Protein AF-R6HBL1-F1 (afdb_monomer_lite)

Structure (mmCIF, N/CA/C/O backbone):
data_AF-R6HBL1-F1
#
_entry.id   AF-R6HBL1-F1
#
loop_
_atom_site.group_PDB
_atom_site.id
_atom_site.type_symbol
_atom_site.label_atom_id
_atom_site.label_alt_id
_atom_site.label_comp_id
_atom_site.label_asym_id
_atom_site.label_entity_id
_atom_site.label_seq_id
_atom_site.pdbx_PDB_ins_code
_atom_site.Cartn_x
_atom_site.Cartn_y
_atom_site.Cartn_z
_atom_site.occupancy
_atom_site.B_iso_or_equiv
_atom_site.auth_seq_id
_atom_site.auth_comp_id
_atom_site.auth_asym_id
_atom_site.auth_atom_id
_atom_site.pdbx_PDB_model_num
ATOM 1 N N . MET A 1 1 ? -15.928 -27.978 49.733 1.00 36.62 1 MET A N 1
ATOM 2 C CA . MET A 1 1 ? -15.515 -28.367 48.366 1.00 36.62 1 MET A CA 1
ATOM 3 C C . MET A 1 1 ? -15.860 -27.227 47.413 1.00 36.62 1 MET A C 1
ATOM 5 O O . MET A 1 1 ? -16.980 -27.169 46.924 1.00 36.62 1 MET A O 1
ATOM 9 N N . SER A 1 2 ? -14.943 -26.275 47.210 1.00 36.81 2 SER A N 1
ATOM 10 C CA . SER A 1 2 ? -15.139 -25.208 46.218 1.00 36.81 2 SER A CA 1
ATOM 11 C C . SER A 1 2 ? -14.969 -25.787 44.822 1.00 36.81 2 SER A C 1
ATOM 13 O O . SER A 1 2 ? -13.867 -26.195 44.457 1.00 36.81 2 SER A O 1
ATOM 15 N N . ARG A 1 3 ? -16.051 -25.815 44.038 1.00 37.91 3 ARG A N 1
ATOM 16 C CA . ARG A 1 3 ? -15.965 -25.977 42.585 1.00 37.91 3 ARG A CA 1
ATOM 17 C C . ARG A 1 3 ? -15.158 -24.792 42.053 1.00 37.91 3 ARG A C 1
ATOM 19 O O . ARG A 1 3 ? -15.654 -23.669 42.054 1.00 37.91 3 ARG A O 1
ATOM 26 N N . LYS A 1 4 ? -13.909 -25.029 41.640 1.00 40.06 4 LYS A N 1
ATOM 27 C CA . LYS A 1 4 ? -13.216 -24.116 40.727 1.00 40.06 4 LYS A CA 1
ATOM 28 C C . LYS A 1 4 ? -14.103 -24.031 39.488 1.00 40.06 4 LYS A C 1
ATOM 30 O O . LYS A 1 4 ? -14.288 -25.029 38.805 1.00 40.06 4 LYS A O 1
ATOM 35 N N . THR A 1 5 ? -14.719 -22.880 39.255 1.00 41.12 5 THR A N 1
ATOM 36 C CA . THR A 1 5 ? -15.377 -22.579 37.986 1.00 41.12 5 THR A CA 1
ATOM 37 C C . THR A 1 5 ? -14.290 -22.565 36.916 1.00 41.12 5 THR A C 1
ATOM 39 O O . THR A 1 5 ? -13.557 -21.581 36.802 1.00 41.12 5 THR A O 1
ATOM 42 N N . GLU A 1 6 ? -14.119 -23.679 36.204 1.00 54.94 6 GLU A N 1
ATOM 43 C CA . GLU A 1 6 ? -13.313 -23.713 34.987 1.00 54.94 6 GLU A CA 1
ATOM 44 C C . GLU A 1 6 ? -13.884 -22.678 34.019 1.00 54.94 6 GLU A C 1
ATOM 46 O O . GLU A 1 6 ? -15.090 -22.602 33.780 1.00 54.94 6 GLU A O 1
ATOM 51 N N . LYS A 1 7 ? -13.012 -21.786 33.554 1.00 66.31 7 LYS A N 1
ATOM 52 C CA . LYS A 1 7 ? -13.371 -20.727 32.617 1.00 66.31 7 LYS A CA 1
ATOM 53 C C . LYS A 1 7 ? -13.732 -21.402 31.291 1.00 66.31 7 LYS A C 1
ATOM 55 O O . LYS A 1 7 ? -12.962 -22.242 30.833 1.00 66.31 7 LYS A O 1
ATOM 60 N N . ALA A 1 8 ? -14.879 -21.051 30.706 1.00 79.69 8 ALA A N 1
ATOM 61 C CA . ALA A 1 8 ? -15.321 -21.634 29.441 1.00 79.69 8 ALA A CA 1
ATOM 62 C C . ALA A 1 8 ? -14.215 -21.512 28.370 1.00 79.69 8 ALA A C 1
ATOM 64 O O . ALA A 1 8 ? -13.564 -20.459 28.303 1.00 79.69 8 ALA A O 1
ATOM 65 N N . PRO A 1 9 ? -13.976 -22.560 27.560 1.00 89.12 9 PRO A N 1
ATOM 66 C CA . PRO A 1 9 ? -12.972 -22.521 26.507 1.00 89.12 9 PRO A CA 1
ATOM 67 C C . PRO A 1 9 ? -13.305 -21.417 25.500 1.00 89.12 9 PRO A C 1
ATOM 69 O O . PRO A 1 9 ? -14.471 -21.193 25.159 1.00 89.12 9 PRO A O 1
ATOM 72 N N . VAL A 1 10 ? -12.264 -20.720 25.042 1.00 93.62 10 VAL A N 1
ATOM 73 C CA . VAL A 1 10 ? -12.376 -19.623 24.077 1.00 93.62 10 VAL A CA 1
ATOM 74 C C . VAL A 1 10 ? -11.738 -20.054 22.766 1.00 93.62 10 VAL A C 1
ATOM 76 O O . VAL A 1 10 ? -10.530 -20.283 22.726 1.00 93.62 10 VAL A O 1
ATOM 79 N N . TYR A 1 11 ? -12.536 -20.136 21.705 1.00 95.44 11 TYR A N 1
ATOM 80 C CA . TYR A 1 11 ? -12.081 -20.470 20.356 1.00 95.44 11 TYR A CA 1
ATOM 81 C C . TYR A 1 11 ? -11.981 -19.214 19.497 1.00 95.44 11 TYR A C 1
ATOM 83 O O . TYR A 1 11 ? -12.895 -18.387 19.481 1.00 95.44 11 TYR A O 1
ATOM 91 N N . VAL A 1 12 ? -10.881 -19.073 18.764 1.00 96.50 12 VAL A N 1
ATOM 92 C CA . VAL A 1 12 ? -10.659 -17.939 17.864 1.00 96.50 12 VAL A CA 1
ATOM 93 C C . VAL A 1 12 ? -10.411 -18.456 16.460 1.00 96.50 12 VAL A C 1
ATOM 95 O O . VAL A 1 12 ? -9.425 -19.142 16.213 1.00 96.50 12 VAL A O 1
ATOM 98 N N . PHE A 1 13 ? -11.299 -18.094 15.545 1.00 96.56 13 PHE A N 1
ATOM 99 C CA . PHE A 1 13 ? -11.191 -18.360 14.120 1.00 96.56 13 PHE A CA 1
ATOM 100 C C . PHE A 1 13 ? -10.658 -17.130 13.399 1.00 96.56 13 PHE A C 1
ATOM 102 O O . PHE A 1 13 ? -10.905 -15.997 13.819 1.00 96.56 13 PHE A O 1
ATOM 109 N N . VAL A 1 14 ? -9.951 -17.342 12.296 1.00 94.06 14 VAL A N 1
ATOM 110 C CA . VAL A 1 14 ? -9.383 -16.257 11.489 1.00 94.06 14 VAL A CA 1
ATOM 111 C C . VAL A 1 14 ? -9.667 -16.486 10.013 1.00 94.06 14 VAL A C 1
ATOM 113 O O . VAL A 1 14 ? -9.675 -17.628 9.548 1.00 94.06 14 VAL A O 1
ATOM 116 N N . ASP A 1 15 ? -9.886 -15.396 9.283 1.00 92.75 15 ASP A N 1
ATOM 117 C CA . ASP A 1 15 ? -9.877 -15.411 7.823 1.00 92.75 15 ASP A CA 1
ATOM 118 C C . ASP A 1 15 ? -8.440 -15.374 7.261 1.00 92.75 15 ASP A C 1
ATOM 120 O O . ASP A 1 15 ? -7.452 -15.175 7.981 1.00 92.75 15 ASP A O 1
ATOM 124 N N . THR A 1 16 ? -8.307 -15.571 5.948 1.00 91.00 16 THR A N 1
ATOM 125 C CA . THR A 1 16 ? -6.999 -15.571 5.275 1.00 91.00 16 THR A CA 1
ATOM 126 C C . THR A 1 16 ? -6.301 -14.218 5.350 1.00 91.00 16 THR A C 1
ATOM 128 O O . THR A 1 16 ? -5.093 -14.158 5.578 1.00 91.00 16 THR A O 1
ATOM 131 N N . ASN A 1 17 ? -7.051 -13.123 5.204 1.00 88.38 17 ASN A N 1
ATOM 132 C CA . ASN A 1 17 ? -6.494 -11.770 5.198 1.00 88.38 17 ASN A CA 1
ATOM 133 C C . ASN A 1 17 ? -5.851 -11.418 6.545 1.00 88.38 17 ASN A C 1
ATOM 135 O O . ASN A 1 17 ? -4.800 -10.774 6.598 1.00 88.38 17 ASN A O 1
ATOM 139 N N . TYR A 1 18 ? -6.467 -11.849 7.643 1.00 90.88 18 TYR A N 1
ATOM 140 C CA . TYR A 1 18 ? -5.928 -11.668 8.978 1.00 90.88 18 TYR A CA 1
ATOM 141 C C . TYR A 1 18 ? -4.731 -12.586 9.233 1.00 90.88 18 TYR A C 1
ATOM 143 O O . TYR A 1 18 ? -3.740 -12.138 9.817 1.00 90.88 18 TYR A O 1
ATOM 151 N N . ALA A 1 19 ? -4.790 -13.839 8.770 1.00 89.00 19 ALA A N 1
ATOM 152 C CA . ALA A 1 19 ? -3.706 -14.806 8.931 1.00 89.00 19 ALA A CA 1
ATOM 153 C C . ALA A 1 19 ? -2.417 -14.402 8.180 1.00 89.00 19 ALA A C 1
ATOM 155 O O . ALA A 1 19 ? -1.317 -14.618 8.699 1.00 89.00 19 ALA A O 1
ATOM 156 N N . ASP A 1 20 ? -2.527 -13.767 7.004 1.00 87.94 20 ASP A N 1
ATOM 157 C CA . ASP A 1 20 ? -1.388 -13.468 6.113 1.00 87.94 20 ASP A CA 1
ATOM 158 C C . ASP A 1 20 ? -0.935 -12.001 6.063 1.00 87.94 20 ASP A C 1
ATOM 160 O O . ASP A 1 20 ? -0.191 -11.598 5.173 1.00 87.94 20 ASP A O 1
ATOM 164 N N . ARG A 1 21 ? -1.350 -11.172 7.025 1.00 74.75 21 ARG A N 1
ATOM 165 C CA . ARG A 1 21 ? -1.215 -9.702 6.967 1.00 74.75 21 ARG A CA 1
ATOM 166 C C . ARG A 1 21 ? 0.169 -9.139 6.575 1.00 74.75 21 ARG A C 1
ATOM 168 O O . ARG A 1 21 ? 0.222 -8.063 5.989 1.00 74.75 21 ARG A O 1
ATOM 175 N N . ASN A 1 22 ? 1.268 -9.823 6.910 1.00 73.50 22 ASN A N 1
ATOM 176 C CA . ASN A 1 22 ? 2.642 -9.370 6.631 1.00 73.50 22 ASN A CA 1
ATOM 177 C C . ASN A 1 22 ? 3.367 -10.188 5.547 1.00 73.50 22 ASN A C 1
ATOM 179 O O . ASN A 1 22 ? 4.579 -10.043 5.427 1.00 73.50 22 ASN A O 1
ATOM 183 N N . ASN A 1 23 ? 2.654 -11.050 4.811 1.00 68.94 23 ASN A N 1
ATOM 184 C CA . ASN A 1 23 ? 3.163 -11.899 3.728 1.00 68.94 23 ASN A CA 1
ATOM 185 C C . ASN A 1 23 ? 4.536 -12.541 4.031 1.00 68.94 23 ASN A C 1
ATOM 187 O O . ASN A 1 23 ? 5.591 -12.046 3.633 1.00 68.94 23 ASN A O 1
ATOM 191 N N . SER A 1 24 ? 4.536 -13.644 4.782 1.00 76.25 24 SER A N 1
ATOM 192 C CA . SER A 1 24 ? 5.772 -14.354 5.144 1.00 76.25 24 SER A CA 1
ATOM 193 C C . SER A 1 24 ? 6.025 -15.521 4.198 1.00 76.25 24 SER A C 1
ATOM 195 O O . SER A 1 24 ? 5.199 -16.421 4.111 1.00 76.25 24 SER A O 1
ATOM 197 N N . PHE A 1 25 ? 7.182 -15.571 3.537 1.00 79.94 25 PHE A N 1
ATOM 198 C CA . PHE A 1 25 ? 7.543 -16.746 2.734 1.00 79.94 25 PHE A CA 1
ATOM 199 C C . PHE A 1 25 ? 8.056 -17.917 3.592 1.00 79.94 25 PHE A C 1
ATOM 201 O O . PHE A 1 25 ? 7.854 -19.078 3.254 1.00 79.94 25 PHE A O 1
ATOM 208 N N . THR A 1 26 ? 8.695 -17.622 4.727 1.00 82.88 26 THR A N 1
ATOM 209 C CA . THR A 1 26 ? 9.354 -18.619 5.590 1.00 82.88 26 THR A CA 1
ATOM 210 C C . THR A 1 26 ? 8.412 -19.322 6.562 1.00 82.88 26 THR A C 1
ATOM 212 O O . THR A 1 26 ? 8.775 -20.349 7.129 1.00 82.88 26 THR A O 1
ATOM 215 N N . HIS A 1 27 ? 7.221 -18.769 6.782 1.00 89.62 27 HIS A N 1
ATOM 216 C CA . HIS A 1 27 ? 6.246 -19.290 7.729 1.00 89.62 27 HIS A CA 1
ATOM 217 C C . HIS A 1 27 ? 4.862 -19.383 7.103 1.00 89.62 27 HIS A C 1
ATOM 219 O O . HIS A 1 27 ? 4.523 -18.616 6.200 1.00 89.62 27 HIS A O 1
ATOM 225 N N . LEU A 1 28 ? 4.037 -20.299 7.621 1.00 90.38 28 LEU A N 1
ATOM 226 C CA . LEU A 1 28 ? 2.667 -20.468 7.144 1.00 90.38 28 LEU A CA 1
ATOM 227 C C . LEU A 1 28 ? 1.855 -19.174 7.319 1.00 90.38 28 LEU A C 1
ATOM 229 O O .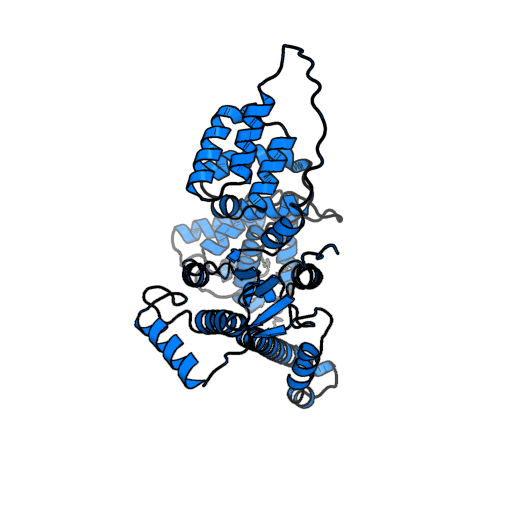 LEU A 1 28 ? 1.240 -18.698 6.368 1.00 90.38 28 LEU A O 1
ATOM 233 N N . PHE A 1 29 ? 1.925 -18.574 8.509 1.00 92.00 29 PHE A N 1
ATOM 234 C CA . PHE A 1 29 ? 1.202 -17.350 8.851 1.00 92.00 29 PHE A CA 1
ATOM 235 C C . PHE A 1 29 ? 2.084 -16.102 8.736 1.00 92.00 29 PHE A C 1
ATOM 237 O O . PHE A 1 29 ? 3.206 -16.079 9.245 1.00 92.00 29 PHE A O 1
ATOM 244 N N . GLY A 1 30 ? 1.548 -15.035 8.140 1.00 88.12 30 GLY A N 1
ATOM 245 C CA . GLY A 1 30 ? 2.179 -13.713 8.101 1.00 88.12 30 GLY A CA 1
ATOM 246 C C . GLY A 1 30 ? 1.974 -12.912 9.394 1.00 88.12 30 GLY A C 1
ATOM 247 O O . GLY A 1 30 ? 2.897 -12.248 9.870 1.00 88.12 30 GLY A O 1
ATOM 248 N N . ASN A 1 31 ? 0.795 -12.998 10.023 1.00 89.88 31 ASN A N 1
ATOM 249 C CA . ASN A 1 31 ? 0.472 -12.244 11.244 1.00 89.88 31 ASN A CA 1
ATOM 250 C C . ASN A 1 31 ? 0.905 -12.959 12.541 1.00 89.88 31 ASN A C 1
ATOM 252 O O . ASN A 1 31 ? 0.132 -13.130 13.483 1.00 89.88 31 ASN A O 1
ATOM 256 N N . ARG A 1 32 ? 2.165 -13.404 12.599 1.00 91.56 32 ARG A N 1
ATOM 257 C CA . ARG A 1 32 ? 2.665 -14.277 13.677 1.00 91.56 32 ARG A CA 1
ATOM 258 C C . ARG A 1 32 ? 2.529 -13.684 15.077 1.00 91.56 32 ARG A C 1
ATOM 260 O O . ARG A 1 32 ? 2.244 -14.424 16.009 1.00 91.56 32 ARG A O 1
ATOM 267 N N . LYS A 1 33 ? 2.747 -12.374 15.235 1.00 89.75 33 LYS A N 1
ATOM 268 C CA . LYS A 1 33 ? 2.736 -11.714 16.550 1.00 89.75 33 LYS A CA 1
ATOM 269 C C . LYS A 1 33 ? 1.364 -11.824 17.219 1.00 89.75 33 LYS A C 1
ATOM 271 O O . LYS A 1 33 ? 1.279 -12.345 18.326 1.00 89.75 33 LYS A O 1
ATOM 276 N N . ASP A 1 34 ? 0.313 -11.390 16.526 1.00 91.25 34 ASP A N 1
ATOM 277 C CA . ASP A 1 34 ? -1.050 -11.426 17.059 1.00 91.25 34 ASP A CA 1
ATOM 278 C C . ASP A 1 34 ? -1.513 -12.872 17.291 1.00 91.25 34 ASP A C 1
ATOM 280 O O . ASP A 1 34 ? -2.075 -13.186 18.338 1.00 91.25 34 ASP A O 1
ATOM 284 N N . LEU A 1 35 ? -1.243 -13.771 16.336 1.00 93.19 35 LEU A N 1
ATOM 285 C CA . LEU A 1 35 ? -1.649 -15.176 16.429 1.00 93.19 35 LEU A CA 1
ATOM 286 C C . LEU A 1 35 ? -0.949 -15.900 17.587 1.00 93.19 35 LEU A C 1
ATOM 288 O O . LEU A 1 35 ? -1.592 -16.653 18.312 1.00 93.19 35 LEU A O 1
ATOM 292 N N . ALA A 1 36 ? 0.340 -15.631 17.813 1.00 93.19 36 ALA A N 1
ATOM 293 C CA . ALA A 1 36 ? 1.078 -16.179 18.948 1.00 93.19 36 ALA A CA 1
ATOM 294 C C . ALA A 1 36 ? 0.581 -15.629 20.294 1.00 93.19 36 ALA A C 1
ATOM 296 O O . ALA A 1 36 ? 0.607 -16.346 21.292 1.00 93.19 36 ALA A O 1
ATOM 297 N N . GLU A 1 37 ? 0.144 -14.368 20.357 1.00 92.00 37 GLU A N 1
ATOM 298 C CA . GLU A 1 37 ? -0.474 -13.803 21.564 1.00 92.00 37 GLU A CA 1
ATOM 299 C C . GLU A 1 37 ? -1.850 -14.424 21.841 1.00 92.00 37 GLU A C 1
ATOM 301 O O . GLU A 1 37 ? -2.133 -14.795 22.980 1.00 92.00 37 GLU A O 1
ATOM 306 N N . LEU A 1 38 ? -2.674 -14.610 20.806 1.00 93.12 38 LEU A N 1
ATOM 307 C CA . LEU A 1 38 ? -3.981 -15.261 20.923 1.00 93.12 38 LEU A CA 1
ATOM 308 C C . LEU A 1 38 ? -3.858 -16.721 21.360 1.00 93.12 38 LEU A C 1
ATOM 310 O O . LEU A 1 38 ? -4.557 -17.140 22.284 1.00 93.12 38 LEU A O 1
ATOM 314 N N . ALA A 1 39 ? -2.943 -17.476 20.755 1.00 93.44 39 ALA A N 1
ATOM 315 C CA . ALA A 1 39 ? -2.747 -18.895 21.042 1.00 93.44 39 ALA A CA 1
ATOM 316 C C . ALA A 1 39 ? -2.280 -19.175 22.487 1.00 93.44 39 ALA A C 1
ATOM 318 O O . ALA A 1 39 ? -2.386 -20.300 22.965 1.00 93.44 39 ALA A O 1
ATOM 319 N N . LYS A 1 40 ? -1.785 -18.162 23.217 1.00 92.12 40 LYS A N 1
ATOM 320 C CA . LYS A 1 40 ? -1.448 -18.283 24.650 1.00 92.12 40 LYS A CA 1
ATOM 321 C C . LYS A 1 40 ? -2.672 -18.286 25.564 1.00 92.12 40 LYS A C 1
ATOM 323 O O . LYS A 1 40 ? -2.588 -18.785 26.682 1.00 92.12 40 LYS A O 1
ATOM 328 N N . LEU A 1 41 ? -3.762 -17.652 25.137 1.00 91.31 41 LEU A N 1
ATOM 329 C CA . LEU A 1 41 ? -4.937 -17.376 25.975 1.00 91.31 41 LEU A CA 1
ATOM 330 C C . LEU A 1 41 ? -6.213 -18.046 25.457 1.00 91.31 41 LEU A C 1
ATOM 332 O O . LEU A 1 41 ? -7.217 -18.083 26.168 1.00 91.31 41 LEU A O 1
ATOM 336 N N . THR A 1 42 ? -6.182 -18.534 24.220 1.00 94.50 42 THR A N 1
ATOM 337 C CA . THR A 1 42 ? -7.325 -19.077 23.483 1.00 94.50 42 THR A CA 1
ATOM 338 C C . THR A 1 42 ? -6.885 -20.269 22.641 1.00 94.50 42 THR A C 1
ATOM 340 O O . THR A 1 42 ? -5.700 -20.415 22.337 1.00 94.50 42 THR A O 1
ATOM 343 N N . THR A 1 43 ? -7.842 -21.087 22.217 1.00 95.62 43 THR A N 1
ATOM 344 C CA . THR A 1 43 ? -7.614 -22.091 21.180 1.00 95.62 43 THR A CA 1
ATOM 345 C C . THR A 1 43 ? -7.760 -21.426 19.817 1.00 95.62 43 THR A C 1
ATOM 347 O O . THR A 1 43 ? -8.868 -21.088 19.392 1.00 95.62 43 THR A O 1
ATOM 350 N N . LEU A 1 44 ? -6.636 -21.222 19.132 1.00 96.19 44 LEU A N 1
ATOM 351 C CA . LEU A 1 44 ? -6.622 -20.732 17.757 1.00 96.19 44 LEU A CA 1
ATOM 352 C C . LEU A 1 44 ? -7.063 -21.859 16.814 1.00 96.19 44 LEU A C 1
ATOM 354 O O . LEU A 1 44 ? -6.470 -22.934 16.820 1.00 96.19 44 LEU A O 1
ATOM 358 N N . VAL A 1 45 ? -8.083 -21.609 15.998 1.00 96.19 45 VAL A N 1
ATOM 359 C CA . VAL A 1 45 ? -8.639 -22.582 15.054 1.00 96.19 45 VAL A CA 1
ATOM 360 C C . VAL A 1 45 ? -8.591 -22.002 13.645 1.00 96.19 45 VAL A C 1
ATOM 362 O O . VAL A 1 45 ? -9.157 -20.945 13.373 1.00 96.19 45 VAL A O 1
ATOM 365 N N . ILE A 1 46 ? -7.926 -22.693 12.725 1.00 96.25 46 ILE A N 1
ATOM 366 C CA . ILE A 1 46 ? -7.761 -22.247 11.341 1.00 96.25 46 ILE A CA 1
ATOM 367 C C . ILE A 1 46 ? -8.644 -23.103 10.429 1.00 96.25 46 ILE A C 1
ATOM 369 O O . ILE A 1 46 ? -8.444 -24.318 10.352 1.00 96.25 46 ILE A O 1
ATOM 373 N N . PRO A 1 47 ? -9.612 -22.515 9.704 1.00 95.69 47 PRO A N 1
ATOM 374 C CA . PRO A 1 47 ? -10.352 -23.241 8.680 1.00 95.69 47 PRO A CA 1
ATOM 375 C C . PRO A 1 47 ? -9.409 -23.820 7.618 1.00 95.69 47 PRO A C 1
ATOM 377 O O . PRO A 1 47 ? -8.525 -23.127 7.116 1.00 95.69 47 PRO A O 1
ATOM 380 N N . LYS A 1 48 ? -9.616 -25.076 7.212 1.00 94.19 48 LYS A N 1
ATOM 381 C CA . LYS A 1 48 ? -8.761 -25.759 6.229 1.00 94.19 48 LYS A CA 1
ATOM 382 C C . LYS A 1 48 ? -8.632 -24.979 4.915 1.00 94.19 48 LYS A C 1
ATOM 384 O O . LYS A 1 48 ? -7.536 -24.896 4.372 1.00 94.19 48 LYS A O 1
ATOM 389 N N . VAL A 1 49 ? -9.724 -24.351 4.468 1.00 93.88 49 VAL A N 1
ATOM 390 C CA . VAL A 1 49 ? -9.758 -23.491 3.272 1.00 93.88 49 VAL A CA 1
ATOM 391 C C . VAL A 1 49 ? -8.807 -22.291 3.374 1.00 93.88 49 VAL A C 1
ATOM 393 O O . VAL A 1 49 ? -8.210 -21.908 2.374 1.00 93.88 49 VAL A O 1
ATOM 396 N N . VAL A 1 50 ? -8.605 -21.743 4.578 1.00 95.06 50 VAL A N 1
ATOM 397 C CA . VAL A 1 50 ? -7.635 -20.665 4.821 1.00 95.06 50 VAL A CA 1
ATOM 398 C C . VAL A 1 50 ? -6.216 -21.200 4.647 1.00 95.06 50 VAL A C 1
ATOM 400 O O . VAL A 1 50 ? -5.419 -20.586 3.949 1.00 95.06 50 VAL A O 1
ATOM 403 N N . ILE A 1 51 ? -5.906 -22.378 5.202 1.00 94.62 51 ILE A N 1
ATOM 404 C CA . ILE A 1 51 ? -4.592 -23.022 5.021 1.00 94.62 51 ILE A CA 1
ATOM 405 C C . ILE A 1 51 ? -4.319 -23.286 3.535 1.00 94.62 51 ILE A C 1
ATOM 407 O O . ILE A 1 51 ? -3.232 -22.977 3.054 1.00 94.62 51 ILE A O 1
ATOM 411 N N . ASP A 1 52 ? -5.296 -23.829 2.808 1.00 93.50 52 ASP A N 1
ATOM 412 C CA . ASP A 1 52 ? -5.159 -24.108 1.373 1.00 93.50 52 ASP A CA 1
ATOM 413 C C . ASP A 1 52 ? -4.893 -22.839 0.560 1.00 93.50 52 ASP A C 1
ATOM 415 O O . ASP A 1 52 ? -4.022 -22.833 -0.312 1.00 93.50 52 ASP A O 1
ATOM 419 N N . GLU A 1 53 ? -5.581 -21.743 0.879 1.00 92.94 53 GLU A N 1
ATOM 420 C CA . GLU A 1 53 ? -5.349 -20.459 0.221 1.00 92.94 53 GLU A CA 1
ATOM 421 C C . GLU A 1 53 ? -3.951 -19.897 0.523 1.00 92.94 53 GLU A C 1
ATOM 423 O O . GLU A 1 53 ? -3.256 -19.474 -0.402 1.00 92.94 53 GLU A O 1
ATOM 428 N N . LEU A 1 54 ? -3.495 -19.956 1.782 1.00 93.25 54 LEU A N 1
ATOM 429 C CA . LEU A 1 54 ? -2.145 -19.522 2.167 1.00 93.25 54 LEU A CA 1
ATOM 430 C C . LEU A 1 54 ? -1.057 -20.313 1.430 1.00 93.25 54 LEU A C 1
ATOM 432 O O . LEU A 1 54 ? -0.081 -19.733 0.951 1.00 93.25 54 LEU A O 1
ATOM 436 N N . ILE A 1 55 ? -1.218 -21.634 1.327 1.00 94.06 55 ILE A N 1
ATOM 437 C CA . ILE A 1 55 ? -0.284 -22.501 0.602 1.00 94.06 55 ILE A CA 1
ATOM 438 C C . ILE A 1 55 ? -0.275 -22.149 -0.890 1.00 94.06 55 ILE A C 1
ATOM 440 O O . ILE A 1 55 ? 0.803 -21.968 -1.452 1.00 94.06 55 ILE A O 1
ATOM 444 N N . ASN A 1 56 ? -1.443 -21.949 -1.508 1.00 92.69 56 ASN A N 1
ATOM 445 C CA . ASN A 1 56 ? -1.551 -21.547 -2.913 1.00 92.69 56 ASN A CA 1
ATOM 446 C C . ASN A 1 56 ? -0.918 -20.166 -3.186 1.00 92.69 56 ASN A C 1
ATOM 448 O O . ASN A 1 56 ? -0.255 -19.973 -4.205 1.00 92.69 56 ASN A O 1
ATOM 452 N N . HIS A 1 57 ? -1.070 -19.194 -2.278 1.00 90.75 57 HIS A N 1
ATOM 453 C CA . HIS A 1 57 ? -0.397 -17.891 -2.392 1.00 90.75 57 HIS A CA 1
ATOM 454 C C . HIS A 1 57 ? 1.130 -18.026 -2.367 1.00 90.75 57 HIS A C 1
ATOM 456 O O . HIS A 1 57 ? 1.829 -17.408 -3.178 1.00 90.75 57 HIS A O 1
ATOM 462 N N . LYS A 1 58 ? 1.657 -18.864 -1.469 1.00 91.44 58 LYS A N 1
ATOM 463 C CA . LYS A 1 58 ? 3.101 -19.112 -1.360 1.00 91.44 58 LYS A CA 1
ATOM 464 C C . LYS A 1 58 ? 3.635 -19.893 -2.551 1.00 91.44 58 LYS A C 1
ATOM 466 O O . LYS A 1 58 ? 4.709 -19.559 -3.037 1.00 91.44 58 LYS A O 1
ATOM 471 N N . GLU A 1 59 ? 2.875 -20.853 -3.069 1.00 93.25 59 GLU A N 1
ATOM 472 C CA . GLU A 1 59 ? 3.233 -21.584 -4.283 1.00 93.25 59 GLU A CA 1
ATOM 473 C C . GLU A 1 59 ? 3.341 -20.638 -5.483 1.00 93.25 59 GLU A C 1
ATOM 475 O O . GLU A 1 59 ? 4.362 -20.620 -6.166 1.00 93.25 59 GLU A O 1
ATOM 480 N N . LYS A 1 60 ? 2.346 -19.767 -5.694 1.00 91.12 60 LYS A N 1
ATOM 481 C CA . LYS A 1 60 ? 2.397 -18.747 -6.756 1.00 91.12 60 LYS A CA 1
ATOM 482 C C . LYS A 1 60 ? 3.599 -17.814 -6.606 1.00 91.12 60 LYS A C 1
ATOM 484 O O . LYS A 1 60 ? 4.281 -17.528 -7.589 1.00 91.12 60 LYS A O 1
ATOM 489 N N . THR A 1 61 ? 3.879 -17.374 -5.380 1.00 90.12 61 THR A N 1
ATOM 490 C CA . THR A 1 61 ? 5.045 -16.526 -5.081 1.00 90.12 61 THR A CA 1
ATOM 491 C C . THR A 1 61 ? 6.351 -17.259 -5.389 1.00 90.12 61 THR A C 1
ATOM 493 O O . THR A 1 61 ? 7.222 -16.706 -6.056 1.00 90.12 61 THR A O 1
ATOM 496 N N . TYR A 1 62 ? 6.462 -18.526 -4.982 1.00 90.81 62 TYR A N 1
ATOM 497 C CA . TYR A 1 62 ? 7.616 -19.375 -5.265 1.00 90.81 62 TYR A CA 1
ATOM 498 C C . TYR A 1 62 ? 7.854 -19.530 -6.768 1.00 90.81 62 TYR A C 1
ATOM 500 O O . TYR A 1 62 ? 8.969 -19.310 -7.233 1.00 90.81 62 TYR A O 1
ATOM 508 N N . GLN A 1 63 ? 6.811 -19.841 -7.543 1.00 90.69 63 GLN A N 1
ATOM 509 C CA . GLN A 1 63 ? 6.930 -19.988 -8.997 1.00 90.69 63 GLN A CA 1
ATOM 510 C C . GLN A 1 63 ? 7.321 -18.672 -9.684 1.00 90.69 63 GLN A C 1
ATOM 512 O O . GLN A 1 63 ? 8.129 -18.675 -10.618 1.00 90.69 63 GLN A O 1
ATOM 517 N N . SER A 1 64 ? 6.799 -17.539 -9.203 1.00 89.00 64 SER A N 1
ATOM 518 C CA . SER A 1 64 ? 7.166 -16.208 -9.700 1.00 89.00 64 SER A CA 1
ATOM 519 C C . SER A 1 64 ? 8.641 -15.887 -9.435 1.00 89.00 64 SER A C 1
ATOM 521 O O . SER A 1 64 ? 9.365 -15.508 -10.357 1.00 89.00 64 SER A O 1
ATOM 523 N N . GLU A 1 65 ? 9.116 -16.084 -8.202 1.00 89.19 65 GLU A N 1
ATOM 524 C CA . GLU A 1 65 ? 10.516 -15.832 -7.832 1.00 89.19 65 GLU A CA 1
ATOM 525 C C . GLU A 1 65 ? 11.478 -16.797 -8.532 1.00 89.19 65 GLU A C 1
ATOM 527 O O . GLU A 1 65 ? 12.512 -16.373 -9.045 1.00 89.19 65 GLU A O 1
ATOM 532 N N . LYS A 1 66 ? 11.107 -18.075 -8.657 1.00 89.62 66 LYS A N 1
ATOM 533 C CA . LYS A 1 66 ? 11.856 -19.071 -9.433 1.00 89.62 66 LYS A CA 1
ATOM 534 C C . LYS A 1 66 ? 12.007 -18.647 -10.895 1.00 89.62 66 LYS A C 1
ATOM 536 O O . LYS A 1 66 ? 13.114 -18.651 -11.429 1.00 89.62 66 LYS A O 1
ATOM 541 N N . SER A 1 67 ? 10.918 -18.204 -11.522 1.00 88.44 67 SER A N 1
ATOM 542 C CA . SER A 1 67 ? 10.939 -17.706 -12.904 1.00 88.44 67 SER A CA 1
ATOM 543 C C . SER A 1 67 ? 11.803 -16.450 -13.052 1.00 88.44 67 SER A C 1
ATOM 545 O O . SER A 1 67 ? 12.536 -16.306 -14.030 1.00 88.44 67 SER A O 1
ATOM 547 N N . ARG A 1 68 ? 11.739 -15.534 -12.079 1.00 89.25 68 ARG A N 1
ATOM 548 C CA . ARG A 1 68 ? 12.550 -14.310 -12.050 1.00 89.25 68 ARG A CA 1
ATOM 549 C C . ARG A 1 68 ? 14.036 -14.610 -11.859 1.00 89.25 68 ARG A C 1
ATOM 551 O O . ARG A 1 68 ? 14.864 -13.949 -12.478 1.00 89.25 68 ARG A O 1
ATOM 558 N N . PHE A 1 69 ? 14.363 -15.597 -11.030 1.00 88.44 69 PHE A N 1
ATOM 559 C CA . PHE A 1 69 ? 15.733 -16.038 -10.796 1.00 88.44 69 PHE A CA 1
ATOM 560 C C . PHE A 1 69 ? 16.360 -16.620 -12.066 1.00 88.44 69 PHE A C 1
ATOM 562 O O . PHE A 1 69 ? 17.458 -16.211 -12.423 1.00 88.44 69 PHE A O 1
ATOM 569 N N . ILE A 1 70 ? 15.637 -17.476 -12.799 1.00 86.69 70 ILE A N 1
ATOM 570 C CA . ILE A 1 70 ? 16.111 -18.054 -14.071 1.00 86.69 70 ILE A CA 1
ATOM 571 C C . ILE A 1 70 ? 16.325 -16.971 -15.141 1.00 86.69 70 ILE A C 1
ATOM 573 O O . ILE A 1 70 ? 17.303 -17.011 -15.880 1.00 86.69 70 ILE A O 1
ATOM 577 N N . LYS A 1 71 ? 15.430 -15.977 -15.217 1.00 87.44 71 LYS A N 1
ATOM 578 C CA . LYS A 1 71 ? 15.533 -14.857 -16.174 1.00 87.44 71 LYS A CA 1
ATOM 579 C C . LYS A 1 71 ? 16.602 -13.823 -15.809 1.00 87.44 71 LYS A C 1
ATOM 581 O O . LYS A 1 71 ? 16.817 -12.883 -16.570 1.00 87.44 71 LYS A O 1
ATOM 586 N N . ASN A 1 72 ? 17.223 -13.933 -14.637 1.00 88.06 72 ASN A N 1
ATOM 587 C CA . ASN A 1 72 ? 18.199 -12.958 -14.178 1.00 88.06 72 ASN A CA 1
ATOM 588 C C . ASN A 1 72 ? 19.476 -13.038 -15.043 1.00 88.06 72 ASN A C 1
ATOM 590 O O . ASN A 1 72 ? 20.024 -14.131 -15.175 1.00 88.06 72 ASN A O 1
ATOM 594 N N . PRO A 1 73 ? 20.008 -11.918 -15.571 1.00 85.88 73 PRO A N 1
ATOM 595 C CA . PRO A 1 73 ? 21.249 -11.916 -16.355 1.00 85.88 73 PRO A CA 1
ATOM 596 C C . PRO A 1 73 ? 22.451 -12.527 -15.626 1.00 85.88 73 PRO A C 1
ATOM 598 O O . PRO A 1 73 ? 23.349 -13.073 -16.255 1.00 85.88 73 PRO A O 1
ATOM 601 N N . PHE A 1 74 ? 22.467 -12.477 -14.291 1.00 85.69 74 PHE A N 1
ATOM 602 C CA . PHE A 1 74 ? 23.525 -13.092 -13.494 1.00 85.69 74 PHE A CA 1
ATOM 603 C C . PHE A 1 74 ? 23.421 -14.619 -13.422 1.00 85.69 74 PHE A C 1
ATOM 605 O O . PHE A 1 74 ? 24.412 -15.264 -13.091 1.00 85.69 74 PHE A O 1
ATOM 612 N N . PHE A 1 75 ? 22.265 -15.213 -13.738 1.00 84.25 75 PHE A N 1
ATOM 613 C CA . PHE A 1 75 ? 22.019 -16.648 -13.587 1.00 84.25 75 PHE A CA 1
ATOM 614 C C . PHE A 1 75 ? 23.003 -17.502 -14.397 1.00 84.25 75 PHE A C 1
ATOM 616 O O . PHE A 1 75 ? 23.556 -18.469 -13.871 1.00 84.25 75 PHE A O 1
ATOM 623 N N . SER A 1 76 ? 23.324 -17.084 -15.627 1.00 81.44 76 SER A N 1
ATOM 624 C CA . SER A 1 76 ? 24.304 -17.755 -16.496 1.00 81.44 76 SER A CA 1
ATOM 625 C C . SER A 1 76 ? 25.720 -17.812 -15.913 1.00 81.44 76 SER A C 1
ATOM 627 O O . SER A 1 76 ? 26.535 -18.607 -16.373 1.00 81.44 76 SER A O 1
ATOM 629 N N . HIS A 1 77 ? 26.023 -17.004 -14.895 1.00 84.88 77 HIS A N 1
ATOM 630 C CA . HIS A 1 77 ? 27.333 -16.950 -14.245 1.00 84.88 77 HIS A CA 1
ATOM 631 C C . HIS A 1 77 ? 27.419 -17.789 -12.960 1.00 84.88 77 HIS A C 1
ATOM 633 O O . HIS A 1 77 ? 28.506 -17.938 -12.407 1.00 84.88 77 HIS A O 1
ATOM 639 N N . ILE A 1 78 ? 26.302 -18.351 -12.481 1.00 80.56 78 ILE A N 1
ATOM 640 C CA . ILE A 1 78 ? 26.228 -19.084 -11.201 1.00 80.56 78 ILE A CA 1
ATOM 641 C C . ILE A 1 78 ? 26.667 -20.555 -11.363 1.00 80.56 78 ILE A C 1
ATOM 643 O O . ILE A 1 78 ? 26.865 -21.259 -10.377 1.00 80.56 78 ILE A O 1
ATOM 647 N N . GLY A 1 79 ? 26.877 -21.027 -12.599 1.00 77.25 79 GLY A N 1
ATOM 648 C CA . GLY A 1 79 ? 27.360 -22.388 -12.874 1.00 77.25 79 GLY A CA 1
ATOM 649 C C . GLY A 1 79 ? 26.345 -23.492 -12.551 1.00 77.25 79 GLY A C 1
ATOM 650 O O . GLY A 1 79 ? 26.720 -24.658 -12.477 1.00 77.25 79 GLY A O 1
ATOM 651 N N . VAL A 1 80 ? 25.072 -23.132 -12.359 1.00 80.56 80 VAL A N 1
ATOM 652 C CA . VAL A 1 80 ? 23.950 -24.052 -12.125 1.00 80.56 80 VAL A CA 1
ATOM 653 C C . VAL A 1 80 ? 23.101 -24.114 -13.390 1.00 80.56 80 VAL A C 1
ATOM 655 O O . VAL A 1 80 ? 22.847 -23.081 -14.013 1.00 80.56 80 VAL A O 1
ATOM 658 N N . SER A 1 81 ? 22.662 -25.309 -13.791 1.00 79.62 81 SER A N 1
ATOM 659 C CA . SER A 1 81 ? 21.822 -25.443 -14.982 1.00 79.62 81 SER A CA 1
ATOM 660 C C . SER A 1 81 ? 20.394 -24.949 -14.707 1.00 79.62 81 SER A C 1
ATOM 662 O O . SER A 1 81 ? 19.848 -25.139 -13.618 1.00 79.62 81 SER A O 1
ATOM 664 N N . GLY A 1 82 ? 19.758 -24.329 -15.707 1.00 75.19 82 GLY A N 1
ATOM 665 C CA . GLY A 1 82 ? 18.348 -23.924 -15.613 1.00 75.19 82 GLY A CA 1
ATOM 666 C C . GLY A 1 82 ? 17.423 -25.103 -15.298 1.00 75.19 82 GLY A C 1
ATOM 667 O O . GLY A 1 82 ? 16.507 -24.971 -14.490 1.00 75.19 82 GLY A O 1
ATOM 668 N N . THR A 1 83 ? 17.738 -26.280 -15.842 1.00 79.19 83 THR A N 1
ATOM 669 C CA . THR A 1 83 ? 17.003 -27.531 -15.620 1.00 79.19 83 THR A CA 1
ATOM 670 C C . THR A 1 83 ? 17.035 -28.001 -14.165 1.00 79.19 83 THR A C 1
ATOM 672 O O . THR A 1 83 ? 16.024 -28.493 -13.667 1.00 79.19 83 THR A O 1
ATOM 675 N N . ASP A 1 84 ? 18.148 -27.802 -13.448 1.00 81.94 84 ASP A N 1
ATOM 676 C CA . ASP A 1 84 ? 18.249 -28.183 -12.031 1.00 81.94 84 ASP A CA 1
ATOM 677 C C . ASP A 1 84 ? 17.345 -27.310 -11.154 1.00 81.94 84 ASP A C 1
ATOM 679 O O . ASP A 1 84 ? 16.679 -27.803 -10.244 1.00 81.94 84 ASP A O 1
ATOM 683 N N . ILE A 1 85 ? 17.273 -26.009 -11.454 1.00 81.56 85 ILE A N 1
ATOM 684 C CA . ILE A 1 85 ? 16.375 -25.083 -10.754 1.00 81.56 85 ILE A CA 1
ATOM 685 C C . ILE A 1 85 ? 14.918 -25.381 -11.107 1.00 81.56 85 ILE A C 1
ATOM 687 O O . ILE A 1 85 ? 14.060 -25.376 -10.225 1.00 81.56 85 ILE A O 1
ATOM 691 N N . GLU A 1 86 ? 14.619 -25.681 -12.372 1.00 81.19 86 GLU A N 1
ATOM 692 C CA . GLU A 1 86 ? 13.282 -26.081 -12.821 1.00 81.19 86 GLU A CA 1
ATOM 693 C C . GLU A 1 86 ? 12.774 -27.352 -12.133 1.00 81.19 86 GLU A C 1
ATOM 695 O O . GLU A 1 86 ? 11.580 -27.433 -11.832 1.00 81.19 86 GLU A O 1
ATOM 700 N N . ALA A 1 87 ? 13.661 -28.279 -11.772 1.00 83.00 87 ALA A N 1
ATOM 701 C CA . ALA A 1 87 ? 13.311 -29.472 -11.006 1.00 83.00 87 ALA A CA 1
ATOM 702 C C . ALA A 1 87 ? 12.981 -29.193 -9.525 1.00 83.00 87 ALA A C 1
ATOM 704 O O . ALA A 1 87 ? 12.346 -30.026 -8.874 1.00 83.00 87 ALA A O 1
ATOM 705 N N . LEU A 1 88 ? 13.361 -28.030 -8.972 1.00 85.56 88 LEU A N 1
ATOM 706 C CA . LEU A 1 88 ? 13.021 -27.674 -7.591 1.00 85.56 88 LEU A CA 1
ATOM 707 C C . LEU A 1 88 ? 11.505 -27.471 -7.453 1.00 85.56 88 LEU A C 1
ATOM 709 O O . LEU A 1 88 ? 10.923 -26.543 -8.023 1.00 85.56 88 LEU A O 1
ATOM 713 N N . GLY A 1 89 ? 10.861 -28.367 -6.708 1.00 86.25 89 GLY A N 1
ATOM 714 C CA . GLY A 1 89 ? 9.426 -28.344 -6.445 1.00 86.25 89 GLY A CA 1
ATOM 715 C C . GLY A 1 89 ? 9.063 -27.606 -5.157 1.00 86.25 89 GLY A C 1
ATOM 716 O O . GLY A 1 89 ? 9.865 -27.484 -4.232 1.00 86.25 89 GLY A O 1
ATOM 717 N N . PHE A 1 90 ? 7.808 -27.163 -5.070 1.00 92.00 90 PHE A N 1
ATOM 718 C CA . PHE A 1 90 ? 7.279 -26.488 -3.882 1.00 92.00 90 PHE A CA 1
ATOM 719 C C . PHE A 1 90 ? 6.924 -27.455 -2.732 1.00 92.00 90 PHE A C 1
ATOM 721 O O . PHE A 1 90 ? 6.794 -27.029 -1.587 1.00 92.00 90 PHE A O 1
ATOM 728 N N . GLU A 1 91 ? 6.811 -28.762 -2.998 1.00 92.12 91 GLU A N 1
ATOM 729 C CA . GLU A 1 91 ? 6.326 -29.745 -2.015 1.00 92.12 91 GLU A CA 1
ATOM 730 C C . GLU A 1 91 ? 7.175 -29.815 -0.736 1.00 92.12 91 GLU A C 1
ATOM 732 O O . GLU A 1 91 ? 6.622 -29.825 0.361 1.00 92.12 91 GLU A O 1
ATOM 737 N N . ALA A 1 92 ? 8.508 -29.761 -0.836 1.00 88.44 92 ALA A N 1
ATOM 738 C CA . ALA A 1 92 ? 9.371 -29.764 0.350 1.00 88.44 92 ALA A CA 1
ATOM 739 C C . ALA A 1 92 ? 9.148 -28.521 1.238 1.00 88.44 92 ALA A C 1
ATOM 741 O O . ALA A 1 92 ? 9.116 -28.621 2.466 1.00 88.44 92 ALA A O 1
ATOM 742 N N . ILE A 1 93 ? 8.940 -27.355 0.616 1.00 90.25 93 ILE A N 1
ATOM 743 C CA . ILE A 1 93 ? 8.656 -26.094 1.315 1.00 90.25 93 ILE A CA 1
ATOM 744 C C . ILE A 1 93 ? 7.280 -26.175 1.978 1.00 90.25 93 ILE A C 1
ATOM 746 O O . ILE A 1 93 ? 7.136 -25.858 3.156 1.00 90.25 93 ILE A O 1
ATOM 750 N N . LYS A 1 94 ? 6.269 -26.651 1.251 1.00 93.12 94 LYS A N 1
ATOM 751 C CA . LYS A 1 94 ? 4.915 -26.872 1.769 1.00 93.12 94 LYS A CA 1
ATOM 752 C C . LYS A 1 94 ? 4.911 -27.798 2.983 1.00 93.12 94 LYS A C 1
ATOM 754 O O . LYS A 1 94 ? 4.289 -27.463 3.989 1.00 93.12 94 LYS A O 1
ATOM 759 N N . GLU A 1 95 ? 5.631 -28.918 2.937 1.00 91.94 95 GLU A N 1
ATOM 760 C CA . GLU A 1 95 ? 5.771 -29.803 4.096 1.00 91.94 95 GLU A CA 1
ATOM 761 C C . GLU A 1 95 ? 6.411 -29.099 5.294 1.00 91.94 95 GLU A C 1
ATOM 763 O O . GLU A 1 95 ? 5.940 -29.260 6.419 1.00 91.94 95 GLU A O 1
ATOM 768 N N . GLN A 1 96 ? 7.463 -28.309 5.069 1.00 91.38 96 GLN A N 1
ATOM 769 C CA . GLN A 1 96 ? 8.119 -27.546 6.129 1.00 91.38 96 GLN A CA 1
ATOM 770 C C . GLN A 1 96 ? 7.169 -26.516 6.756 1.00 91.38 96 GLN A C 1
ATOM 772 O O . GLN A 1 96 ? 7.108 -26.406 7.979 1.00 91.38 96 GLN A O 1
ATOM 777 N N . LEU A 1 97 ? 6.400 -25.799 5.933 1.00 91.88 97 LEU A N 1
ATOM 778 C CA . LEU A 1 97 ? 5.426 -24.805 6.387 1.00 91.88 97 LEU A CA 1
ATOM 779 C C . LEU A 1 97 ? 4.304 -25.438 7.219 1.00 91.88 97 LEU A C 1
ATOM 781 O O . LEU A 1 97 ? 3.887 -24.854 8.215 1.00 91.88 97 LEU A O 1
ATOM 785 N N . LEU A 1 98 ? 3.825 -26.624 6.832 1.00 90.75 98 LEU A N 1
ATOM 786 C CA . LEU A 1 98 ? 2.769 -27.342 7.555 1.00 90.75 98 LEU A CA 1
ATOM 787 C C . LEU A 1 98 ? 3.278 -28.021 8.837 1.00 90.75 98 LEU A C 1
ATOM 789 O O . LEU A 1 98 ? 2.508 -28.183 9.781 1.00 90.75 98 LEU A O 1
ATOM 793 N N . LYS A 1 99 ? 4.561 -28.406 8.888 1.00 89.62 99 LYS A N 1
ATOM 794 C CA . LYS A 1 99 ? 5.215 -28.972 10.083 1.00 89.62 99 LYS A CA 1
ATOM 795 C C . LYS A 1 99 ? 5.673 -27.902 11.085 1.00 89.62 99 LYS A C 1
ATOM 797 O O . LYS A 1 99 ? 6.066 -28.262 12.192 1.00 89.62 99 LYS A O 1
ATOM 802 N N . ASP A 1 100 ? 5.640 -26.614 10.731 1.00 87.88 100 ASP A N 1
ATOM 803 C CA . ASP A 1 100 ? 5.980 -25.518 11.645 1.00 87.88 100 ASP A CA 1
ATOM 804 C C . ASP A 1 100 ? 4.969 -25.449 12.808 1.00 87.88 100 ASP A C 1
ATOM 806 O O . ASP A 1 100 ? 3.823 -25.035 12.639 1.00 87.88 100 ASP A O 1
ATOM 810 N N . GLN A 1 101 ? 5.415 -25.835 14.008 1.00 83.75 101 GLN A N 1
ATOM 811 C CA . GLN A 1 101 ? 4.623 -25.815 15.247 1.00 83.75 101 GLN A CA 1
ATOM 812 C C . GLN A 1 101 ? 4.902 -24.591 16.134 1.00 83.75 101 GLN A C 1
ATOM 814 O O . GLN A 1 101 ? 4.566 -24.576 17.316 1.00 83.75 101 GLN A O 1
ATOM 819 N N . SER A 1 102 ? 5.534 -23.546 15.598 1.00 89.19 102 SER A N 1
ATOM 820 C CA . SER A 1 102 ? 5.891 -22.352 16.380 1.00 89.19 102 SER A CA 1
ATOM 821 C C . SER A 1 102 ? 4.695 -21.549 16.909 1.00 89.19 102 SER A C 1
ATOM 823 O O . SER A 1 102 ? 4.861 -20.748 17.829 1.00 89.19 102 SER A O 1
ATOM 825 N N . ILE A 1 103 ? 3.501 -21.750 16.348 1.00 93.06 103 ILE A N 1
ATOM 826 C CA . ILE A 1 103 ? 2.230 -21.234 16.866 1.00 93.06 103 ILE A CA 1
ATOM 827 C C . ILE A 1 103 ? 1.275 -22.429 16.937 1.00 93.06 103 ILE A C 1
ATOM 829 O O . ILE A 1 103 ? 1.018 -23.024 15.892 1.00 93.06 103 ILE A O 1
ATOM 833 N N . PRO A 1 104 ? 0.756 -22.808 18.119 1.00 93.38 104 PRO A N 1
ATOM 834 C CA . PRO A 1 104 ? -0.197 -23.903 18.213 1.00 93.38 104 PRO A CA 1
ATOM 835 C C . PRO A 1 104 ? -1.557 -23.470 17.653 1.00 93.38 104 PRO A C 1
ATOM 837 O O . PRO A 1 104 ? -2.066 -22.400 17.991 1.00 93.38 104 PRO A O 1
ATOM 840 N N . TYR A 1 105 ? -2.138 -24.307 16.796 1.00 94.88 105 TYR A N 1
ATOM 841 C CA . TYR A 1 105 ? -3.477 -24.123 16.246 1.00 94.88 105 TYR A CA 1
ATOM 842 C C . TYR A 1 105 ? -4.148 -25.472 15.977 1.00 94.88 105 TYR A C 1
ATOM 844 O O . TYR A 1 105 ? -3.480 -26.478 15.742 1.00 94.88 105 TYR A O 1
ATOM 852 N N . GLU A 1 106 ? -5.476 -25.471 15.978 1.00 95.06 106 GLU A N 1
ATOM 853 C CA . GLU A 1 106 ? -6.304 -26.580 15.506 1.00 95.06 106 GLU A CA 1
ATOM 854 C C . GLU A 1 106 ? -6.822 -26.287 14.094 1.00 95.06 106 GLU A C 1
ATOM 856 O O . GLU A 1 106 ? -6.919 -25.130 13.680 1.00 95.06 106 GLU A O 1
ATOM 861 N N . VAL A 1 107 ? -7.162 -27.330 13.335 1.00 94.56 107 VAL A N 1
ATOM 862 C CA . VAL A 1 107 ? -7.697 -27.180 11.976 1.00 94.56 107 VAL A CA 1
ATOM 863 C C . VAL A 1 107 ? -9.190 -27.481 11.978 1.00 94.56 107 VAL A C 1
ATOM 865 O O . VAL A 1 107 ? -9.607 -28.583 12.329 1.00 94.56 107 VAL A O 1
ATOM 868 N N . ALA A 1 108 ? -9.999 -26.513 11.547 1.00 93.81 108 ALA A N 1
ATOM 869 C CA . ALA A 1 108 ? -11.420 -26.732 11.305 1.00 93.81 108 ALA A CA 1
ATOM 870 C C . ALA A 1 108 ? -11.631 -27.235 9.876 1.00 93.81 108 ALA A C 1
ATOM 872 O O . ALA A 1 108 ? -11.271 -26.570 8.901 1.00 93.81 108 ALA A O 1
ATOM 873 N N . HIS A 1 109 ? -12.231 -28.411 9.752 1.00 91.56 109 HIS A N 1
ATOM 874 C CA . HIS A 1 109 ? -12.579 -29.014 8.473 1.00 91.56 109 HIS A CA 1
ATOM 875 C C . HIS A 1 109 ? -14.072 -28.847 8.202 1.00 91.56 109 HIS A C 1
ATOM 877 O O . HIS A 1 109 ? -14.869 -28.806 9.138 1.00 91.56 109 HIS A O 1
ATOM 883 N N . LEU A 1 110 ? -14.450 -28.820 6.921 1.00 87.69 110 LEU A N 1
ATOM 884 C CA . LEU A 1 110 ? -15.838 -29.058 6.542 1.00 87.69 110 LEU A CA 1
ATOM 885 C C . LEU A 1 110 ? -16.172 -30.515 6.896 1.00 87.69 110 LEU A C 1
ATOM 887 O O . LEU A 1 110 ? -15.686 -31.441 6.244 1.00 87.69 110 LEU A O 1
ATOM 891 N N . GLY A 1 111 ? -16.915 -30.699 7.983 1.00 69.81 111 GLY A N 1
ATOM 892 C CA . GLY A 1 111 ? -17.484 -31.965 8.432 1.00 69.81 111 GLY A CA 1
ATOM 893 C C . GLY A 1 111 ? -18.793 -32.312 7.711 1.00 69.81 111 GLY A C 1
ATOM 894 O O . GLY A 1 111 ? -19.360 -31.500 6.978 1.00 69.81 111 GLY A O 1
ATOM 895 N N . GLY A 1 112 ? -19.284 -33.535 7.930 1.00 66.62 112 GLY A N 1
ATOM 896 C CA . GLY A 1 112 ? -20.430 -34.098 7.202 1.00 66.62 112 GLY A CA 1
ATOM 897 C C . GLY A 1 112 ? -20.053 -34.652 5.823 1.00 66.62 112 GLY A C 1
ATOM 898 O O . GLY A 1 112 ? -18.873 -34.730 5.465 1.00 66.62 112 GLY A O 1
ATOM 899 N N . SER A 1 113 ? -21.048 -35.070 5.036 1.00 75.38 113 SER A N 1
ATOM 900 C CA . SER A 1 113 ? -20.802 -35.398 3.630 1.00 75.38 113 SER A CA 1
ATOM 901 C C . SER A 1 113 ? -20.399 -34.115 2.884 1.00 75.38 113 SER A C 1
ATOM 903 O O . SER A 1 113 ? -20.997 -33.055 3.072 1.00 75.38 113 SER A O 1
ATOM 905 N N . LYS A 1 114 ? -19.374 -34.177 2.017 1.00 78.38 114 LYS A N 1
ATOM 906 C CA . LYS A 1 114 ? -18.982 -33.028 1.165 1.00 78.38 114 LYS A CA 1
ATOM 907 C C . LYS A 1 114 ? -20.170 -32.480 0.367 1.00 78.38 114 LYS A C 1
ATOM 909 O O . LYS A 1 114 ? -20.218 -31.294 0.061 1.00 78.38 114 LYS A O 1
ATOM 914 N N . GLU A 1 115 ? -21.109 -33.363 0.058 1.00 85.19 115 GLU A N 1
ATOM 915 C CA . GLU A 1 115 ? -22.362 -33.072 -0.616 1.00 85.19 115 GLU A CA 1
ATOM 916 C C . GLU A 1 115 ? -23.270 -32.146 0.206 1.00 85.19 115 GLU A C 1
ATOM 918 O O . GLU A 1 115 ? -23.738 -31.147 -0.326 1.00 85.19 115 GLU A O 1
ATOM 923 N N . GLU A 1 116 ? -23.456 -32.383 1.508 1.00 86.56 116 GLU A N 1
ATOM 924 C CA . GLU A 1 116 ? -24.241 -31.490 2.377 1.00 86.56 116 GLU A CA 1
ATOM 925 C C . GLU A 1 116 ? -23.643 -30.084 2.467 1.00 86.56 116 GLU A C 1
ATOM 927 O O . GLU A 1 116 ? -24.361 -29.090 2.327 1.00 86.56 116 GLU A O 1
ATOM 932 N N . ALA A 1 117 ? -22.326 -29.992 2.672 1.00 87.69 117 ALA A N 1
ATOM 933 C CA . ALA A 1 117 ? -21.637 -28.706 2.725 1.00 87.69 117 ALA A CA 1
ATOM 934 C C . ALA A 1 117 ? -21.770 -27.959 1.389 1.00 87.69 117 ALA A C 1
ATOM 936 O O . ALA A 1 117 ? -22.114 -26.776 1.373 1.00 87.69 117 ALA A O 1
ATOM 937 N N . PHE A 1 118 ? -21.570 -28.659 0.268 1.00 89.94 118 PHE A N 1
ATOM 938 C CA . PHE A 1 118 ? -21.736 -28.089 -1.065 1.00 89.94 118 PHE A CA 1
ATOM 939 C C . PHE A 1 118 ? -23.172 -27.623 -1.316 1.00 89.94 118 PHE A C 1
ATOM 941 O O . PHE A 1 118 ? -23.369 -26.489 -1.742 1.00 89.94 118 PHE A O 1
ATOM 948 N N . ASN A 1 119 ? -24.174 -28.442 -0.991 1.00 90.44 119 ASN A N 1
ATOM 949 C CA . ASN A 1 119 ? -25.586 -28.100 -1.159 1.00 90.44 119 ASN A CA 1
ATOM 950 C C . ASN A 1 119 ? -25.966 -26.858 -0.344 1.00 90.44 119 ASN A C 1
ATOM 952 O O . ASN A 1 119 ? -26.687 -25.988 -0.837 1.00 90.44 119 ASN A O 1
ATOM 956 N N . LYS A 1 120 ? -25.434 -26.727 0.878 1.00 91.50 120 LYS A N 1
ATOM 957 C CA . LYS A 1 120 ? -25.642 -25.533 1.702 1.00 91.50 120 LYS A CA 1
ATOM 958 C C . LYS A 1 120 ? -24.985 -24.299 1.079 1.00 91.50 120 LYS A C 1
ATOM 960 O O . LYS A 1 120 ? -25.654 -23.279 0.942 1.00 91.50 120 LYS A O 1
ATOM 965 N N . ILE A 1 121 ? -23.727 -24.390 0.640 1.00 92.75 121 ILE A N 1
ATOM 966 C CA . ILE A 1 121 ? -23.030 -23.276 -0.033 1.00 92.75 121 ILE A CA 1
ATOM 967 C C . ILE A 1 121 ? -23.757 -22.874 -1.322 1.00 92.75 121 ILE A C 1
ATOM 969 O O . ILE A 1 121 ? -23.981 -21.689 -1.553 1.00 92.75 121 ILE A O 1
ATOM 973 N N . TYR A 1 122 ? -24.172 -23.848 -2.131 1.00 91.06 122 TYR A N 1
ATOM 974 C CA . TYR A 1 122 ? -24.928 -23.628 -3.360 1.00 91.06 122 TYR A CA 1
ATOM 975 C C . TYR A 1 122 ? -26.243 -22.887 -3.086 1.00 91.06 122 TYR A C 1
ATOM 977 O O . TYR A 1 122 ? -26.550 -21.896 -3.747 1.00 91.06 122 TYR A O 1
ATOM 985 N N . SER A 1 123 ? -26.988 -23.307 -2.058 1.00 92.00 123 SER A N 1
ATOM 986 C CA . SER A 1 123 ? -28.218 -22.627 -1.644 1.00 92.00 123 SER A CA 1
ATOM 987 C C . SER A 1 123 ? -27.964 -21.181 -1.207 1.00 92.00 123 SER A C 1
ATOM 989 O O . SER A 1 123 ? -28.745 -20.298 -1.564 1.00 92.00 123 SER A O 1
ATOM 991 N N . LEU A 1 124 ? -26.887 -20.925 -0.452 1.00 93.19 124 LEU A N 1
ATOM 992 C CA . LEU A 1 124 ? -26.498 -19.570 -0.043 1.00 93.19 124 LEU A CA 1
ATOM 993 C C . LEU A 1 124 ? -26.149 -18.697 -1.258 1.00 93.19 124 LEU A C 1
ATOM 995 O O . LEU A 1 124 ? -26.574 -17.544 -1.312 1.00 93.19 124 LEU A O 1
ATOM 999 N N . ALA A 1 125 ? -25.447 -19.260 -2.246 1.00 92.75 125 ALA A N 1
ATOM 1000 C CA . ALA A 1 125 ? -25.043 -18.565 -3.466 1.00 92.75 125 ALA A CA 1
ATOM 1001 C C . ALA A 1 125 ? -26.248 -18.127 -4.311 1.00 92.75 125 ALA A C 1
ATOM 1003 O O . ALA A 1 125 ? -26.380 -16.948 -4.637 1.00 92.75 125 ALA A O 1
ATOM 1004 N N . ILE A 1 126 ? -27.161 -19.058 -4.619 1.00 90.56 126 ILE A N 1
ATOM 1005 C CA . ILE A 1 126 ? -28.341 -18.795 -5.463 1.00 90.56 126 ILE A CA 1
ATOM 1006 C C . ILE A 1 126 ? -29.287 -17.784 -4.812 1.00 90.56 126 ILE A C 1
ATOM 1008 O O . ILE A 1 126 ? -29.865 -16.942 -5.495 1.00 90.56 126 ILE A O 1
ATOM 1012 N N . GLN A 1 127 ? -29.438 -17.850 -3.489 1.00 90.12 127 GLN A N 1
ATOM 1013 C CA . GLN A 1 127 ? -30.274 -16.913 -2.735 1.00 90.12 127 GLN A CA 1
ATOM 1014 C C . GLN A 1 127 ? -29.536 -15.619 -2.381 1.00 90.12 127 GLN A C 1
ATOM 1016 O O . GLN A 1 127 ? -30.139 -14.702 -1.825 1.00 90.12 127 GLN A O 1
ATOM 1021 N N . ASN A 1 128 ? -28.241 -15.542 -2.702 1.00 91.06 128 ASN A N 1
ATOM 1022 C CA . ASN A 1 128 ? -27.398 -14.378 -2.489 1.00 91.06 128 ASN A CA 1
ATOM 1023 C C . ASN A 1 128 ? -27.363 -13.922 -1.010 1.00 91.06 128 ASN A C 1
ATOM 1025 O O . ASN A 1 128 ? -27.273 -12.739 -0.660 1.00 91.06 128 ASN A O 1
ATOM 1029 N N . ILE A 1 129 ? -27.456 -14.921 -0.130 1.00 91.62 129 ILE A N 1
ATOM 1030 C CA . ILE A 1 129 ? -27.432 -14.793 1.326 1.00 91.62 129 ILE A CA 1
ATOM 1031 C C . ILE A 1 129 ? -25.970 -14.654 1.760 1.00 91.62 129 ILE A C 1
ATOM 1033 O O . ILE A 1 129 ? -25.087 -15.241 1.126 1.00 91.62 129 ILE A O 1
ATOM 1037 N N . PRO A 1 130 ? -25.678 -13.898 2.837 1.00 91.81 130 PRO A N 1
ATOM 1038 C CA . PRO A 1 130 ? -24.368 -13.939 3.469 1.00 91.81 130 PRO A CA 1
ATOM 1039 C C . PRO A 1 130 ? -23.821 -15.376 3.581 1.00 91.81 130 PRO A C 1
ATOM 1041 O O . PRO A 1 130 ? -24.594 -16.300 3.830 1.00 91.81 130 PRO A O 1
ATOM 1044 N N . PRO A 1 131 ? -22.517 -15.599 3.384 1.00 92.88 131 PRO A N 1
ATOM 1045 C CA . PRO A 1 131 ? -21.474 -14.602 3.156 1.00 92.88 131 PRO A CA 1
ATOM 1046 C C . PRO A 1 131 ? -21.263 -14.228 1.673 1.00 92.88 131 PRO A C 1
ATOM 1048 O O . PRO A 1 131 ? -20.248 -13.627 1.347 1.00 92.88 131 PRO A O 1
ATOM 1051 N N . PHE A 1 132 ? -22.200 -14.540 0.767 1.00 92.88 132 PHE A N 1
ATOM 1052 C CA . PHE A 1 132 ? -22.099 -14.117 -0.636 1.00 92.88 132 PHE A CA 1
ATOM 1053 C C . PHE A 1 132 ? -22.404 -12.633 -0.821 1.00 92.88 132 PHE A C 1
ATOM 1055 O O . PHE A 1 132 ? -23.335 -12.114 -0.209 1.00 92.88 132 PHE A O 1
ATOM 1062 N N . ASP A 1 133 ? -21.665 -11.950 -1.688 1.00 87.62 133 ASP A N 1
ATOM 1063 C CA . ASP A 1 133 ? -21.856 -10.537 -2.022 1.00 87.62 133 ASP A CA 1
ATOM 1064 C C . ASP A 1 133 ? -23.144 -10.294 -2.809 1.00 87.62 133 ASP A C 1
ATOM 1066 O O . ASP A 1 133 ? -23.505 -11.068 -3.699 1.00 87.62 133 ASP A O 1
ATOM 1070 N N . LYS A 1 134 ? -23.809 -9.163 -2.543 1.00 86.44 134 LYS A N 1
ATOM 1071 C CA . LYS A 1 134 ? -25.091 -8.849 -3.181 1.00 86.44 134 LYS A CA 1
ATOM 1072 C C . LYS A 1 134 ? -24.980 -8.759 -4.710 1.00 86.44 134 LYS A C 1
ATOM 1074 O O . LYS A 1 134 ? -24.171 -7.994 -5.222 1.00 86.44 134 LYS A O 1
ATOM 1079 N N . GLY A 1 135 ? -25.820 -9.496 -5.433 1.00 83.00 135 GLY A N 1
ATOM 1080 C CA . GLY A 1 135 ? -25.869 -9.531 -6.896 1.00 83.00 135 GLY A CA 1
ATOM 1081 C C . GLY A 1 135 ? -24.691 -10.241 -7.570 1.00 83.00 135 GLY A C 1
ATOM 1082 O O . GLY A 1 135 ? -24.514 -10.077 -8.774 1.00 83.00 135 GLY A O 1
ATOM 1083 N N . THR A 1 136 ? -23.876 -11.000 -6.827 1.00 86.06 136 THR A N 1
ATOM 1084 C CA . THR A 1 136 ? -22.708 -11.710 -7.372 1.00 86.06 136 THR A CA 1
ATOM 1085 C C . THR A 1 136 ? -22.583 -13.130 -6.811 1.00 86.06 136 THR A C 1
ATOM 1087 O O . THR A 1 136 ? -23.218 -13.481 -5.820 1.00 86.06 136 THR A O 1
ATOM 1090 N N . ASP A 1 137 ? -21.727 -13.939 -7.429 1.00 82.50 137 ASP A N 1
ATOM 1091 C CA . ASP A 1 137 ? -21.306 -15.267 -6.967 1.00 82.50 137 ASP A CA 1
ATOM 1092 C C . ASP A 1 137 ? -20.036 -15.228 -6.089 1.00 82.50 137 ASP A C 1
ATOM 1094 O O . ASP A 1 137 ? -19.490 -16.270 -5.711 1.00 82.50 137 ASP A O 1
ATOM 1098 N N . LYS A 1 138 ? -19.564 -14.029 -5.723 1.00 88.56 138 LYS A N 1
ATOM 1099 C CA . LYS A 1 138 ? -18.424 -13.852 -4.818 1.00 88.56 138 LYS A CA 1
ATOM 1100 C C . LYS A 1 138 ? -18.828 -14.194 -3.389 1.00 88.56 138 LYS A C 1
ATOM 1102 O O . LYS A 1 138 ? -19.917 -13.839 -2.954 1.00 88.56 138 LYS A O 1
ATOM 1107 N N . GLY A 1 139 ? -17.935 -14.864 -2.663 1.00 90.25 139 GLY A N 1
ATOM 1108 C CA . GLY A 1 139 ? -18.153 -15.292 -1.274 1.00 90.25 139 GLY A CA 1
ATOM 1109 C C . GLY A 1 139 ? -18.131 -16.807 -1.061 1.00 90.25 139 GLY A C 1
ATOM 1110 O O . GLY A 1 139 ? -18.323 -17.274 0.057 1.00 90.25 139 GLY A O 1
ATOM 1111 N N . PHE A 1 140 ? -17.844 -17.604 -2.101 1.00 91.69 140 PHE A N 1
ATOM 1112 C CA . PHE A 1 140 ? -17.710 -19.063 -1.971 1.00 91.69 140 PHE A CA 1
ATOM 1113 C C . PHE A 1 140 ? -16.703 -19.467 -0.884 1.00 91.69 140 PHE A C 1
ATOM 1115 O O . PHE A 1 140 ? -16.974 -20.338 -0.058 1.00 91.69 140 PHE A O 1
ATOM 1122 N N . LYS A 1 141 ? -15.540 -18.807 -0.853 1.00 91.94 141 LYS A N 1
ATOM 1123 C CA . LYS A 1 141 ? -14.521 -19.045 0.172 1.00 91.94 141 LYS A CA 1
ATOM 1124 C C . LYS A 1 141 ? -15.042 -18.703 1.566 1.00 91.94 141 LYS A C 1
ATOM 1126 O O . LYS A 1 141 ? -14.858 -19.483 2.498 1.00 91.94 141 LYS A O 1
ATOM 1131 N N . ASP A 1 142 ? -15.695 -17.558 1.698 1.00 94.00 142 ASP A N 1
ATOM 1132 C CA . ASP A 1 142 ? -16.231 -17.083 2.968 1.00 94.00 142 ASP A CA 1
ATOM 1133 C C . ASP A 1 142 ? -17.342 -18.015 3.467 1.00 94.00 142 ASP A C 1
ATOM 1135 O O . ASP A 1 142 ? -17.441 -18.274 4.664 1.00 94.00 142 ASP A O 1
ATOM 1139 N N . ALA A 1 143 ? -18.098 -18.638 2.555 1.00 93.69 143 ALA A N 1
ATOM 1140 C CA . ALA A 1 143 ? -19.073 -19.680 2.873 1.00 93.69 143 ALA A CA 1
ATOM 1141 C C . ALA A 1 143 ? -18.398 -20.955 3.394 1.00 93.69 143 ALA A C 1
ATOM 1143 O O . ALA A 1 143 ? -18.840 -21.515 4.397 1.00 93.69 143 ALA A O 1
ATOM 1144 N N . CYS A 1 144 ? -17.285 -21.379 2.786 1.00 93.81 144 CYS A N 1
ATOM 1145 C CA . CYS A 1 144 ? -16.471 -22.473 3.322 1.00 93.81 144 CYS A CA 1
ATOM 1146 C C . CYS A 1 144 ? -15.944 -22.154 4.731 1.00 93.81 144 CYS A C 1
ATOM 1148 O O . CYS A 1 144 ? -15.985 -23.016 5.606 1.00 93.81 144 CYS A O 1
ATOM 1150 N N . ILE A 1 145 ? -15.476 -20.923 4.976 1.00 94.75 145 ILE A N 1
ATOM 1151 C CA . ILE A 1 145 ? -15.043 -20.481 6.311 1.00 94.75 145 ILE A CA 1
ATOM 1152 C C . ILE A 1 145 ? -16.216 -20.556 7.290 1.00 94.75 145 ILE A C 1
ATOM 1154 O O . ILE A 1 145 ? -16.087 -21.178 8.343 1.00 94.75 145 ILE A O 1
ATOM 1158 N N . ALA A 1 146 ? -17.363 -19.981 6.928 1.00 94.06 146 ALA A N 1
ATOM 1159 C CA . ALA A 1 146 ? -18.546 -19.939 7.774 1.00 94.06 146 ALA A CA 1
ATOM 1160 C C . ALA A 1 146 ? -19.003 -21.340 8.208 1.00 94.06 146 ALA A C 1
ATOM 1162 O O . ALA A 1 146 ? -19.208 -21.590 9.397 1.00 94.06 146 ALA A O 1
ATOM 1163 N N . LEU A 1 147 ? -19.087 -22.277 7.259 1.00 92.88 147 LEU A N 1
ATOM 1164 C CA . LEU A 1 147 ? -19.475 -23.656 7.548 1.00 92.88 147 LEU A CA 1
ATOM 1165 C C . LEU A 1 147 ? -18.434 -24.406 8.382 1.00 92.88 147 LEU A C 1
ATOM 1167 O O . LEU A 1 147 ? -18.825 -25.134 9.293 1.00 92.88 147 LEU A O 1
ATOM 1171 N N . CYS A 1 148 ? -17.134 -24.198 8.139 1.00 93.19 148 CYS A N 1
ATOM 1172 C CA . CYS A 1 148 ? -16.082 -24.752 8.998 1.00 93.19 148 CYS A CA 1
ATOM 1173 C C . CYS A 1 148 ? -16.273 -24.315 10.455 1.00 93.19 148 CYS A C 1
ATOM 1175 O O . CYS A 1 148 ? -16.170 -25.144 11.356 1.00 93.19 148 CYS A O 1
ATOM 1177 N N . VAL A 1 149 ? -16.568 -23.032 10.694 1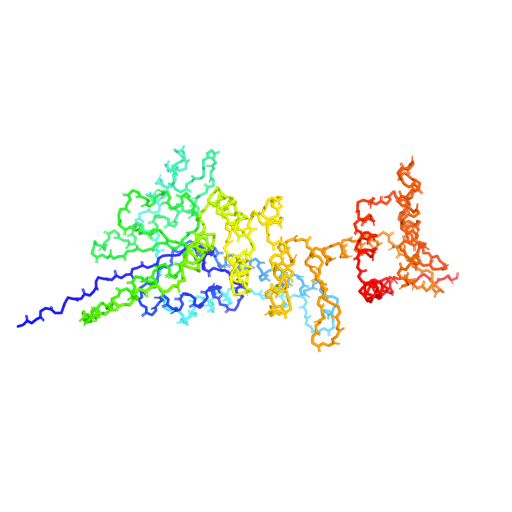.00 93.25 149 VAL A N 1
ATOM 1178 C CA . VAL A 1 149 ? -16.808 -22.508 12.048 1.00 93.25 149 VAL A CA 1
ATOM 1179 C C . VAL A 1 149 ? -18.049 -23.148 12.671 1.00 93.25 149 VAL A C 1
ATOM 1181 O O . VAL A 1 149 ? -17.973 -23.664 13.785 1.00 93.25 149 VAL A O 1
ATOM 1184 N N . GLU A 1 150 ? -19.183 -23.158 11.967 1.00 91.31 150 GLU A N 1
ATOM 1185 C CA . GLU A 1 150 ? -20.431 -23.734 12.487 1.00 91.31 150 GLU A CA 1
ATOM 1186 C C . GLU A 1 150 ? -20.283 -25.208 12.862 1.00 91.31 150 GLU A C 1
ATOM 1188 O O . GLU A 1 150 ? -20.677 -25.613 13.956 1.00 91.31 150 GLU A O 1
ATOM 1193 N N . GLN A 1 151 ? -19.706 -26.003 11.962 1.00 90.94 151 GLN A N 1
ATOM 1194 C CA . GLN A 1 151 ? -19.557 -27.443 12.147 1.00 90.94 151 GLN A CA 1
ATOM 1195 C C . GLN A 1 151 ? -18.545 -27.764 13.243 1.00 90.94 151 GLN A C 1
ATOM 1197 O O . GLN A 1 151 ? -18.800 -28.640 14.065 1.00 90.94 151 GLN A O 1
ATOM 1202 N N . TYR A 1 152 ? -17.440 -27.018 13.312 1.00 91.94 152 TYR A N 1
ATOM 1203 C CA . TYR A 1 152 ? -16.455 -27.178 14.379 1.00 91.94 152 TYR A CA 1
ATOM 1204 C C . TYR A 1 152 ? -17.036 -26.872 15.764 1.00 91.94 152 TYR A C 1
ATOM 1206 O O . TYR A 1 152 ? -16.621 -27.461 16.763 1.00 91.94 152 TYR A O 1
ATOM 1214 N N . LEU A 1 153 ? -17.975 -25.926 15.838 1.00 91.69 153 LEU A N 1
ATOM 1215 C CA . LEU A 1 153 ? -18.634 -25.541 17.080 1.00 91.69 153 LEU A CA 1
ATOM 1216 C C . LEU A 1 153 ? -19.873 -26.391 17.389 1.00 91.69 153 LEU A C 1
ATOM 1218 O O . LEU A 1 153 ? -20.408 -26.270 18.490 1.00 91.69 153 LEU A O 1
ATOM 1222 N N . ALA A 1 154 ? -20.378 -27.209 16.462 1.00 89.12 154 ALA A N 1
ATOM 1223 C CA . ALA A 1 154 ? -21.655 -27.915 16.610 1.00 89.12 154 ALA A CA 1
ATOM 1224 C C . ALA A 1 154 ? -21.702 -28.821 17.856 1.00 89.12 154 ALA A C 1
ATOM 1226 O O . ALA A 1 154 ? -22.720 -28.863 18.545 1.00 89.12 154 ALA A O 1
ATOM 1227 N N . ASP A 1 155 ? -20.583 -29.460 18.192 1.00 84.62 155 ASP A N 1
ATOM 1228 C CA . ASP A 1 155 ? -20.390 -30.339 19.352 1.00 84.62 155 ASP A CA 1
ATOM 1229 C C . ASP A 1 155 ? -19.885 -29.604 20.614 1.00 84.62 155 ASP A C 1
ATOM 1231 O O . ASP A 1 155 ? -19.659 -30.227 21.651 1.00 84.62 155 ASP A O 1
ATOM 1235 N N . LYS A 1 156 ? -19.730 -28.273 20.552 1.00 87.94 156 LYS A N 1
ATOM 1236 C CA . LYS A 1 156 ? -19.215 -27.414 21.635 1.00 87.94 156 LYS A CA 1
ATOM 1237 C C . LYS A 1 156 ? -20.273 -26.374 22.031 1.00 87.94 156 LYS A C 1
ATOM 1239 O O . LYS A 1 156 ? -20.289 -25.266 21.487 1.00 87.94 156 LYS A O 1
ATOM 1244 N N . PRO A 1 157 ? -21.227 -26.723 22.915 1.00 77.25 157 PRO A N 1
ATOM 1245 C CA . PRO A 1 157 ? -22.297 -25.809 23.319 1.00 77.25 157 PRO A CA 1
ATOM 1246 C C . PRO A 1 157 ? -21.827 -24.744 24.324 1.00 77.25 157 PRO A C 1
ATOM 1248 O O . PRO A 1 157 ? -22.242 -23.593 24.211 1.00 77.25 157 PRO A O 1
ATOM 1251 N N . ASP A 1 158 ? -20.918 -25.097 25.239 1.00 85.19 158 ASP A N 1
ATOM 1252 C CA . ASP A 1 158 ? -20.461 -24.237 26.341 1.00 85.19 158 ASP A CA 1
ATOM 1253 C C . ASP A 1 158 ? -19.089 -23.605 26.054 1.00 85.19 158 ASP A C 1
ATOM 1255 O O . ASP A 1 158 ? -18.113 -23.819 26.774 1.00 85.19 158 ASP A O 1
ATOM 1259 N N . CYS A 1 159 ? -18.992 -22.829 24.973 1.00 88.44 159 CYS A N 1
ATOM 1260 C CA . CYS A 1 159 ? -17.764 -22.120 24.615 1.00 88.44 159 CYS A CA 1
ATOM 1261 C C . CYS A 1 159 ? -18.016 -20.669 24.203 1.00 88.44 159 CYS A C 1
ATOM 1263 O O . CYS A 1 159 ? -19.047 -20.344 23.610 1.00 88.44 159 CYS A O 1
ATOM 1265 N N . GLU A 1 160 ? -17.031 -19.805 24.440 1.00 91.06 160 GLU A N 1
ATOM 1266 C CA . GLU A 1 160 ? -16.977 -18.516 23.754 1.00 91.06 160 GLU A CA 1
ATOM 1267 C C . GLU A 1 160 ? -16.259 -18.702 22.418 1.00 91.06 160 GLU A C 1
ATOM 1269 O O . GLU A 1 160 ? -15.206 -19.335 22.355 1.00 91.06 160 GLU A O 1
ATOM 1274 N N . SER A 1 161 ? -16.812 -18.148 21.340 1.00 94.12 161 SER A N 1
ATOM 1275 C CA . SER A 1 161 ? -16.150 -18.188 20.039 1.00 94.12 161 SER A CA 1
ATOM 1276 C C . SER A 1 161 ? -16.084 -16.812 19.395 1.00 94.12 161 SER A C 1
ATOM 1278 O O . SER A 1 161 ? -17.031 -16.021 19.470 1.00 94.12 161 SER A O 1
ATOM 1280 N N . PHE A 1 162 ? -14.947 -16.536 18.767 1.00 94.81 162 PHE A N 1
ATOM 1281 C CA . PHE A 1 162 ? -14.676 -15.305 18.045 1.00 94.81 162 PHE A CA 1
ATOM 1282 C C . PHE A 1 162 ? -14.240 -15.623 16.621 1.00 94.81 162 PHE A C 1
ATOM 1284 O O . PHE A 1 162 ? -13.464 -16.551 16.413 1.00 94.81 162 PHE A O 1
ATOM 1291 N N . LEU A 1 163 ? -14.688 -14.830 15.655 1.00 95.38 163 LEU A N 1
ATOM 1292 C CA . LEU A 1 163 ? -14.168 -14.844 14.291 1.00 95.38 163 LEU A CA 1
ATOM 1293 C C . LEU A 1 163 ? -13.514 -13.494 14.012 1.00 95.38 163 LEU A C 1
ATOM 1295 O O . LEU A 1 163 ? -14.167 -12.458 14.132 1.00 95.38 163 LEU A O 1
ATOM 1299 N N . ILE A 1 164 ? -12.234 -13.507 13.646 1.00 94.25 164 ILE A N 1
ATOM 1300 C CA . ILE A 1 164 ? -11.516 -12.308 13.229 1.00 94.25 164 ILE A CA 1
ATOM 1301 C C . ILE A 1 164 ? -11.659 -12.154 11.720 1.00 94.25 164 ILE A C 1
ATOM 1303 O O . ILE A 1 164 ? -11.057 -12.910 10.957 1.00 94.25 164 ILE A O 1
ATOM 1307 N N . THR A 1 165 ? -12.450 -11.171 11.301 1.00 91.56 165 THR A N 1
ATOM 1308 C CA . THR A 1 165 ? -12.600 -10.803 9.894 1.00 91.56 165 THR A CA 1
ATOM 1309 C C . THR A 1 165 ? -12.991 -9.335 9.754 1.00 91.56 165 THR A C 1
ATOM 1311 O O . THR A 1 165 ? -13.573 -8.732 10.655 1.00 91.56 165 THR A O 1
ATOM 1314 N N . LYS A 1 166 ? -12.647 -8.746 8.608 1.00 86.38 166 LYS A N 1
ATOM 1315 C CA . LYS A 1 166 ? -13.142 -7.426 8.183 1.00 86.38 166 LYS A CA 1
ATOM 1316 C C . LYS A 1 166 ? -14.226 -7.530 7.113 1.00 86.38 166 LYS A C 1
ATOM 1318 O O . LYS A 1 166 ? -14.712 -6.501 6.649 1.00 86.38 166 LYS A O 1
ATOM 1323 N N . ASP A 1 167 ? -14.561 -8.747 6.701 1.00 89.19 167 ASP A N 1
ATOM 1324 C CA . ASP A 1 167 ? -15.560 -8.988 5.679 1.00 89.19 167 ASP A CA 1
ATOM 1325 C C . ASP A 1 167 ? -16.958 -8.707 6.244 1.00 89.19 167 ASP A C 1
ATOM 1327 O O . ASP A 1 167 ? -17.390 -9.299 7.241 1.00 89.19 167 ASP A O 1
ATOM 1331 N N . SER A 1 168 ? -17.658 -7.751 5.632 1.00 89.38 168 SER A N 1
ATOM 1332 C CA . SER A 1 168 ? -18.974 -7.315 6.094 1.00 89.38 168 SER A CA 1
ATOM 1333 C C . SER A 1 168 ? -20.044 -8.381 5.872 1.00 89.38 168 SER A C 1
ATOM 1335 O O . SER A 1 168 ? -20.952 -8.493 6.696 1.00 89.38 168 SER A O 1
ATOM 1337 N N . ARG A 1 169 ? -19.927 -9.205 4.824 1.00 91.06 169 ARG A N 1
ATOM 1338 C CA . ARG A 1 169 ? -20.878 -10.280 4.521 1.00 91.06 169 ARG A CA 1
ATOM 1339 C C . ARG A 1 169 ? -20.668 -11.464 5.444 1.00 91.06 169 ARG A C 1
ATOM 1341 O O . ARG A 1 169 ? -21.636 -11.988 5.985 1.00 91.06 169 ARG A O 1
ATOM 1348 N N . LEU A 1 170 ? -19.427 -11.841 5.722 1.00 90.56 170 LEU A N 1
ATOM 1349 C CA . LEU A 1 170 ? -19.133 -12.859 6.726 1.00 90.56 170 LEU A CA 1
ATOM 1350 C C . LEU A 1 170 ? -19.558 -12.396 8.129 1.00 90.56 170 LEU A C 1
ATOM 1352 O O . LEU A 1 170 ? -20.111 -13.178 8.901 1.00 90.56 170 LEU A O 1
ATOM 1356 N N . SER A 1 171 ? -19.402 -11.104 8.434 1.00 91.38 171 SER A N 1
ATOM 1357 C CA . SER A 1 171 ? -19.931 -10.504 9.668 1.00 91.38 171 SER A CA 1
ATOM 1358 C C . SER A 1 171 ? -21.461 -10.582 9.748 1.00 91.38 171 SER A C 1
ATOM 1360 O O . SER A 1 171 ? -22.022 -10.948 10.786 1.00 91.38 171 SER A O 1
ATOM 1362 N N . GLU A 1 172 ? -22.151 -10.275 8.647 1.00 91.44 172 GLU A N 1
ATOM 1363 C CA . GLU A 1 172 ? -23.610 -10.363 8.531 1.00 91.44 172 GLU A CA 1
ATOM 1364 C C . GLU A 1 172 ? -24.104 -11.803 8.725 1.00 91.44 172 GLU A C 1
ATOM 1366 O O . GLU A 1 172 ? -25.093 -12.011 9.424 1.00 91.44 172 GLU A O 1
ATOM 1371 N N . TYR A 1 173 ? -23.377 -12.799 8.202 1.00 92.44 173 TYR A N 1
ATOM 1372 C CA . TYR A 1 173 ? -23.709 -14.219 8.367 1.00 92.44 173 TYR A CA 1
ATOM 1373 C C . TYR A 1 173 ? -23.785 -14.645 9.838 1.00 92.44 173 TYR A C 1
ATOM 1375 O O . TYR A 1 173 ? -24.728 -15.322 10.244 1.00 92.44 173 TYR A O 1
ATOM 1383 N N . PHE A 1 174 ? -22.818 -14.225 10.657 1.00 91.50 174 PHE A N 1
ATOM 1384 C CA . PHE A 1 174 ? -22.763 -14.610 12.071 1.00 91.50 174 PHE A CA 1
ATOM 1385 C C . PHE A 1 174 ? -23.600 -13.720 12.993 1.00 91.50 174 PHE A C 1
ATOM 1387 O O . PHE A 1 174 ? -23.861 -14.117 14.128 1.00 91.50 174 PHE A O 1
ATOM 1394 N N . SER A 1 175 ? -24.075 -12.565 12.519 1.00 85.69 175 SER A N 1
ATOM 1395 C CA . SER A 1 175 ? -24.851 -11.604 13.318 1.00 85.69 175 SER A CA 1
ATOM 1396 C C . SER A 1 175 ? -26.106 -12.195 13.996 1.00 85.69 175 SER A C 1
ATOM 1398 O O . SER A 1 175 ? -26.353 -11.864 15.159 1.00 85.69 175 SER A O 1
ATOM 1400 N N . PRO A 1 176 ? -26.893 -13.086 13.353 1.00 78.75 176 PRO A N 1
ATOM 1401 C CA . PRO A 1 176 ? -28.033 -13.743 13.998 1.00 78.75 176 PRO A CA 1
ATOM 1402 C C . PRO A 1 176 ? -27.615 -14.767 15.063 1.00 78.75 176 PRO A C 1
ATOM 1404 O O . PRO A 1 176 ? -28.340 -15.000 16.034 1.00 78.75 176 PRO A O 1
ATOM 1407 N N . SER A 1 177 ? -26.447 -15.395 14.894 1.00 68.25 177 SER A N 1
ATOM 1408 C CA . SER A 1 177 ? -25.954 -16.432 15.793 1.00 68.25 177 SER A CA 1
ATOM 1409 C C . SER A 1 177 ? -25.233 -15.787 16.982 1.00 68.25 177 SER A C 1
ATOM 1411 O O . SER A 1 177 ? -24.113 -15.299 16.881 1.00 68.25 177 SER A O 1
ATOM 1413 N N . LYS A 1 178 ? -25.832 -15.817 18.179 1.00 64.19 178 LYS A N 1
ATOM 1414 C CA . LYS A 1 178 ? -25.147 -15.336 19.401 1.00 64.19 178 LYS A CA 1
ATOM 1415 C C . LYS A 1 178 ? -23.918 -16.180 19.788 1.00 64.19 178 LYS A C 1
ATOM 1417 O O . LYS A 1 178 ? -23.250 -15.857 20.768 1.00 64.19 178 LYS A O 1
ATOM 1422 N N . LYS A 1 179 ? -23.647 -17.266 19.055 1.00 82.12 179 LYS A N 1
ATOM 1423 C CA . LYS A 1 179 ? -22.604 -18.249 19.355 1.00 82.12 179 LYS A CA 1
ATOM 1424 C C . LYS A 1 179 ? -21.205 -17.754 18.986 1.00 82.12 179 LYS A C 1
ATOM 1426 O O . LYS A 1 179 ? -20.273 -17.998 19.751 1.00 82.12 179 LYS A O 1
ATOM 1431 N N . THR A 1 180 ? -21.063 -17.032 17.872 1.00 89.88 180 THR A N 1
ATOM 1432 C CA . THR A 1 180 ? -19.770 -16.529 17.385 1.00 89.88 180 THR A CA 1
ATOM 1433 C C . THR A 1 180 ? -19.781 -15.016 17.270 1.00 89.88 180 THR A C 1
ATOM 1435 O O . THR A 1 180 ? -20.574 -14.436 16.536 1.00 89.88 180 THR A O 1
ATOM 1438 N N . LYS A 1 181 ? -18.881 -14.363 18.009 1.00 92.19 181 LYS A N 1
ATOM 1439 C CA . LYS A 1 181 ? -18.706 -12.909 17.973 1.00 92.19 181 LYS A CA 1
ATOM 1440 C C . LYS A 1 181 ? -17.703 -12.541 16.891 1.00 92.19 181 LYS A C 1
ATOM 1442 O O . LYS A 1 181 ? -16.550 -12.961 16.945 1.00 92.19 181 LYS A O 1
ATOM 1447 N N . VAL A 1 182 ? -18.122 -11.719 15.941 1.00 92.19 182 VAL A N 1
ATOM 1448 C CA . VAL A 1 182 ? -17.220 -11.223 14.900 1.00 92.19 182 VAL A CA 1
ATOM 1449 C C . VAL A 1 182 ? -16.485 -9.982 15.397 1.00 92.19 182 VAL A C 1
ATOM 1451 O O . VAL A 1 182 ? -17.090 -9.087 15.988 1.00 92.19 182 VAL A O 1
ATOM 1454 N N . VAL A 1 183 ? -15.170 -9.955 15.204 1.00 92.12 183 VAL A N 1
ATOM 1455 C CA . VAL A 1 183 ? -14.278 -8.861 15.603 1.00 92.12 183 VAL A CA 1
ATOM 1456 C C . VAL A 1 183 ? -13.287 -8.558 14.482 1.00 92.12 183 VAL A C 1
ATOM 1458 O O . VAL A 1 183 ? -12.985 -9.413 13.658 1.00 92.12 183 VAL A O 1
ATOM 1461 N N . ASP A 1 184 ? -12.729 -7.353 14.470 1.00 86.81 184 ASP A N 1
ATOM 1462 C CA . ASP A 1 184 ? -11.810 -6.905 13.415 1.00 86.81 184 ASP A CA 1
ATOM 1463 C C . ASP A 1 184 ? -10.319 -7.139 13.735 1.00 86.81 184 ASP A C 1
ATOM 1465 O O . ASP A 1 184 ? -9.449 -6.925 12.883 1.00 86.81 184 ASP A O 1
ATOM 1469 N N . SER A 1 185 ? -10.002 -7.521 14.979 1.00 88.06 185 SER A N 1
ATOM 1470 C CA . SER A 1 185 ? -8.630 -7.589 15.483 1.00 88.06 185 SER A CA 1
ATOM 1471 C C . SER A 1 185 ? -8.482 -8.426 16.760 1.00 88.06 185 SER A C 1
ATOM 1473 O O . SER A 1 185 ? -9.383 -8.483 17.601 1.00 88.06 185 SER A O 1
ATOM 1475 N N . ALA A 1 186 ? -7.285 -8.990 16.975 1.00 87.19 186 ALA A N 1
ATOM 1476 C CA . ALA A 1 186 ? -6.922 -9.666 18.226 1.00 87.19 186 ALA A CA 1
ATOM 1477 C C . ALA A 1 186 ? -7.090 -8.772 19.463 1.00 87.19 186 ALA A C 1
ATOM 1479 O O . ALA A 1 186 ? -7.473 -9.256 20.526 1.00 87.19 186 ALA A O 1
ATOM 1480 N N . LYS A 1 187 ? -6.844 -7.457 19.343 1.00 87.50 187 LYS A N 1
ATOM 1481 C CA . LYS A 1 187 ? -6.939 -6.509 20.467 1.00 87.50 187 LYS A CA 1
ATOM 1482 C C . LYS A 1 187 ? -8.325 -6.507 21.109 1.00 87.50 187 LYS A C 1
ATOM 1484 O O . LYS A 1 187 ? -8.416 -6.427 22.333 1.00 87.50 187 LYS A O 1
ATOM 1489 N N . ALA A 1 188 ? -9.385 -6.623 20.307 1.00 86.00 188 ALA A N 1
ATOM 1490 C CA . ALA A 1 188 ? -10.755 -6.685 20.810 1.00 86.00 188 ALA A CA 1
ATOM 1491 C C . ALA A 1 188 ? -10.972 -7.913 21.708 1.00 86.00 188 ALA A C 1
ATOM 1493 O O . ALA A 1 188 ? -11.594 -7.803 22.764 1.00 86.00 188 ALA A O 1
ATOM 1494 N N . ILE A 1 189 ? -10.392 -9.054 21.327 1.00 88.50 189 ILE A N 1
ATOM 1495 C CA . ILE A 1 189 ? -10.441 -10.303 22.094 1.00 88.50 189 ILE A CA 1
ATOM 1496 C C . ILE A 1 189 ? -9.589 -10.166 23.355 1.00 88.50 189 ILE A C 1
ATOM 1498 O O . ILE A 1 189 ? -10.092 -10.362 24.457 1.00 88.50 189 ILE A O 1
ATOM 1502 N N . LEU A 1 190 ? -8.331 -9.742 23.231 1.00 86.56 190 LEU A N 1
ATOM 1503 C CA . LEU A 1 190 ? -7.403 -9.595 24.359 1.00 86.56 190 LEU A CA 1
ATOM 1504 C C . LEU A 1 190 ? -7.924 -8.618 25.432 1.00 86.56 190 LEU A C 1
ATOM 1506 O O . LEU A 1 190 ? -7.766 -8.859 26.628 1.00 86.56 190 LEU A O 1
ATOM 1510 N N . ALA A 1 191 ? -8.631 -7.556 25.035 1.00 83.50 191 ALA A N 1
ATOM 1511 C CA . ALA A 1 191 ? -9.265 -6.624 25.968 1.00 83.50 191 ALA A CA 1
ATOM 1512 C C . ALA A 1 191 ? -10.342 -7.282 26.855 1.00 83.50 191 ALA A C 1
ATOM 1514 O O . ALA A 1 191 ? -10.570 -6.822 27.976 1.00 83.50 191 ALA A O 1
ATOM 1515 N N . THR A 1 192 ? -10.987 -8.364 26.399 1.00 83.25 192 THR A N 1
ATOM 1516 C CA . THR A 1 192 ? -11.945 -9.123 27.226 1.00 83.25 192 THR A CA 1
ATOM 1517 C C . THR A 1 192 ? -11.258 -9.882 28.361 1.00 83.25 192 THR A C 1
ATOM 1519 O O . THR A 1 192 ? -11.847 -10.049 29.430 1.00 83.25 192 THR A O 1
ATOM 1522 N N . PHE A 1 193 ? -9.990 -10.263 28.180 1.00 79.81 193 PHE A N 1
ATOM 1523 C CA . PHE A 1 193 ? -9.182 -10.906 29.216 1.00 79.81 193 PHE A CA 1
ATOM 1524 C C . PHE A 1 193 ? -8.621 -9.895 30.223 1.00 79.81 193 PHE A C 1
ATOM 1526 O O . PHE A 1 193 ? -8.557 -10.208 31.408 1.00 79.81 193 PHE A O 1
ATOM 1533 N N . ASN A 1 194 ? -8.310 -8.672 29.778 1.00 67.81 194 ASN A N 1
ATOM 1534 C CA . ASN A 1 194 ? -7.768 -7.604 30.631 1.00 67.81 194 ASN A CA 1
ATOM 1535 C C . ASN A 1 194 ? -8.826 -6.881 31.485 1.00 67.81 194 ASN A C 1
ATOM 1537 O O . ASN A 1 194 ? -8.478 -6.146 32.403 1.00 67.81 194 ASN A O 1
ATOM 1541 N N . LYS A 1 195 ? -10.124 -7.068 31.213 1.00 57.09 195 LYS A N 1
ATOM 1542 C CA . LYS A 1 195 ? -11.226 -6.398 31.932 1.00 57.09 195 LYS A CA 1
ATOM 1543 C C . LYS A 1 195 ? -11.594 -7.012 33.294 1.00 57.09 195 LYS A C 1
ATOM 1545 O O . LYS A 1 195 ? -12.645 -6.674 33.837 1.00 57.09 195 LYS A O 1
ATOM 1550 N N . LYS A 1 196 ? -10.772 -7.892 33.873 1.00 43.88 196 LYS A N 1
ATOM 1551 C CA . LYS A 1 196 ? -11.030 -8.476 35.201 1.00 43.88 196 LYS A CA 1
ATOM 1552 C C . LYS A 1 196 ? -9.996 -8.034 36.234 1.00 43.88 196 LYS A C 1
ATOM 1554 O O . LYS A 1 196 ? -9.007 -8.722 36.416 1.00 43.88 196 LYS A O 1
ATOM 1559 N N . GLU A 1 197 ? -10.302 -6.917 36.895 1.00 31.16 197 GLU A N 1
ATOM 1560 C CA . GLU A 1 197 ? -10.185 -6.675 38.347 1.00 31.16 197 GLU A CA 1
ATOM 1561 C C . GLU A 1 197 ? -10.683 -5.245 38.652 1.00 31.16 197 GLU A C 1
ATOM 1563 O O . GLU A 1 197 ? -10.008 -4.276 38.310 1.00 31.16 197 GLU A O 1
ATOM 1568 N N . PRO A 1 198 ? -11.873 -5.050 39.252 1.00 35.34 198 PRO A N 1
ATOM 1569 C CA . PRO A 1 198 ? -12.175 -3.824 39.966 1.00 35.34 198 PRO A CA 1
ATOM 1570 C C . PRO A 1 198 ? -11.735 -4.014 41.420 1.00 35.34 198 PRO A C 1
ATOM 1572 O O . PRO A 1 198 ? -12.468 -4.583 42.229 1.00 35.34 198 PRO A O 1
ATOM 1575 N N . GLU A 1 199 ? -10.532 -3.549 41.755 1.00 33.28 199 GLU A N 1
ATOM 1576 C CA . GLU A 1 199 ? -10.173 -3.334 43.153 1.00 33.28 199 GLU A CA 1
ATOM 1577 C C . GLU A 1 199 ? -11.000 -2.167 43.706 1.00 33.28 199 GLU A C 1
ATOM 1579 O O . GLU A 1 199 ? -10.864 -1.003 43.335 1.00 33.28 199 GLU A O 1
ATOM 1584 N N . THR A 1 200 ? -11.904 -2.521 44.610 1.00 31.59 200 THR A N 1
ATOM 1585 C CA . THR A 1 200 ? -12.523 -1.645 45.602 1.00 31.59 200 THR A CA 1
ATOM 1586 C C . THR A 1 200 ? -11.478 -0.899 46.431 1.00 31.59 200 THR A C 1
ATOM 1588 O O . THR A 1 200 ? -10.640 -1.557 47.047 1.00 31.59 200 THR A O 1
ATOM 1591 N N . ARG A 1 201 ? -11.615 0.434 46.523 1.00 33.19 201 ARG A N 1
ATOM 1592 C CA . ARG A 1 201 ? -11.304 1.361 47.647 1.00 33.19 201 ARG A CA 1
ATOM 1593 C C . ARG A 1 201 ? -11.060 2.755 47.051 1.00 33.19 201 ARG A C 1
ATOM 1595 O O . ARG A 1 201 ? -10.427 2.867 46.015 1.00 33.19 201 ARG A O 1
ATOM 1602 N N . SER A 1 202 ? -11.473 3.872 47.619 1.00 30.80 202 SER A N 1
ATOM 1603 C CA . SER A 1 202 ? -12.291 4.198 48.782 1.00 30.80 202 SER A CA 1
ATOM 1604 C C . SER A 1 202 ? -12.589 5.690 48.654 1.00 30.80 202 SER A C 1
ATOM 1606 O O . SER A 1 202 ? -11.710 6.455 48.250 1.00 30.80 202 SER A O 1
ATOM 1608 N N . ASP A 1 203 ? -13.803 6.089 49.014 1.00 35.62 203 ASP A N 1
ATOM 1609 C CA . ASP A 1 203 ? -14.182 7.480 49.224 1.00 35.62 203 ASP A CA 1
ATOM 1610 C C . ASP A 1 203 ? -13.209 8.190 50.171 1.00 35.62 203 ASP A C 1
ATOM 1612 O O . ASP A 1 203 ? -13.046 7.787 51.320 1.00 35.62 203 ASP A O 1
ATOM 1616 N N . THR A 1 204 ? -12.658 9.311 49.716 1.00 30.50 204 THR A N 1
ATOM 1617 C CA . THR A 1 204 ? -12.457 10.491 50.562 1.00 30.50 204 THR A CA 1
ATOM 1618 C C . THR A 1 204 ? -12.641 11.715 49.686 1.00 30.50 204 THR A C 1
ATOM 1620 O O . THR A 1 204 ? -11.803 12.025 48.838 1.00 30.50 204 THR A O 1
ATOM 1623 N N . GLY A 1 205 ? -13.767 12.395 49.880 1.00 33.16 205 GLY A N 1
ATOM 1624 C CA . GLY A 1 205 ? -13.970 13.728 49.352 1.00 33.16 205 GLY A CA 1
ATOM 1625 C C . GLY A 1 205 ? -13.101 14.740 50.089 1.00 33.16 205 GLY A C 1
ATOM 1626 O O . GLY A 1 205 ? -13.014 14.705 51.313 1.00 33.16 205 GLY A O 1
ATOM 1627 N N . THR A 1 206 ? -12.560 15.696 49.338 1.00 29.12 206 THR A N 1
ATOM 1628 C CA . THR A 1 206 ? -12.346 17.050 49.847 1.00 29.12 206 THR A CA 1
ATOM 1629 C C . THR A 1 206 ? -12.588 18.036 48.713 1.00 29.12 206 THR A C 1
ATOM 1631 O O . THR A 1 206 ? -11.864 18.065 47.720 1.00 29.12 206 THR A O 1
ATOM 1634 N N . ASN A 1 207 ? -13.627 18.852 48.881 1.00 33.69 207 ASN A N 1
ATOM 1635 C CA . ASN A 1 207 ? -13.877 20.056 48.100 1.00 33.69 207 ASN A CA 1
ATOM 1636 C C . ASN A 1 207 ? -12.646 20.972 48.096 1.00 33.69 207 ASN A C 1
ATOM 1638 O O . ASN A 1 207 ? -12.180 21.377 49.162 1.00 33.69 207 ASN A O 1
ATOM 1642 N N . ARG A 1 208 ? -12.221 21.406 46.905 1.00 31.69 208 ARG A N 1
ATOM 1643 C CA . ARG A 1 208 ? -11.723 22.769 46.678 1.00 31.69 208 ARG A CA 1
ATOM 1644 C C . ARG A 1 208 ? -12.263 23.288 45.349 1.00 31.69 208 ARG A C 1
ATOM 1646 O O . ARG A 1 208 ? -11.992 22.737 44.288 1.00 31.69 208 ARG A O 1
ATOM 1653 N N . GLU A 1 209 ? -13.067 24.336 45.456 1.00 33.72 209 GLU A N 1
ATOM 1654 C CA . GLU A 1 209 ? -13.553 25.158 44.356 1.00 33.72 209 GLU A CA 1
ATOM 1655 C C . GLU A 1 209 ? -12.416 25.891 43.624 1.00 33.72 209 GLU A C 1
ATOM 1657 O O . GLU A 1 209 ? -11.491 26.375 44.273 1.00 33.72 209 GLU A O 1
ATOM 1662 N N . LYS A 1 210 ? -12.639 26.083 42.307 1.00 36.47 210 LYS A N 1
ATOM 1663 C CA . LYS A 1 210 ? -12.136 27.155 41.409 1.00 36.47 210 LYS A CA 1
ATOM 1664 C C . LYS A 1 210 ? -10.614 27.128 41.158 1.00 36.47 210 LYS A C 1
ATOM 1666 O O . LYS A 1 210 ? -9.832 27.302 42.074 1.00 36.47 210 LYS A O 1
ATOM 1671 N N . THR A 1 211 ? -10.083 26.925 39.951 1.00 33.72 211 THR A N 1
ATOM 1672 C CA . THR A 1 211 ? -10.445 27.396 38.599 1.00 33.72 211 THR A CA 1
ATOM 1673 C C . THR A 1 211 ? -9.637 26.593 37.554 1.00 33.72 211 THR A C 1
ATOM 1675 O O . THR A 1 211 ? -8.447 26.397 37.766 1.00 33.72 211 THR A O 1
ATOM 1678 N N . ALA A 1 212 ? -10.268 26.172 36.440 1.00 35.56 212 ALA A N 1
ATOM 1679 C CA . ALA A 1 212 ? -9.707 25.894 35.089 1.00 35.56 212 ALA A CA 1
ATOM 1680 C C . ALA A 1 212 ? -10.460 24.737 34.385 1.00 35.56 212 ALA A C 1
ATOM 1682 O O . ALA A 1 212 ? -9.987 23.608 34.305 1.00 35.56 212 ALA A O 1
ATOM 1683 N N . ILE A 1 213 ? -11.654 25.026 33.854 1.00 44.09 213 ILE A N 1
ATOM 1684 C CA . ILE A 1 213 ? -12.484 24.093 33.065 1.00 44.09 213 ILE A CA 1
ATOM 1685 C C . ILE A 1 213 ? -12.242 24.118 31.516 1.00 44.09 213 ILE A C 1
ATOM 1687 O O . ILE A 1 213 ? -12.905 23.346 30.829 1.00 44.09 213 ILE A O 1
ATOM 1691 N N . PRO A 1 214 ? -11.297 24.859 30.878 1.00 50.66 214 PRO A N 1
ATOM 1692 C CA . PRO A 1 214 ? -11.165 24.779 29.408 1.00 50.66 214 PRO A CA 1
ATOM 1693 C C . PRO A 1 214 ? -10.638 23.429 28.876 1.00 50.66 214 PRO A C 1
ATOM 1695 O O . PRO A 1 214 ? -11.097 22.941 27.843 1.00 50.66 214 PRO A O 1
ATOM 1698 N N . ASP A 1 215 ? -9.691 22.801 29.582 1.00 55.84 215 ASP A N 1
ATOM 1699 C CA . ASP A 1 215 ? -8.910 21.673 29.044 1.00 55.84 215 ASP A CA 1
ATOM 1700 C C . ASP A 1 215 ? -9.697 20.353 28.958 1.00 55.84 215 ASP A C 1
ATOM 1702 O O . ASP A 1 215 ? -9.473 19.540 28.058 1.00 55.84 215 ASP A O 1
ATOM 1706 N N . CYS A 1 216 ? -10.657 20.135 29.864 1.00 63.84 216 CYS A N 1
ATOM 1707 C CA . CYS A 1 216 ? -11.472 18.916 29.895 1.00 63.84 216 CYS A CA 1
ATOM 1708 C C . CYS A 1 216 ? -12.405 18.825 28.674 1.00 63.84 216 CYS A C 1
ATOM 1710 O O . CYS A 1 216 ? -12.482 17.783 28.015 1.00 63.84 216 CYS A O 1
ATOM 1712 N N . ALA A 1 217 ? -13.058 19.938 28.322 1.00 77.38 217 ALA A N 1
ATOM 1713 C CA . ALA A 1 217 ? -14.013 19.985 27.221 1.00 77.38 217 ALA A CA 1
ATOM 1714 C C . ALA A 1 217 ? -13.324 19.788 25.860 1.00 77.38 217 ALA A C 1
ATOM 1716 O O . ALA A 1 217 ? -13.760 18.951 25.067 1.00 77.38 217 ALA A O 1
ATOM 1717 N N . ILE A 1 218 ? -12.203 20.475 25.610 1.00 85.00 218 ILE A N 1
ATOM 1718 C CA . ILE A 1 218 ? -11.439 20.323 24.360 1.00 85.00 218 ILE A CA 1
ATOM 1719 C C . ILE A 1 218 ? -10.857 18.908 24.257 1.00 85.00 218 ILE A C 1
ATOM 1721 O O . ILE A 1 218 ? -10.967 18.272 23.210 1.00 85.00 218 ILE A O 1
ATOM 1725 N N . SER A 1 219 ? -10.317 18.363 25.354 1.00 85.44 219 SER A N 1
ATOM 1726 C CA . SER A 1 219 ? -9.804 16.986 25.392 1.00 85.44 219 SER A CA 1
ATOM 1727 C C . SER A 1 219 ? -10.878 15.954 25.022 1.00 85.44 219 SER A C 1
ATOM 1729 O O . SER A 1 219 ? -10.602 15.017 24.270 1.00 85.44 219 SER A O 1
ATOM 1731 N N . SER A 1 220 ? -12.122 16.148 25.476 1.00 85.88 220 SER A N 1
ATOM 1732 C CA . SER A 1 220 ? -13.243 15.272 25.110 1.00 85.88 220 SER A CA 1
ATOM 1733 C C . SER A 1 220 ? -13.570 15.321 23.610 1.00 85.88 220 SER A C 1
ATOM 1735 O O . SER A 1 220 ? -13.729 14.267 22.992 1.00 85.88 220 SER A O 1
ATOM 1737 N N . LYS A 1 221 ? -13.557 16.514 22.993 1.00 90.38 221 LYS A N 1
ATOM 1738 C CA . LYS A 1 221 ? -13.751 16.689 21.543 1.00 90.38 221 LYS A CA 1
ATOM 1739 C C . LYS A 1 221 ? -12.621 16.043 20.735 1.00 90.38 221 LYS A C 1
ATOM 1741 O O . LYS A 1 221 ? -12.882 15.346 19.759 1.00 90.38 221 LYS A O 1
ATOM 1746 N N . VAL A 1 222 ? -11.371 16.195 21.182 1.00 91.19 222 VAL A N 1
ATOM 1747 C CA . VAL A 1 222 ? -10.210 15.535 20.560 1.00 91.19 222 VAL A CA 1
ATOM 1748 C C . VAL A 1 222 ? -10.351 14.016 20.635 1.00 91.19 222 VAL A C 1
ATOM 1750 O O . VAL A 1 222 ? -10.152 13.332 19.638 1.00 91.19 222 VAL A O 1
ATOM 1753 N N . ASN A 1 223 ? -10.745 13.473 21.791 1.00 90.31 223 ASN A N 1
ATOM 1754 C CA . ASN A 1 223 ? -10.970 12.035 21.938 1.00 90.31 223 ASN A CA 1
ATOM 1755 C C . ASN A 1 223 ? -12.077 11.524 21.014 1.00 90.31 223 ASN A C 1
ATOM 1757 O O . ASN A 1 223 ? -11.939 10.423 20.485 1.00 90.31 223 ASN A O 1
ATOM 1761 N N . ARG A 1 224 ? -13.142 12.305 20.807 1.00 90.75 224 ARG A N 1
ATOM 1762 C CA . ARG A 1 224 ? -14.211 11.963 19.865 1.00 90.75 224 ARG A CA 1
ATOM 1763 C C . ARG A 1 224 ? -13.679 11.862 18.436 1.00 90.75 224 ARG A C 1
ATOM 1765 O O . ARG A 1 224 ? -13.894 10.834 17.812 1.00 90.75 224 ARG A O 1
ATOM 1772 N N . LEU A 1 225 ? -12.903 12.846 17.968 1.00 91.94 225 LEU A N 1
ATOM 1773 C CA . LEU A 1 225 ? -12.256 12.773 16.651 1.00 91.94 225 LEU A CA 1
ATOM 1774 C C . LEU A 1 225 ? -11.350 11.539 16.539 1.00 91.94 225 LEU A C 1
ATOM 1776 O O . LEU A 1 225 ? -11.514 10.736 15.628 1.00 91.94 225 LEU A O 1
ATOM 1780 N N . CYS A 1 226 ? -10.430 11.346 17.490 1.00 90.75 226 CYS A N 1
ATOM 1781 C CA . CYS A 1 226 ? -9.467 10.240 17.459 1.00 90.75 226 CYS A CA 1
ATOM 1782 C C . CYS A 1 226 ? -10.132 8.853 17.406 1.00 90.75 226 CYS A C 1
ATOM 1784 O O . CYS A 1 226 ? -9.570 7.926 16.827 1.00 90.75 226 CYS A O 1
ATOM 1786 N N . ASN A 1 227 ? -11.313 8.709 18.014 1.00 88.50 227 ASN A N 1
ATOM 1787 C CA . ASN A 1 227 ? -12.061 7.453 18.086 1.00 88.50 227 ASN A CA 1
ATOM 1788 C C . ASN A 1 227 ? -13.270 7.412 17.140 1.00 88.50 227 ASN A C 1
ATOM 1790 O O . ASN A 1 227 ? -14.129 6.546 17.315 1.00 88.50 227 ASN A O 1
ATOM 1794 N N . SER A 1 228 ? -13.337 8.331 16.172 1.00 86.31 228 SER A N 1
ATOM 1795 C CA . SER A 1 228 ? -14.416 8.388 15.191 1.00 86.31 228 SER A CA 1
ATOM 1796 C C . SER A 1 228 ? -14.560 7.056 14.451 1.00 86.31 228 SER A C 1
ATOM 1798 O O . SER A 1 228 ? -13.556 6.428 14.089 1.00 86.31 228 SER A O 1
ATOM 1800 N N . ARG A 1 229 ? -15.810 6.618 14.258 1.00 84.00 229 ARG A N 1
ATOM 1801 C CA . ARG A 1 229 ? -16.164 5.309 13.680 1.00 84.00 229 ARG A CA 1
ATOM 1802 C C . ARG A 1 229 ? -16.818 5.404 12.307 1.00 84.00 229 ARG A C 1
ATOM 1804 O O . ARG A 1 229 ? -17.037 4.369 11.683 1.00 84.00 229 ARG A O 1
ATOM 1811 N N . SER A 1 230 ? -17.117 6.612 11.842 1.00 82.44 230 SER A N 1
ATOM 1812 C CA . SER A 1 230 ? -17.667 6.862 10.512 1.00 82.44 230 SER A CA 1
ATOM 1813 C C . SER A 1 230 ? -17.107 8.152 9.912 1.00 82.44 230 SER A C 1
ATOM 1815 O O . SER A 1 230 ? -16.578 9.018 10.616 1.00 82.44 230 SER A O 1
ATOM 1817 N N . PHE A 1 231 ? -17.243 8.311 8.597 1.00 81.75 231 PHE A N 1
ATOM 1818 C CA . PHE A 1 231 ? -16.886 9.560 7.921 1.00 81.75 231 PHE A CA 1
ATOM 1819 C C . PHE A 1 231 ? -17.722 10.733 8.435 1.00 81.75 231 PHE A C 1
ATOM 1821 O O . PHE A 1 231 ? -17.170 11.766 8.798 1.00 81.75 231 PHE A O 1
ATOM 1828 N N . GLU A 1 232 ? -19.036 10.544 8.581 1.00 81.31 232 GLU A N 1
ATOM 1829 C CA . GLU A 1 232 ? -19.940 11.568 9.116 1.00 81.31 232 GLU A CA 1
ATOM 1830 C C . GLU A 1 232 ? -19.532 12.021 10.527 1.00 81.31 232 GLU A C 1
ATOM 1832 O O . GLU A 1 232 ? -19.454 13.220 10.799 1.00 81.31 232 GLU A O 1
ATOM 1837 N N . GLU A 1 233 ? -19.195 11.078 11.415 1.00 87.31 233 GLU A N 1
ATOM 1838 C CA . GLU A 1 233 ? -18.713 11.404 12.760 1.00 87.31 233 GLU A CA 1
ATOM 1839 C C . GLU A 1 233 ? -17.385 12.174 12.713 1.00 87.31 233 GLU A C 1
ATOM 1841 O O . GLU A 1 233 ? -17.191 13.108 13.494 1.00 87.31 233 GLU A O 1
ATOM 1846 N N . THR A 1 234 ? -16.506 11.839 11.765 1.00 88.69 234 THR A N 1
ATOM 1847 C CA . THR A 1 234 ? -15.220 12.522 11.559 1.00 88.69 234 THR A CA 1
ATOM 1848 C C . THR A 1 234 ? -15.429 13.980 11.155 1.00 88.69 234 THR A C 1
ATOM 1850 O O . THR A 1 234 ? -14.876 14.869 11.806 1.00 88.69 234 THR A O 1
ATOM 1853 N N . HIS A 1 235 ? -16.269 14.246 10.150 1.00 87.06 235 HIS A N 1
ATOM 1854 C CA . HIS A 1 235 ? -16.568 15.612 9.703 1.00 87.06 235 HIS A CA 1
ATOM 1855 C C . HIS A 1 235 ? -17.243 16.445 10.800 1.00 87.06 235 HIS A C 1
ATOM 1857 O O . HIS A 1 235 ? -16.886 17.607 11.007 1.00 87.06 235 HIS A O 1
ATOM 1863 N N . LEU A 1 236 ? -18.184 15.862 11.553 1.00 88.06 236 LEU A N 1
ATOM 1864 C CA . LEU A 1 236 ? -18.819 16.545 12.686 1.00 88.06 236 LEU A CA 1
ATOM 1865 C C . LEU A 1 236 ? -17.807 16.871 13.790 1.00 88.06 236 LEU A C 1
ATOM 1867 O O . LEU A 1 236 ? -17.778 17.994 14.287 1.00 88.06 236 LEU A O 1
ATOM 1871 N N . ALA A 1 237 ? -16.943 15.919 14.150 1.00 90.50 237 ALA A N 1
ATOM 1872 C CA . ALA A 1 237 ? -15.930 16.130 15.178 1.00 90.50 237 ALA A CA 1
ATOM 1873 C C . ALA A 1 237 ? -14.895 17.189 14.766 1.00 90.50 237 ALA A C 1
ATOM 1875 O O . ALA A 1 237 ? -14.462 17.975 15.610 1.00 90.50 237 ALA A O 1
ATOM 1876 N N . ILE A 1 238 ? -14.518 17.241 13.485 1.00 91.69 238 ILE A N 1
ATOM 1877 C CA . ILE A 1 238 ? -13.632 18.280 12.944 1.00 91.69 238 ILE A CA 1
ATOM 1878 C C . ILE A 1 238 ? -14.309 19.644 12.979 1.00 91.69 238 ILE A C 1
ATOM 1880 O O . ILE A 1 238 ? -13.692 20.595 13.451 1.00 91.69 238 ILE A O 1
ATOM 1884 N N . ARG A 1 239 ? -15.580 19.746 12.575 1.00 89.38 239 ARG A N 1
ATOM 1885 C CA . ARG A 1 239 ? -16.352 20.995 12.663 1.00 89.38 239 ARG A CA 1
ATOM 1886 C C . ARG A 1 239 ? -16.405 21.522 14.099 1.00 89.38 239 ARG A C 1
ATOM 1888 O O . ARG A 1 239 ? -16.042 22.670 14.342 1.00 89.38 239 ARG A O 1
ATOM 1895 N N . ASP A 1 240 ? -16.736 20.652 15.054 1.00 88.19 240 ASP A N 1
ATOM 1896 C CA . ASP A 1 240 ? -16.794 20.982 16.484 1.00 88.19 240 ASP A CA 1
ATOM 1897 C C . ASP A 1 240 ? -15.427 21.415 17.054 1.00 88.19 240 ASP A C 1
ATOM 1899 O O . ASP A 1 240 ? -15.364 22.157 18.044 1.00 88.19 240 ASP A O 1
ATOM 1903 N N . LEU A 1 241 ? -14.327 20.901 16.490 1.00 90.19 241 LEU A N 1
ATOM 1904 C CA . LEU A 1 241 ? -12.954 21.224 16.886 1.00 90.19 241 LEU A CA 1
ATOM 1905 C C . LEU A 1 241 ? -12.412 22.475 16.191 1.00 90.19 241 LEU A C 1
ATOM 1907 O O . LEU A 1 241 ? -11.618 23.192 16.800 1.00 90.19 241 LEU A O 1
ATOM 1911 N N . ALA A 1 242 ? -12.834 22.755 14.958 1.00 87.19 242 ALA A N 1
ATOM 1912 C CA . ALA A 1 242 ? -12.422 23.929 14.196 1.00 87.19 242 ALA A CA 1
ATOM 1913 C C . ALA A 1 242 ? -12.807 25.225 14.929 1.00 87.19 242 ALA A C 1
ATOM 1915 O O . ALA A 1 242 ? -11.984 26.138 15.037 1.00 87.19 242 ALA A O 1
ATOM 1916 N N . GLU A 1 243 ? -13.990 25.246 15.553 1.00 83.88 243 GLU A N 1
ATOM 1917 C CA . GLU A 1 243 ? -14.478 26.344 16.405 1.00 83.88 243 GLU A CA 1
ATOM 1918 C C . GLU A 1 243 ? -13.598 26.609 17.639 1.00 83.88 243 GLU A C 1
ATOM 1920 O O . GLU A 1 243 ? -13.601 27.705 18.192 1.00 83.88 243 GLU A O 1
ATOM 1925 N N . CYS A 1 244 ? -12.836 25.610 18.092 1.00 83.06 244 CYS A N 1
ATOM 1926 C CA . CYS A 1 244 ? -11.968 25.690 19.272 1.00 83.06 244 CYS A CA 1
ATOM 1927 C C . CYS A 1 244 ? -10.476 25.535 18.916 1.00 83.06 244 CYS A C 1
ATOM 1929 O O . CYS A 1 244 ? -9.654 25.259 19.795 1.00 83.06 244 CYS A O 1
ATOM 1931 N N . SER A 1 245 ? -10.112 25.698 17.639 1.00 74.88 245 SER A N 1
ATOM 1932 C CA . SER A 1 245 ? -8.771 25.416 17.101 1.00 74.88 245 SER A CA 1
ATOM 1933 C C . SER A 1 245 ? -7.644 26.207 17.780 1.00 74.88 245 SER A C 1
ATOM 1935 O O . SER A 1 245 ? -6.541 25.684 17.963 1.00 74.88 245 SER A O 1
ATOM 1937 N N . SER A 1 246 ? -7.925 27.428 18.243 1.00 75.56 246 SER A N 1
ATOM 1938 C CA . SER A 1 246 ? -6.984 28.274 18.992 1.00 75.56 246 SER A CA 1
ATOM 1939 C C . SER A 1 246 ? -6.574 27.685 20.350 1.00 75.56 246 SER A C 1
ATOM 1941 O O . SER A 1 246 ? -5.466 27.946 20.821 1.00 75.56 246 SER A O 1
ATOM 1943 N N . GLY A 1 247 ? -7.419 26.843 20.956 1.00 77.69 247 GLY A N 1
ATOM 1944 C CA . GLY A 1 247 ? -7.176 26.190 22.247 1.00 77.69 247 GLY A CA 1
ATOM 1945 C C . GLY A 1 247 ? -6.397 24.871 22.168 1.00 77.69 247 GLY A C 1
ATOM 1946 O O . GLY A 1 247 ? -6.102 24.273 23.201 1.00 77.69 247 GLY A O 1
ATOM 1947 N N . LEU A 1 248 ? -6.046 24.386 20.970 1.00 86.00 248 LEU A N 1
ATOM 1948 C CA . LEU A 1 248 ? -5.368 23.097 20.811 1.00 86.00 248 LEU A CA 1
ATOM 1949 C C . LEU A 1 248 ? -3.884 23.184 21.198 1.00 86.00 248 LEU A C 1
ATOM 1951 O O . LEU A 1 248 ? -3.050 23.765 20.490 1.00 86.00 248 LEU A O 1
ATOM 1955 N N . SER A 1 249 ? -3.529 22.544 22.315 1.00 89.31 249 SER A N 1
ATOM 1956 C CA . SER A 1 249 ? -2.133 22.383 22.741 1.00 89.31 249 SER A CA 1
ATOM 1957 C C . SER A 1 249 ? -1.318 21.552 21.736 1.00 89.31 249 SER A C 1
ATOM 1959 O O . SER A 1 249 ? -1.864 20.755 20.971 1.00 89.31 249 SER A O 1
ATOM 1961 N N . GLN A 1 250 ? 0.016 21.672 21.759 1.00 90.06 250 GLN A N 1
ATOM 1962 C CA . GLN A 1 250 ? 0.887 20.832 20.917 1.00 90.06 250 GLN A CA 1
ATOM 1963 C C . GLN A 1 250 ? 0.691 19.330 21.186 1.00 90.06 250 GLN A C 1
ATOM 1965 O O . GLN A 1 250 ? 0.733 18.524 20.259 1.00 90.06 250 GLN A O 1
ATOM 1970 N N . LYS A 1 251 ? 0.415 18.945 22.441 1.00 90.00 251 LYS A N 1
ATOM 1971 C CA . LYS A 1 251 ? 0.137 17.550 22.816 1.00 90.00 251 LYS A CA 1
ATOM 1972 C C . LYS A 1 251 ? -1.150 17.035 22.162 1.00 90.00 251 LYS A C 1
ATOM 1974 O O . LYS A 1 251 ? -1.172 15.909 21.672 1.00 90.00 251 LYS A O 1
ATOM 1979 N N . MET A 1 252 ? -2.200 17.859 22.127 1.00 91.44 252 MET A N 1
ATOM 1980 C CA . MET A 1 252 ? -3.461 17.531 21.452 1.00 91.44 252 MET A CA 1
ATOM 1981 C C . MET A 1 252 ? -3.282 17.464 19.934 1.00 91.44 252 MET A C 1
ATOM 1983 O O . MET A 1 252 ? -3.709 16.490 19.325 1.00 91.44 252 MET A O 1
ATOM 1987 N N . ALA A 1 253 ? -2.582 18.433 19.339 1.00 93.31 253 ALA A N 1
ATOM 1988 C CA . ALA A 1 253 ? -2.277 18.428 17.911 1.00 93.31 253 ALA A CA 1
ATOM 1989 C C . ALA A 1 253 ? -1.501 17.163 17.506 1.00 93.31 253 ALA A C 1
ATOM 1991 O O . ALA A 1 253 ? -1.910 16.461 16.588 1.00 93.31 253 ALA A O 1
ATOM 1992 N N . LYS A 1 254 ? -0.453 16.790 18.254 1.00 94.12 254 LYS A N 1
ATOM 1993 C CA . LYS A 1 254 ? 0.305 15.553 18.001 1.00 94.12 254 LYS A CA 1
ATOM 1994 C C . LYS A 1 254 ? -0.579 14.308 18.092 1.00 94.12 254 LYS A C 1
ATOM 1996 O O . LYS A 1 254 ? -0.462 13.418 17.256 1.00 94.12 254 LYS A O 1
ATOM 2001 N N . LYS A 1 255 ? -1.493 14.258 19.066 1.00 94.31 255 LYS A N 1
ATOM 2002 C CA . LYS A 1 255 ? -2.466 13.166 19.192 1.00 94.31 255 LYS A CA 1
ATOM 2003 C C . LYS A 1 255 ? -3.398 13.082 17.978 1.00 94.31 255 LYS A C 1
ATOM 2005 O O . LYS A 1 255 ? -3.637 11.978 17.492 1.00 94.31 255 LYS A O 1
ATOM 2010 N N . ILE A 1 256 ? -3.886 14.219 17.479 1.00 94.94 256 ILE A N 1
ATOM 2011 C CA . ILE A 1 256 ? -4.713 14.285 16.265 1.00 94.94 256 ILE A CA 1
ATOM 2012 C C . ILE A 1 256 ? -3.920 13.781 15.055 1.00 94.94 256 ILE A C 1
ATOM 2014 O O . ILE A 1 256 ? -4.426 12.928 14.335 1.00 94.94 256 ILE A O 1
ATOM 2018 N N . ILE A 1 257 ? -2.670 14.220 14.867 1.00 96.19 257 ILE A N 1
ATOM 2019 C CA . ILE A 1 257 ? -1.823 13.768 13.748 1.00 96.19 257 ILE A CA 1
ATOM 2020 C C . ILE A 1 257 ? -1.603 12.254 13.780 1.00 96.19 257 ILE A C 1
ATOM 2022 O O . ILE A 1 257 ? -1.833 11.586 12.777 1.00 96.19 257 ILE A O 1
ATOM 2026 N N . ILE A 1 258 ? -1.236 11.696 14.938 1.00 94.25 258 ILE A N 1
ATOM 2027 C CA . ILE A 1 258 ? -1.071 10.242 15.091 1.00 94.25 258 ILE A CA 1
ATOM 2028 C C . ILE A 1 258 ? -2.391 9.523 14.787 1.00 94.25 258 ILE A C 1
ATOM 2030 O O . ILE A 1 258 ? -2.409 8.552 14.041 1.00 94.25 258 ILE A O 1
ATOM 2034 N N . SER A 1 259 ? -3.515 10.042 15.287 1.00 93.50 259 SER A N 1
ATOM 2035 C CA . SER A 1 259 ? -4.830 9.438 15.036 1.00 93.50 259 SER A CA 1
ATOM 2036 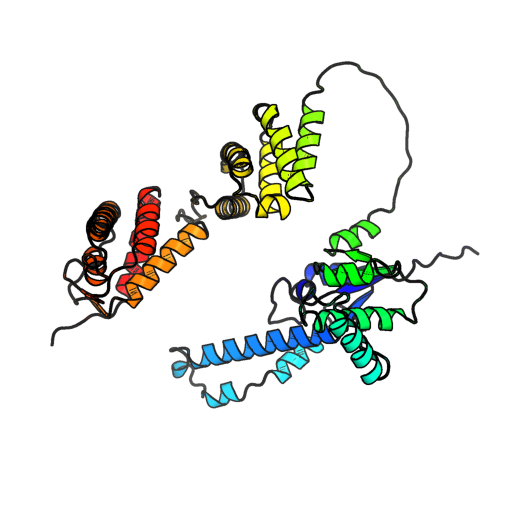C C . SER A 1 259 ? -5.253 9.539 13.571 1.00 93.50 259 SER A C 1
ATOM 2038 O O . SER A 1 259 ? -5.911 8.637 13.079 1.00 93.50 259 SER A O 1
ATOM 2040 N N . THR A 1 260 ? -4.853 10.593 12.859 1.00 93.81 260 THR A N 1
ATOM 2041 C CA . THR A 1 260 ? -5.108 10.752 11.416 1.00 93.81 260 THR A CA 1
ATOM 2042 C C . THR A 1 260 ? -4.422 9.640 10.619 1.00 93.81 260 THR A C 1
ATOM 2044 O O . THR A 1 260 ? -4.966 9.168 9.627 1.00 93.81 260 THR A O 1
ATOM 2047 N N . ILE A 1 261 ? -3.253 9.184 11.081 1.00 92.94 261 ILE A N 1
ATOM 2048 C CA . ILE A 1 261 ? -2.513 8.067 10.483 1.00 92.94 261 ILE A CA 1
ATOM 2049 C C . ILE A 1 261 ? -3.092 6.711 10.917 1.00 92.94 261 ILE A C 1
ATOM 2051 O O . ILE A 1 261 ? -3.238 5.812 10.094 1.00 92.94 261 ILE A O 1
ATOM 2055 N N . GLU A 1 262 ? -3.384 6.534 12.208 1.00 92.00 262 GLU A N 1
ATOM 2056 C CA . GLU A 1 262 ? -3.742 5.230 12.790 1.00 92.00 262 GLU A CA 1
ATOM 2057 C C . GLU A 1 262 ? -5.230 4.869 12.657 1.00 92.00 262 GLU A C 1
ATOM 2059 O O . GLU A 1 262 ? -5.577 3.685 12.639 1.00 92.00 262 GLU A O 1
ATOM 2064 N N . ASN A 1 263 ? -6.120 5.863 12.584 1.00 90.69 263 ASN A N 1
ATOM 2065 C CA . ASN A 1 263 ? -7.555 5.654 12.426 1.00 90.69 263 ASN A CA 1
ATOM 2066 C C . ASN A 1 263 ? -7.917 5.654 10.935 1.00 90.69 263 ASN A C 1
ATOM 2068 O O . ASN A 1 263 ? -7.897 6.696 10.282 1.00 90.69 263 ASN A O 1
ATOM 2072 N N . ASN A 1 264 ? -8.314 4.487 10.419 1.00 85.69 264 ASN A N 1
ATOM 2073 C CA . ASN A 1 264 ? -8.694 4.311 9.014 1.00 85.69 264 ASN A CA 1
ATOM 2074 C C . ASN A 1 264 ? -9.803 5.268 8.559 1.00 85.69 264 ASN A C 1
ATOM 2076 O O . ASN A 1 264 ? -9.773 5.694 7.412 1.00 85.69 264 ASN A O 1
ATOM 2080 N N . GLN A 1 265 ? -10.757 5.617 9.432 1.00 85.81 265 GLN A N 1
ATOM 2081 C CA . GLN A 1 265 ? -11.831 6.545 9.072 1.00 85.81 265 GLN A CA 1
ATOM 2082 C C . GLN A 1 265 ? -11.240 7.909 8.734 1.00 85.81 265 GLN A C 1
ATOM 2084 O O . GLN A 1 265 ? -11.448 8.394 7.632 1.00 85.81 265 GLN A O 1
ATOM 2089 N N . ILE A 1 266 ? -10.427 8.472 9.634 1.00 90.19 266 ILE A N 1
ATOM 2090 C CA . ILE A 1 266 ? -9.782 9.774 9.424 1.00 90.19 266 ILE A CA 1
ATOM 2091 C C . ILE A 1 266 ? -8.803 9.701 8.248 1.00 90.19 266 ILE A C 1
ATOM 2093 O O . ILE A 1 266 ? -8.768 10.607 7.424 1.00 90.19 266 ILE A O 1
ATOM 2097 N N . SER A 1 267 ? -8.036 8.613 8.142 1.00 91.50 267 SER A N 1
ATOM 2098 C CA . SER A 1 267 ? -7.061 8.412 7.070 1.00 91.50 267 SER A CA 1
ATOM 2099 C C . SER A 1 267 ? -7.712 8.418 5.684 1.00 91.50 267 SER A C 1
ATOM 2101 O O . SER A 1 267 ? -7.224 9.086 4.774 1.00 91.50 267 SER A O 1
ATOM 2103 N N . TRP A 1 268 ? -8.839 7.725 5.512 1.00 88.44 268 TRP A N 1
ATOM 2104 C CA . TRP A 1 268 ? -9.516 7.634 4.217 1.00 88.44 268 TRP A CA 1
ATOM 2105 C C . TRP A 1 268 ? -10.068 8.968 3.722 1.00 88.44 268 TRP A C 1
ATOM 2107 O O . TRP A 1 268 ? -10.016 9.217 2.520 1.00 88.44 268 TRP A O 1
ATOM 2117 N N . VAL A 1 269 ? -10.518 9.833 4.631 1.00 90.69 269 VAL A N 1
ATOM 2118 C CA . VAL A 1 269 ? -11.031 11.171 4.298 1.00 90.69 269 VAL A CA 1
ATOM 2119 C C . VAL A 1 269 ? -10.013 12.288 4.561 1.00 90.69 269 VAL A C 1
ATOM 2121 O O . VAL A 1 269 ? -10.333 13.465 4.469 1.00 90.69 269 VAL A O 1
ATOM 2124 N N . ALA A 1 270 ? -8.744 11.967 4.835 1.00 90.75 270 ALA A N 1
ATOM 2125 C CA . ALA A 1 270 ? -7.719 12.965 5.176 1.00 90.75 270 ALA A CA 1
ATOM 2126 C C . ALA A 1 270 ? -7.450 14.003 4.067 1.00 90.75 270 ALA A C 1
ATOM 2128 O O . ALA A 1 270 ? -6.866 15.053 4.335 1.00 90.75 270 ALA A O 1
ATOM 2129 N N . ASN A 1 271 ? -7.835 13.695 2.825 1.00 90.88 271 ASN A N 1
ATOM 2130 C CA . ASN A 1 271 ? -7.717 14.596 1.679 1.00 90.88 271 ASN A CA 1
ATOM 2131 C C . ASN A 1 271 ? -9.023 15.325 1.334 1.00 90.88 271 ASN A 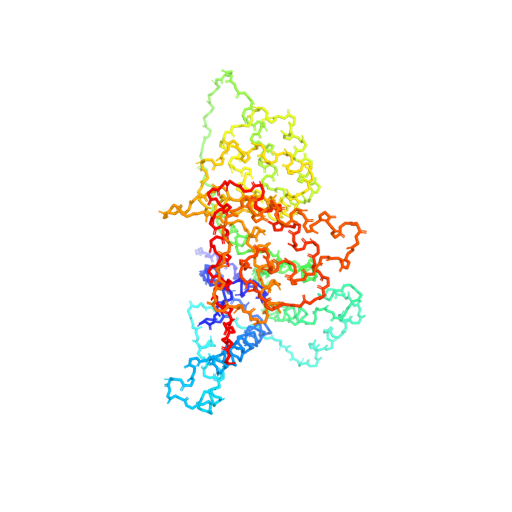C 1
ATOM 2133 O O . ASN A 1 271 ? -9.010 16.124 0.398 1.00 90.88 271 ASN A O 1
ATOM 2137 N N . ASP A 1 272 ? -10.112 15.088 2.067 1.00 91.94 272 ASP A N 1
ATOM 2138 C CA . ASP A 1 272 ? -11.314 15.911 1.956 1.00 91.94 272 ASP A CA 1
ATOM 2139 C C . ASP A 1 272 ? -10.972 17.336 2.392 1.00 91.94 272 ASP A C 1
ATOM 2141 O O . ASP A 1 272 ? -10.193 17.540 3.326 1.00 91.94 272 ASP A O 1
ATOM 2145 N N . GLN A 1 273 ? -11.511 18.328 1.682 1.00 90.19 273 GLN A N 1
ATOM 2146 C CA . GLN A 1 273 ? -11.057 19.716 1.787 1.00 90.19 273 GLN A CA 1
ATOM 2147 C C . GLN A 1 273 ? -11.115 20.247 3.228 1.00 90.19 273 GLN A C 1
ATOM 2149 O O . GLN A 1 273 ? -10.128 20.776 3.729 1.00 90.19 273 GLN A O 1
ATOM 2154 N N . ASP A 1 274 ? -12.235 20.046 3.922 1.00 88.75 274 ASP A N 1
ATOM 2155 C CA . ASP A 1 274 ? -12.440 20.505 5.299 1.00 88.75 274 ASP A CA 1
ATOM 2156 C C . ASP A 1 274 ? -11.505 19.811 6.300 1.00 88.75 274 ASP A C 1
ATOM 2158 O O . ASP A 1 274 ? -10.987 20.438 7.229 1.00 88.75 274 ASP A O 1
ATOM 2162 N N . ILE A 1 275 ? -11.246 18.521 6.090 1.00 91.81 275 ILE A N 1
ATOM 2163 C CA . ILE A 1 275 ? -10.337 17.737 6.925 1.00 91.81 275 ILE A CA 1
ATOM 2164 C C . ILE A 1 275 ? -8.899 18.175 6.693 1.00 91.81 275 ILE A C 1
ATOM 2166 O O . ILE A 1 275 ? -8.169 18.431 7.653 1.00 91.81 275 ILE A O 1
ATOM 2170 N N . LYS A 1 276 ? -8.490 18.309 5.433 1.00 93.00 276 LYS A N 1
ATOM 2171 C CA . LYS A 1 276 ? -7.144 18.742 5.064 1.00 93.00 276 LYS A CA 1
ATOM 2172 C C . LYS A 1 276 ? -6.857 20.148 5.587 1.00 93.00 276 LYS A C 1
ATOM 2174 O O . LYS A 1 276 ? -5.803 20.357 6.191 1.00 93.00 276 LYS A O 1
ATOM 2179 N N . ASP A 1 277 ? -7.811 21.068 5.447 1.00 92.12 277 ASP A N 1
ATOM 2180 C CA . ASP A 1 277 ? -7.711 22.445 5.945 1.00 92.12 277 ASP A CA 1
ATOM 2181 C C . ASP A 1 277 ? -7.596 22.508 7.471 1.00 92.12 277 ASP A C 1
ATOM 2183 O O . ASP A 1 277 ? -6.898 23.368 8.011 1.00 92.12 277 ASP A O 1
ATOM 2187 N N . PHE A 1 278 ? -8.218 21.567 8.186 1.00 94.19 278 PHE A N 1
ATOM 2188 C CA . PHE A 1 278 ? -8.085 21.456 9.636 1.00 94.19 278 PHE A CA 1
ATOM 2189 C C . PHE A 1 278 ? -6.763 20.800 10.072 1.00 94.19 278 PHE A C 1
ATOM 2191 O O . PHE A 1 278 ? -6.106 21.263 11.010 1.00 94.19 278 PHE A O 1
ATOM 2198 N N . ILE A 1 279 ? -6.352 19.715 9.411 1.00 94.31 279 ILE A N 1
ATOM 2199 C CA . ILE A 1 279 ? -5.184 18.914 9.800 1.00 94.31 279 ILE A CA 1
ATOM 2200 C C . ILE A 1 279 ? -3.869 19.611 9.439 1.00 94.31 279 ILE A C 1
ATOM 2202 O O . ILE A 1 279 ? -2.918 19.557 10.225 1.00 94.31 279 ILE A O 1
ATOM 2206 N N . LEU A 1 280 ? -3.787 20.279 8.285 1.00 93.69 280 LEU A N 1
ATOM 2207 C CA . LEU A 1 280 ? -2.532 20.840 7.783 1.00 93.69 280 LEU A CA 1
ATOM 2208 C C . LEU A 1 280 ? -1.920 21.894 8.734 1.00 93.69 280 LEU A C 1
ATOM 2210 O O . LEU A 1 280 ? -0.734 21.767 9.055 1.00 93.69 280 LEU A O 1
ATOM 2214 N N . PRO A 1 281 ? -2.670 22.872 9.285 1.00 93.56 281 PRO A N 1
ATOM 2215 C CA . PRO A 1 281 ? -2.132 23.808 10.277 1.00 93.56 281 PRO A CA 1
ATOM 2216 C C . PRO A 1 281 ? -1.654 23.118 11.563 1.00 93.56 281 PRO A C 1
ATOM 2218 O O . PRO A 1 281 ? -0.628 23.497 12.136 1.00 93.56 281 PRO A O 1
ATOM 2221 N N . LEU A 1 282 ? -2.364 22.075 12.013 1.00 93.94 282 LEU A N 1
ATOM 2222 C CA . LEU A 1 282 ? -1.968 21.293 13.187 1.00 93.94 282 LEU A CA 1
ATOM 2223 C C . LEU A 1 282 ? -0.674 20.525 12.936 1.00 93.94 282 LEU A C 1
ATOM 2225 O O . LEU A 1 282 ? 0.197 20.507 13.807 1.00 93.94 282 LEU A O 1
ATOM 2229 N N . PHE A 1 283 ? -0.531 19.941 11.745 1.00 95.06 283 PHE A N 1
ATOM 2230 C CA . PHE A 1 283 ? 0.690 19.276 11.315 1.00 95.06 283 PHE A CA 1
ATOM 2231 C C . PHE A 1 283 ? 1.869 20.249 11.357 1.00 95.06 283 PHE A C 1
ATOM 2233 O O . PHE A 1 283 ? 2.835 19.972 12.066 1.00 95.06 283 PHE A O 1
ATOM 2240 N N . ARG A 1 284 ? 1.756 21.430 10.731 1.00 93.12 284 ARG A N 1
ATOM 2241 C CA . ARG A 1 284 ? 2.816 22.460 10.745 1.00 93.12 284 ARG A CA 1
ATOM 2242 C C . ARG A 1 284 ? 3.228 22.877 12.159 1.00 93.12 284 ARG A C 1
ATOM 2244 O O . ARG A 1 284 ? 4.408 23.090 12.420 1.00 93.12 284 ARG A O 1
ATOM 2251 N N . LYS A 1 285 ? 2.287 22.920 13.108 1.00 92.12 285 LYS A N 1
ATOM 2252 C CA . LYS A 1 285 ? 2.567 23.254 14.516 1.00 92.12 285 LYS A CA 1
ATOM 2253 C C . LYS A 1 285 ? 3.441 22.217 15.230 1.00 92.12 285 LYS A C 1
ATOM 2255 O O . LYS A 1 285 ? 4.180 22.580 16.146 1.00 92.12 285 LYS A O 1
ATOM 2260 N N . VAL A 1 286 ? 3.339 20.938 14.863 1.00 94.12 286 VAL A N 1
ATOM 2261 C CA . VAL A 1 286 ? 4.038 19.833 15.549 1.00 94.12 286 VAL A CA 1
ATOM 2262 C C . VAL A 1 286 ? 5.099 19.154 14.696 1.00 94.12 286 VAL A C 1
ATOM 2264 O O . VAL A 1 286 ? 5.807 18.291 15.215 1.00 94.12 286 VAL A O 1
ATOM 2267 N N . GLU A 1 287 ? 5.254 19.548 13.431 1.00 93.75 287 GLU A N 1
ATOM 2268 C CA . GLU A 1 287 ? 6.059 18.840 12.435 1.00 93.75 287 GLU A CA 1
ATOM 2269 C C . GLU A 1 287 ? 7.498 18.597 12.899 1.00 93.75 287 GLU A C 1
ATOM 2271 O O . GLU A 1 287 ? 8.019 17.514 12.673 1.00 93.75 287 GLU A O 1
ATOM 2276 N N . LYS A 1 288 ? 8.118 19.531 13.635 1.00 92.25 288 LYS A N 1
ATOM 2277 C CA . LYS A 1 288 ? 9.492 19.402 14.165 1.00 92.25 288 LYS A CA 1
ATOM 2278 C C . LYS A 1 288 ? 9.627 18.397 15.318 1.00 92.25 288 LYS A C 1
ATOM 2280 O O . LYS A 1 288 ? 10.725 17.955 15.625 1.00 92.25 288 LYS A O 1
ATOM 2285 N N . THR A 1 289 ? 8.517 18.036 15.961 1.00 92.69 289 THR A N 1
ATOM 2286 C CA . THR A 1 289 ? 8.465 17.149 17.142 1.00 92.69 289 THR A CA 1
ATOM 2287 C C . THR A 1 289 ? 8.067 15.706 16.808 1.00 92.69 289 THR A C 1
ATOM 2289 O O . THR A 1 289 ? 7.986 14.852 17.701 1.00 92.69 289 THR A O 1
ATOM 2292 N N . LEU A 1 290 ? 7.745 15.440 15.540 1.00 93.38 290 LEU A N 1
ATOM 2293 C CA . LEU A 1 290 ? 7.430 14.105 15.039 1.00 93.38 290 LEU A CA 1
ATOM 2294 C C . LEU A 1 290 ? 8.723 13.333 14.764 1.00 93.38 290 LEU A C 1
ATOM 2296 O O . LEU A 1 290 ? 9.725 13.912 14.341 1.00 93.38 290 LEU A O 1
ATOM 2300 N N . ASP A 1 291 ? 8.711 12.023 14.971 1.00 92.00 291 ASP A N 1
ATOM 2301 C CA . ASP A 1 291 ? 9.766 11.153 14.454 1.00 92.00 291 ASP A CA 1
ATOM 2302 C C . ASP A 1 291 ? 9.661 11.032 12.918 1.00 92.00 291 ASP A C 1
ATOM 2304 O O . ASP A 1 291 ? 8.655 11.408 12.311 1.00 92.00 291 ASP A O 1
ATOM 2308 N N . ASN A 1 292 ? 10.722 10.536 12.276 1.00 89.38 292 ASN A N 1
ATOM 2309 C CA . ASN A 1 292 ? 10.792 10.458 10.812 1.00 89.38 292 ASN A CA 1
ATOM 2310 C C . ASN A 1 292 ? 9.727 9.536 10.207 1.00 89.38 292 ASN A C 1
ATOM 2312 O O . ASN A 1 292 ? 9.267 9.803 9.097 1.00 89.38 292 ASN A O 1
ATOM 2316 N N . GLN A 1 293 ? 9.327 8.476 10.914 1.00 90.94 293 GLN A N 1
ATOM 2317 C CA . GLN A 1 293 ? 8.318 7.545 10.421 1.00 90.94 293 GLN A CA 1
ATOM 2318 C C . GLN A 1 293 ? 6.942 8.214 10.420 1.00 90.94 293 GLN A C 1
ATOM 2320 O O . GLN A 1 293 ? 6.302 8.265 9.372 1.00 90.94 293 GLN A O 1
ATOM 2325 N N . THR A 1 294 ? 6.534 8.803 11.547 1.00 93.19 294 THR A N 1
ATOM 2326 C CA . THR A 1 294 ? 5.257 9.522 11.663 1.00 93.19 294 THR A CA 1
ATOM 2327 C C . THR A 1 294 ? 5.185 10.687 10.677 1.00 93.19 294 THR A C 1
ATOM 2329 O O . THR A 1 294 ? 4.165 10.870 10.016 1.00 93.19 294 THR A O 1
ATOM 2332 N N . TYR A 1 295 ? 6.273 11.455 10.532 1.00 94.81 295 TYR A N 1
ATOM 2333 C CA . TYR A 1 295 ? 6.340 12.539 9.550 1.00 94.81 295 TYR A CA 1
ATOM 2334 C C . TYR A 1 295 ? 6.140 12.013 8.123 1.00 94.81 295 TYR A C 1
ATOM 2336 O O . TYR A 1 295 ? 5.302 12.535 7.397 1.00 94.81 295 TYR A O 1
ATOM 2344 N N . SER A 1 296 ? 6.855 10.951 7.737 1.00 92.38 296 SER A N 1
ATOM 2345 C CA . SER A 1 296 ? 6.742 10.372 6.390 1.00 92.38 296 SER A CA 1
ATOM 2346 C C . SER A 1 296 ? 5.326 9.852 6.109 1.00 92.38 296 SER A C 1
ATOM 2348 O O . SER A 1 296 ? 4.778 10.076 5.036 1.00 92.38 296 SER A O 1
ATOM 2350 N N . GLN A 1 297 ? 4.692 9.213 7.095 1.00 93.75 297 GLN A N 1
ATOM 2351 C CA . GLN A 1 297 ? 3.331 8.695 6.953 1.00 93.75 297 GLN A CA 1
ATOM 2352 C C . GLN A 1 297 ? 2.289 9.803 6.771 1.00 93.75 297 GLN A C 1
ATOM 2354 O O . GLN A 1 297 ? 1.393 9.651 5.944 1.00 93.75 297 GLN A O 1
ATOM 2359 N N . ILE A 1 298 ? 2.387 10.908 7.521 1.00 94.94 298 ILE A N 1
ATOM 2360 C CA . ILE A 1 298 ? 1.414 12.000 7.393 1.00 94.94 298 ILE A CA 1
ATOM 2361 C C . ILE A 1 298 ? 1.615 12.795 6.098 1.00 94.94 298 ILE A C 1
ATOM 2363 O O . ILE A 1 298 ? 0.622 13.174 5.485 1.00 94.94 298 ILE A O 1
ATOM 2367 N N . VAL A 1 299 ? 2.856 13.010 5.634 1.00 94.38 299 VAL A N 1
ATOM 2368 C CA . VAL A 1 299 ? 3.074 13.696 4.345 1.00 94.38 299 VAL A CA 1
ATOM 2369 C C . VAL A 1 299 ? 2.584 12.857 3.164 1.00 94.38 299 VAL A C 1
ATOM 2371 O O . VAL A 1 299 ? 1.931 13.397 2.273 1.00 94.38 299 VAL A O 1
ATOM 2374 N N . ASP A 1 300 ? 2.791 11.534 3.209 1.00 93.31 300 ASP A N 1
ATOM 2375 C CA . ASP A 1 300 ? 2.218 10.596 2.237 1.00 93.31 300 ASP A CA 1
ATOM 2376 C C . ASP A 1 300 ? 0.689 10.660 2.239 1.00 93.31 300 ASP A C 1
ATOM 2378 O O . ASP A 1 300 ? 0.055 10.707 1.184 1.00 93.31 300 ASP A O 1
ATOM 2382 N N . LEU A 1 301 ? 0.093 10.665 3.434 1.00 93.12 301 LEU A N 1
ATOM 2383 C CA . LEU A 1 301 ? -1.352 10.670 3.602 1.00 93.12 301 LEU A CA 1
ATOM 2384 C C . LEU A 1 301 ? -1.986 11.959 3.074 1.00 93.12 301 LEU A C 1
ATOM 2386 O O . LEU A 1 301 ? -2.987 11.901 2.365 1.00 93.12 301 LEU A O 1
ATOM 2390 N N . LEU A 1 302 ? -1.394 13.109 3.394 1.00 91.88 302 LEU A N 1
ATOM 2391 C CA . LEU A 1 302 ? -1.885 14.427 2.985 1.00 91.88 302 LEU A CA 1
ATOM 2392 C C . LEU A 1 302 ? -1.494 14.804 1.552 1.00 91.88 302 LEU A C 1
ATOM 2394 O O . LEU A 1 302 ? -1.872 15.889 1.098 1.00 91.88 302 LEU A O 1
ATOM 2398 N N . ARG A 1 303 ? -0.752 13.936 0.847 1.00 89.94 303 ARG A N 1
ATOM 2399 C CA . ARG A 1 303 ? -0.268 14.178 -0.521 1.00 89.94 303 ARG A CA 1
ATOM 2400 C C . ARG A 1 303 ? 0.513 15.490 -0.614 1.00 89.94 303 ARG A C 1
ATOM 2402 O O . ARG A 1 303 ? 0.191 16.368 -1.412 1.00 89.94 303 ARG A O 1
ATOM 2409 N N . ILE A 1 304 ? 1.479 15.653 0.288 1.00 90.00 304 ILE A N 1
ATOM 2410 C CA . ILE A 1 304 ? 2.376 16.813 0.337 1.00 90.00 304 ILE A CA 1
ATOM 2411 C C . ILE A 1 304 ? 3.839 16.369 0.253 1.00 90.00 304 ILE A C 1
ATOM 2413 O O . ILE A 1 304 ? 4.169 15.195 0.450 1.00 90.00 304 ILE A O 1
ATOM 2417 N N . SER A 1 305 ? 4.717 17.323 -0.041 1.00 89.69 305 SER A N 1
ATOM 2418 C CA . SER A 1 305 ? 6.154 17.093 -0.150 1.00 89.69 305 SER A CA 1
ATOM 2419 C C . SER A 1 305 ? 6.802 16.719 1.179 1.00 89.69 305 SER A C 1
ATOM 2421 O O . SER A 1 305 ? 6.425 17.208 2.251 1.00 89.69 305 SER A O 1
ATOM 2423 N N . ASN A 1 306 ? 7.787 15.820 1.105 1.00 92.12 306 ASN A N 1
ATOM 2424 C CA . ASN A 1 306 ? 8.608 15.463 2.254 1.00 92.12 306 ASN A CA 1
ATOM 2425 C C . ASN A 1 306 ? 9.828 16.389 2.334 1.00 92.12 306 ASN A C 1
ATOM 2427 O O . ASN A 1 306 ? 10.741 16.290 1.519 1.00 92.12 306 ASN A O 1
ATOM 2431 N N . GLU A 1 307 ? 9.852 17.266 3.336 1.00 89.62 307 GLU A N 1
ATOM 2432 C CA . GLU A 1 307 ? 10.918 18.264 3.512 1.00 89.62 307 GLU A CA 1
ATOM 2433 C C . GLU A 1 307 ? 12.057 17.789 4.428 1.00 89.62 307 GLU A C 1
ATOM 2435 O O . GLU A 1 307 ? 12.963 18.554 4.766 1.00 89.62 307 GLU A O 1
ATOM 2440 N N . ARG A 1 308 ? 12.012 16.539 4.907 1.00 90.19 308 ARG A N 1
ATOM 2441 C CA . ARG A 1 308 ? 13.036 16.022 5.816 1.00 90.19 308 ARG A CA 1
ATOM 2442 C C . ARG A 1 308 ? 14.235 15.460 5.073 1.00 90.19 308 ARG A C 1
ATOM 2444 O O . ARG A 1 308 ? 14.152 14.985 3.943 1.00 90.19 308 ARG A O 1
ATOM 2451 N N . LYS A 1 309 ? 15.358 15.467 5.788 1.00 89.44 309 LYS A N 1
ATOM 2452 C CA . LYS A 1 309 ? 16.573 14.754 5.413 1.00 89.44 309 LYS A CA 1
ATOM 2453 C C . LYS A 1 309 ? 16.715 13.485 6.244 1.00 89.44 309 LYS A C 1
ATOM 2455 O O . LYS A 1 309 ? 16.297 13.434 7.404 1.00 89.44 309 LYS A O 1
ATOM 2460 N N . ASP A 1 310 ? 17.300 12.457 5.647 1.00 84.44 310 ASP A N 1
ATOM 2461 C CA . ASP A 1 310 ? 17.661 11.241 6.359 1.00 84.44 310 ASP A CA 1
ATOM 2462 C C . ASP A 1 310 ? 18.881 11.462 7.276 1.00 84.44 310 ASP A C 1
ATOM 2464 O O . ASP A 1 310 ? 19.458 12.548 7.368 1.00 84.44 310 ASP A O 1
ATOM 2468 N N . LYS A 1 311 ? 19.299 10.402 7.973 1.00 83.62 311 LYS A N 1
ATOM 2469 C CA . LYS A 1 311 ? 20.451 10.438 8.890 1.00 83.62 311 LYS A CA 1
ATOM 2470 C C . LYS A 1 311 ? 21.798 10.733 8.208 1.00 83.62 311 LYS A C 1
ATOM 2472 O O . LYS A 1 311 ? 22.772 10.985 8.908 1.00 83.62 311 LYS A O 1
ATOM 2477 N N . TYR A 1 312 ? 21.862 10.673 6.880 1.00 83.19 312 TYR A N 1
ATOM 2478 C CA . TYR A 1 312 ? 23.039 10.978 6.069 1.00 83.19 312 TYR A CA 1
ATOM 2479 C C . TYR A 1 312 ? 22.936 12.352 5.391 1.00 83.19 312 TYR A C 1
ATOM 2481 O O . TYR A 1 312 ? 23.788 12.686 4.572 1.00 83.19 312 TYR A O 1
ATOM 2489 N N . GLY A 1 313 ? 21.906 13.143 5.711 1.00 83.81 313 GLY A N 1
ATOM 2490 C CA . GLY A 1 313 ? 21.676 14.453 5.107 1.00 83.81 313 GLY A CA 1
ATOM 2491 C C . GLY A 1 313 ? 21.063 14.399 3.706 1.00 83.81 313 GLY A C 1
ATOM 2492 O O . GLY A 1 313 ? 21.036 15.428 3.037 1.00 83.81 313 GLY A O 1
ATOM 2493 N N . ARG A 1 314 ? 20.567 13.238 3.257 1.00 85.44 314 ARG A N 1
ATOM 2494 C CA . ARG A 1 314 ? 19.943 13.083 1.935 1.00 85.44 314 ARG A CA 1
ATOM 2495 C C . ARG A 1 314 ? 18.476 13.470 1.979 1.00 85.44 314 ARG A C 1
ATOM 2497 O O . ARG A 1 314 ? 17.796 13.180 2.964 1.00 85.44 314 ARG A O 1
ATOM 2504 N N . CYS A 1 315 ? 17.990 14.081 0.907 1.00 90.19 315 CYS A N 1
ATOM 2505 C CA . CYS A 1 315 ? 16.586 14.438 0.753 1.00 90.19 315 CYS A CA 1
ATOM 2506 C C . CYS A 1 315 ? 15.690 13.193 0.843 1.00 90.19 315 CYS A C 1
ATOM 2508 O O . CYS A 1 315 ? 16.002 12.138 0.289 1.00 90.19 315 CYS A O 1
ATOM 2510 N N . GLN A 1 316 ? 14.580 13.303 1.573 1.00 90.56 316 GLN A N 1
ATOM 2511 C CA . GLN A 1 316 ? 13.553 12.269 1.606 1.00 90.56 316 GLN A CA 1
ATOM 2512 C C . GLN A 1 316 ? 12.435 12.585 0.611 1.00 90.56 316 GLN A C 1
ATOM 2514 O O . GLN A 1 316 ? 12.169 13.738 0.277 1.00 90.56 316 GLN A O 1
ATOM 2519 N N . TYR A 1 317 ? 11.756 11.531 0.169 1.00 91.25 317 TYR A N 1
ATOM 2520 C CA . TYR A 1 317 ? 10.672 11.596 -0.803 1.00 91.25 317 TYR A CA 1
ATOM 2521 C C . TYR A 1 317 ? 9.390 11.066 -0.175 1.00 91.25 317 TYR A C 1
ATOM 2523 O O . TYR A 1 317 ? 9.417 10.038 0.510 1.00 91.25 317 TYR A O 1
ATOM 2531 N N . SER A 1 318 ? 8.272 11.746 -0.414 1.00 93.38 318 SER A N 1
ATOM 2532 C CA . SER A 1 318 ? 6.957 11.142 -0.223 1.00 93.38 318 SER A CA 1
ATOM 2533 C C . SER A 1 318 ? 6.711 10.092 -1.311 1.00 93.38 318 SER A C 1
ATOM 2535 O O . SER A 1 318 ? 7.362 10.072 -2.363 1.00 93.38 318 SER A O 1
ATOM 2537 N N . LYS A 1 319 ? 5.750 9.198 -1.083 1.00 91.38 319 LYS A N 1
ATOM 2538 C CA . LYS A 1 319 ? 5.331 8.195 -2.073 1.00 91.38 319 LYS A CA 1
ATOM 2539 C C . LYS A 1 319 ? 4.866 8.828 -3.376 1.00 91.38 319 LYS A C 1
ATOM 2541 O O . LYS A 1 319 ? 5.110 8.261 -4.435 1.00 91.38 319 LYS A O 1
ATOM 2546 N N . GLN A 1 320 ? 4.208 9.984 -3.304 1.00 92.62 320 GLN A N 1
ATOM 2547 C CA . GLN A 1 320 ? 3.743 10.696 -4.489 1.00 92.62 320 GLN A CA 1
ATOM 2548 C C . GLN A 1 320 ? 4.916 11.261 -5.290 1.00 92.62 320 GLN A C 1
ATOM 2550 O O . GLN A 1 320 ? 4.973 11.049 -6.495 1.00 92.62 320 GLN A O 1
ATOM 2555 N N . GLU A 1 321 ? 5.868 11.918 -4.626 1.00 94.69 321 GLU A N 1
ATOM 2556 C CA . GLU A 1 321 ? 7.068 12.454 -5.283 1.00 94.69 321 GLU A CA 1
ATOM 2557 C C . GLU A 1 321 ? 7.859 11.334 -5.964 1.00 94.69 321 GLU A C 1
ATOM 2559 O O . GLU A 1 321 ? 8.248 11.457 -7.124 1.00 94.69 321 GLU A O 1
ATOM 2564 N N . ARG A 1 322 ? 8.014 10.201 -5.268 1.00 94.50 322 ARG A N 1
ATOM 2565 C CA . ARG A 1 322 ? 8.665 9.011 -5.813 1.00 94.50 322 ARG A CA 1
ATOM 2566 C C . ARG A 1 322 ? 7.935 8.465 -7.038 1.00 94.50 322 ARG A C 1
ATOM 2568 O O . ARG A 1 322 ? 8.579 8.189 -8.041 1.00 94.50 322 ARG A O 1
ATOM 2575 N N . ALA A 1 323 ? 6.609 8.348 -6.975 1.00 94.38 323 ALA A N 1
ATOM 2576 C CA . ALA A 1 323 ? 5.807 7.853 -8.088 1.00 94.38 323 ALA A CA 1
ATOM 2577 C C . ALA A 1 323 ? 5.862 8.786 -9.310 1.00 94.38 323 ALA A C 1
ATOM 2579 O O . ALA A 1 323 ? 5.937 8.301 -10.436 1.00 94.38 323 ALA A O 1
ATOM 2580 N N . ILE A 1 324 ? 5.853 10.110 -9.103 1.00 96.44 324 ILE A N 1
ATOM 2581 C CA . ILE A 1 324 ? 6.013 11.099 -10.180 1.00 96.44 324 ILE A CA 1
ATOM 2582 C C . ILE A 1 324 ? 7.390 10.944 -10.833 1.00 96.44 324 ILE A C 1
ATOM 2584 O O . ILE A 1 324 ? 7.470 10.811 -12.055 1.00 96.44 324 ILE A O 1
ATOM 2588 N N . TYR A 1 325 ? 8.454 10.902 -10.025 1.00 96.69 325 TYR A N 1
ATOM 2589 C CA . TYR A 1 325 ? 9.825 10.708 -10.500 1.00 96.69 325 TYR A CA 1
ATOM 2590 C C . TYR A 1 325 ? 9.990 9.398 -11.283 1.00 96.69 325 TYR A C 1
ATOM 2592 O O . TYR A 1 325 ? 10.512 9.411 -12.398 1.00 96.69 325 TYR A O 1
ATOM 2600 N N . GLU A 1 326 ? 9.536 8.272 -10.724 1.00 96.69 326 GLU A N 1
ATOM 2601 C CA . GLU A 1 326 ? 9.650 6.949 -11.348 1.00 96.69 326 GLU A CA 1
ATOM 2602 C C . GLU A 1 326 ? 8.881 6.913 -12.670 1.00 96.69 326 GLU A C 1
ATOM 2604 O O . GLU A 1 326 ? 9.458 6.572 -13.699 1.00 96.69 326 GLU A O 1
ATOM 2609 N N . ARG A 1 327 ? 7.626 7.381 -12.680 1.00 97.50 327 ARG A N 1
ATOM 2610 C CA . ARG A 1 327 ? 6.795 7.411 -13.889 1.00 97.50 327 ARG A CA 1
ATOM 2611 C C . ARG A 1 327 ? 7.392 8.285 -14.992 1.00 97.50 327 ARG A C 1
ATOM 2613 O O . ARG A 1 327 ? 7.346 7.887 -16.151 1.00 97.50 327 ARG A O 1
ATOM 2620 N N . PHE A 1 328 ? 7.932 9.457 -14.654 1.00 98.12 328 PHE A N 1
ATOM 2621 C CA . PHE A 1 328 ? 8.608 10.314 -15.632 1.00 98.12 328 PHE A CA 1
ATOM 2622 C C . PHE A 1 328 ? 9.865 9.644 -16.182 1.00 98.12 328 PHE A C 1
ATOM 2624 O O . PHE A 1 328 ? 10.039 9.553 -17.395 1.00 98.12 328 PHE A O 1
ATOM 2631 N N . THR A 1 329 ? 10.716 9.140 -15.288 1.00 96.56 329 THR A N 1
ATOM 2632 C CA . THR A 1 329 ? 12.004 8.562 -15.673 1.00 96.56 329 THR A CA 1
ATOM 2633 C C . THR A 1 329 ? 11.825 7.316 -16.531 1.00 96.56 329 THR A C 1
ATOM 2635 O O . THR A 1 329 ? 12.491 7.174 -17.551 1.00 96.56 329 THR A O 1
ATOM 2638 N N . ASP A 1 330 ? 10.914 6.426 -16.143 1.00 95.44 330 ASP A N 1
ATOM 2639 C CA . ASP A 1 330 ? 10.646 5.189 -16.873 1.00 95.44 330 ASP A CA 1
ATOM 2640 C C . ASP A 1 330 ? 10.046 5.485 -18.249 1.00 95.44 330 ASP A C 1
ATOM 2642 O O . ASP A 1 330 ? 10.453 4.872 -19.234 1.00 95.44 330 ASP A O 1
ATOM 2646 N N . ALA A 1 331 ? 9.133 6.460 -18.337 1.00 96.31 331 ALA A N 1
ATOM 2647 C CA . ALA A 1 331 ? 8.567 6.878 -19.612 1.00 96.31 331 ALA A CA 1
ATOM 2648 C C . ALA A 1 331 ? 9.646 7.461 -20.536 1.00 96.31 331 ALA A C 1
ATOM 2650 O O . ALA A 1 331 ? 9.754 7.027 -21.681 1.00 96.31 331 ALA A O 1
ATOM 2651 N N . LEU A 1 332 ? 10.493 8.365 -20.030 1.00 96.06 332 LEU A N 1
ATOM 2652 C CA . LEU A 1 332 ? 11.596 8.935 -20.803 1.00 96.06 332 LEU A CA 1
ATOM 2653 C C . LEU A 1 332 ? 12.555 7.844 -21.296 1.00 96.06 332 LEU A C 1
ATOM 2655 O O . LEU A 1 332 ? 12.790 7.753 -22.494 1.00 96.06 332 LEU A O 1
ATOM 2659 N N . ILE A 1 333 ? 13.045 6.978 -20.404 1.00 94.62 333 ILE A N 1
ATOM 2660 C CA . ILE A 1 333 ? 13.972 5.893 -20.767 1.00 94.62 333 ILE A CA 1
ATOM 2661 C C . ILE A 1 333 ? 13.343 4.949 -21.794 1.00 94.62 333 ILE A C 1
ATOM 2663 O O . ILE A 1 333 ? 14.004 4.578 -22.752 1.00 94.62 333 ILE A O 1
ATOM 2667 N N . SER A 1 334 ? 12.065 4.585 -21.641 1.00 95.06 334 SER A N 1
ATOM 2668 C CA . SER A 1 334 ? 11.392 3.669 -22.575 1.00 95.06 334 SER A CA 1
ATOM 2669 C C . SER A 1 334 ? 11.254 4.211 -24.001 1.00 95.06 334 SER A C 1
ATOM 2671 O O . SER A 1 334 ? 10.991 3.443 -24.925 1.00 95.06 334 SER A O 1
ATOM 2673 N N . HIS A 1 335 ? 11.403 5.525 -24.173 1.00 95.12 335 HIS A N 1
ATOM 2674 C CA . HIS A 1 335 ? 11.286 6.208 -25.454 1.00 95.12 335 HIS A CA 1
ATOM 2675 C C . HIS A 1 335 ? 12.625 6.683 -26.022 1.00 95.12 335 HIS A C 1
ATOM 2677 O O . HIS A 1 335 ? 12.619 7.199 -27.140 1.00 95.12 335 HIS A O 1
ATOM 2683 N N . VAL A 1 336 ? 13.734 6.524 -25.293 1.00 93.69 336 VAL A N 1
ATOM 2684 C CA . VAL A 1 336 ? 15.091 6.798 -25.784 1.00 93.69 336 VAL A CA 1
ATOM 2685 C C . VAL A 1 336 ? 15.729 5.468 -26.169 1.00 93.69 336 VAL A C 1
ATOM 2687 O O . VAL A 1 336 ? 15.840 4.571 -25.338 1.00 93.69 336 VAL A O 1
ATOM 2690 N N . GLU A 1 337 ? 16.123 5.344 -27.431 1.00 90.06 337 GLU A N 1
ATOM 2691 C CA . GLU A 1 337 ? 16.787 4.151 -27.961 1.00 90.06 337 GLU A CA 1
ATOM 2692 C C . GLU A 1 337 ? 18.271 4.180 -27.596 1.00 90.06 337 GLU A C 1
ATOM 2694 O O . GLU A 1 337 ? 18.765 3.290 -26.904 1.00 90.06 337 GLU A O 1
ATOM 2699 N N . ASP A 1 338 ? 18.954 5.257 -27.978 1.00 89.50 338 ASP A N 1
ATOM 2700 C CA . ASP A 1 338 ? 20.378 5.445 -27.745 1.00 89.50 338 ASP A CA 1
ATOM 2701 C C . ASP A 1 338 ? 20.719 6.915 -27.477 1.00 89.50 338 ASP A C 1
ATOM 2703 O O . ASP A 1 338 ? 19.928 7.847 -27.684 1.00 89.50 338 ASP A O 1
ATOM 2707 N N . ARG A 1 339 ? 21.938 7.124 -26.984 1.00 89.38 339 ARG A N 1
ATOM 2708 C CA . ARG A 1 339 ? 22.535 8.449 -26.853 1.00 89.38 339 ARG A CA 1
ATOM 2709 C C . ARG A 1 339 ? 23.870 8.516 -27.571 1.00 89.38 339 ARG A C 1
ATOM 2711 O O . ARG A 1 339 ? 24.658 7.573 -27.549 1.00 89.38 33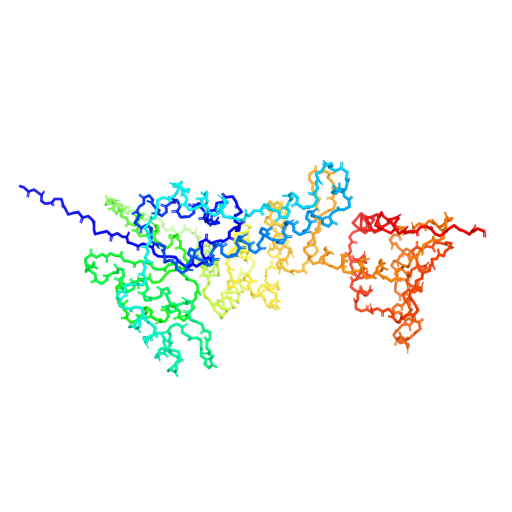9 ARG A O 1
ATOM 2718 N N . HIS A 1 340 ? 24.172 9.683 -28.127 1.00 88.06 340 HIS A N 1
ATOM 2719 C CA . HIS A 1 340 ? 25.440 9.908 -28.809 1.00 88.06 340 HIS A CA 1
ATOM 2720 C C . HIS A 1 340 ? 26.623 9.734 -27.834 1.00 88.06 340 HIS A C 1
ATOM 2722 O O . HIS A 1 340 ? 26.571 10.232 -26.707 1.00 88.06 340 HIS A O 1
ATOM 2728 N N . TYR A 1 341 ? 27.726 9.102 -28.252 1.00 83.56 341 TYR A N 1
ATOM 2729 C CA . TYR A 1 341 ? 28.887 8.825 -27.378 1.00 83.56 341 TYR A CA 1
ATOM 2730 C C . TYR A 1 341 ? 29.569 10.052 -26.755 1.00 83.56 341 TYR A C 1
ATOM 2732 O O . TYR A 1 341 ? 30.252 9.938 -25.739 1.00 83.56 341 TYR A O 1
ATOM 2740 N N . LEU A 1 342 ? 29.393 11.233 -27.353 1.00 85.31 342 LEU A N 1
ATOM 2741 C CA . LEU A 1 342 ? 29.868 12.507 -26.793 1.00 85.31 342 LEU A CA 1
ATOM 2742 C C . LEU A 1 342 ? 28.820 13.242 -25.945 1.00 85.31 342 LEU A C 1
ATOM 2744 O O . LEU A 1 342 ? 29.114 14.340 -25.474 1.00 85.31 342 LEU A O 1
ATOM 2748 N N . SER A 1 343 ? 27.608 12.701 -25.809 1.00 87.81 343 SER A N 1
ATOM 2749 C CA . SER A 1 343 ? 26.542 13.349 -25.046 1.00 87.81 343 SER A CA 1
ATOM 2750 C C . SER A 1 343 ? 26.856 13.350 -23.551 1.00 87.81 343 SER A C 1
ATOM 2752 O O . SER A 1 343 ? 27.284 12.352 -22.965 1.00 87.81 343 SER A O 1
ATOM 2754 N N . THR A 1 344 ? 26.617 14.493 -22.927 1.00 88.56 344 THR A N 1
ATOM 2755 C CA . THR A 1 344 ? 26.533 14.649 -21.482 1.00 88.56 344 THR A CA 1
ATOM 2756 C C . THR A 1 344 ? 25.074 14.805 -21.085 1.00 88.56 344 THR A C 1
ATOM 2758 O O . THR A 1 344 ? 24.239 15.259 -21.872 1.00 88.56 344 THR A O 1
ATOM 2761 N N . VAL A 1 345 ? 24.758 14.373 -19.866 1.00 92.06 345 VAL A N 1
ATOM 2762 C CA . VAL A 1 345 ? 23.396 14.455 -19.350 1.00 92.06 345 VAL A CA 1
ATOM 2763 C C . VAL A 1 345 ? 23.249 15.721 -18.515 1.00 92.06 345 VAL A C 1
ATOM 2765 O O . VAL A 1 345 ? 23.929 15.877 -17.500 1.00 92.06 345 VAL A O 1
ATOM 2768 N N . ASN A 1 346 ? 22.355 16.613 -18.937 1.00 91.56 346 ASN A N 1
ATOM 2769 C CA . ASN A 1 346 ? 21.987 17.811 -18.195 1.00 91.56 346 ASN A CA 1
ATOM 2770 C C . ASN A 1 346 ? 21.329 17.423 -16.862 1.00 91.56 346 ASN A C 1
ATOM 2772 O O . ASN A 1 346 ? 20.368 16.653 -16.828 1.00 91.56 346 ASN A O 1
ATOM 2776 N N . SER A 1 347 ? 21.842 17.979 -15.769 1.00 92.12 347 SER A N 1
ATOM 2777 C CA . SER A 1 347 ? 21.335 17.781 -14.409 1.00 92.12 347 SER A CA 1
ATOM 2778 C C . SER A 1 347 ? 21.131 19.097 -13.662 1.00 92.12 347 SER A C 1
ATOM 2780 O O . SER A 1 347 ? 21.045 19.091 -12.437 1.00 92.12 347 SER A O 1
ATOM 2782 N N . GLU A 1 348 ? 21.099 20.228 -14.370 1.00 94.81 348 GLU A N 1
ATOM 2783 C CA . GLU A 1 348 ? 20.905 21.541 -13.761 1.00 94.81 348 GLU A CA 1
ATOM 2784 C C . GLU A 1 348 ? 19.395 21.837 -13.646 1.00 94.81 348 GLU A C 1
ATOM 2786 O O . GLU A 1 348 ? 18.709 21.929 -14.673 1.00 94.81 348 GLU A O 1
ATOM 2791 N N . PRO A 1 349 ? 18.836 21.951 -12.422 1.00 93.31 349 PRO A N 1
ATOM 2792 C CA . PRO A 1 349 ? 17.388 21.995 -12.236 1.00 93.31 349 PRO A CA 1
ATOM 2793 C C . PRO A 1 349 ? 16.691 23.163 -12.936 1.00 93.31 349 PRO A C 1
ATOM 2795 O O . PRO A 1 349 ? 15.595 22.978 -13.464 1.00 93.31 349 PRO A O 1
ATOM 2798 N N . THR A 1 350 ? 17.290 24.359 -12.961 1.00 94.12 350 THR A N 1
ATOM 2799 C CA . THR A 1 350 ? 16.621 25.551 -13.511 1.00 94.12 350 THR A CA 1
ATOM 2800 C C . THR A 1 350 ? 16.513 25.501 -15.036 1.00 94.12 350 THR A C 1
ATOM 2802 O O . THR A 1 350 ? 15.465 25.839 -15.593 1.00 94.12 350 THR A O 1
ATOM 2805 N N . SER A 1 351 ? 17.546 24.995 -15.708 1.00 94.12 351 SER A N 1
ATOM 2806 C CA . SER A 1 351 ? 17.594 24.700 -17.140 1.00 94.12 351 SER A CA 1
ATOM 2807 C C . SER A 1 351 ? 16.581 23.624 -17.513 1.00 94.12 351 SER A C 1
ATOM 2809 O O . SER A 1 351 ? 15.795 23.820 -18.443 1.00 94.12 351 SER A O 1
ATOM 2811 N N . ILE A 1 352 ? 16.528 22.529 -16.741 1.00 95.88 352 ILE A N 1
ATOM 2812 C CA . ILE A 1 352 ? 15.546 21.457 -16.949 1.00 95.88 352 ILE A CA 1
ATOM 2813 C C . ILE A 1 352 ? 14.126 22.019 -16.833 1.00 95.88 352 ILE A C 1
ATOM 2815 O O . ILE A 1 352 ? 13.349 21.883 -17.773 1.00 95.88 352 ILE A O 1
ATOM 2819 N N . VAL A 1 353 ? 13.786 22.703 -15.736 1.00 96.38 353 VAL A N 1
ATOM 2820 C CA . VAL A 1 353 ? 12.440 23.274 -15.543 1.00 96.38 353 VAL A CA 1
ATOM 2821 C C . VAL A 1 353 ? 12.074 24.232 -16.677 1.00 96.38 353 VAL A C 1
ATOM 2823 O O . VAL A 1 353 ? 11.004 24.088 -17.264 1.00 96.38 353 VAL A O 1
ATOM 2826 N N . SER A 1 354 ? 12.976 25.144 -17.049 1.00 96.00 354 SER A N 1
ATOM 2827 C CA . SER A 1 354 ? 12.732 26.108 -18.133 1.00 96.00 354 SER A CA 1
ATOM 2828 C C . SER A 1 354 ? 12.457 25.416 -19.474 1.00 96.00 354 SER A C 1
ATOM 2830 O O . SER A 1 354 ? 11.587 25.838 -20.238 1.00 96.00 354 SER A O 1
ATOM 2832 N N . GLY A 1 355 ? 13.180 24.335 -19.772 1.00 95.88 355 GLY A N 1
ATOM 2833 C CA . GLY A 1 355 ? 12.963 23.558 -20.987 1.00 95.88 355 GLY A CA 1
ATOM 2834 C C . GLY A 1 355 ? 11.674 22.739 -20.966 1.00 95.88 355 GLY A C 1
ATOM 2835 O O . GLY A 1 355 ? 10.962 22.712 -21.970 1.00 95.88 355 GLY A O 1
ATOM 2836 N N . LEU A 1 356 ? 11.327 22.131 -19.827 1.00 96.81 356 LEU A N 1
ATOM 2837 C CA . LEU A 1 356 ? 10.053 21.426 -19.659 1.00 96.81 356 LEU A CA 1
ATOM 2838 C C . LEU A 1 356 ? 8.868 22.387 -19.823 1.00 96.81 356 LEU A C 1
ATOM 2840 O O . LEU A 1 356 ? 7.937 22.080 -20.563 1.00 96.81 356 LEU A O 1
ATOM 2844 N N . GLU A 1 357 ? 8.918 23.570 -19.202 1.00 96.19 357 GLU A N 1
ATOM 2845 C CA . GLU A 1 357 ? 7.879 24.600 -19.336 1.00 96.19 357 GLU A CA 1
ATOM 2846 C C . GLU A 1 357 ? 7.719 25.065 -20.788 1.00 96.19 357 GLU A C 1
ATOM 2848 O O . GLU A 1 357 ? 6.595 25.241 -21.259 1.00 96.19 357 GLU A O 1
ATOM 2853 N N . LYS A 1 358 ? 8.824 25.190 -21.534 1.00 95.38 358 LYS A N 1
ATOM 2854 C CA . LYS A 1 358 ? 8.775 25.502 -22.965 1.00 95.38 358 LYS A CA 1
ATOM 2855 C C . LYS A 1 358 ? 8.067 24.404 -23.765 1.00 95.38 358 LYS A C 1
ATOM 2857 O O . LYS A 1 358 ? 7.148 24.709 -24.517 1.00 95.38 358 LYS A O 1
ATOM 2862 N N . LEU A 1 359 ? 8.429 23.135 -23.565 1.00 94.75 359 LEU A N 1
ATOM 2863 C CA . LEU A 1 359 ? 7.770 22.010 -24.244 1.00 94.75 359 LEU A CA 1
ATOM 2864 C C . LEU A 1 359 ? 6.281 21.896 -23.855 1.00 94.75 359 LEU A C 1
ATOM 2866 O O . LEU A 1 359 ? 5.424 21.579 -24.683 1.00 94.75 359 LEU A O 1
ATOM 2870 N N . LEU A 1 360 ? 5.931 22.189 -22.601 1.00 94.75 360 LEU A N 1
ATOM 2871 C CA . LEU A 1 360 ? 4.538 22.251 -22.147 1.00 94.75 360 LEU A CA 1
ATOM 2872 C C . LEU A 1 360 ? 3.782 23.432 -22.771 1.00 94.75 360 LEU A C 1
ATOM 2874 O O . LEU A 1 360 ? 2.604 23.298 -23.108 1.00 94.75 360 LEU A O 1
ATOM 2878 N N . SER A 1 361 ? 4.436 24.575 -22.967 1.00 93.81 361 SER A N 1
ATOM 2879 C CA . SER A 1 361 ? 3.860 25.709 -23.691 1.00 93.81 361 SER A CA 1
ATOM 2880 C C . SER A 1 361 ? 3.602 25.346 -25.156 1.00 93.81 361 SER A C 1
ATOM 2882 O O . SER A 1 361 ? 2.479 25.501 -25.633 1.00 93.81 361 SER A O 1
ATOM 2884 N N . ASP A 1 362 ? 4.591 24.787 -25.851 1.00 89.75 362 ASP A N 1
ATOM 2885 C CA . ASP A 1 362 ? 4.486 24.437 -27.273 1.00 89.75 362 ASP A CA 1
ATOM 2886 C C . ASP A 1 362 ? 3.411 23.359 -27.511 1.00 89.75 362 ASP A C 1
ATOM 2888 O O . ASP A 1 362 ? 2.534 23.515 -28.364 1.00 89.75 362 ASP A O 1
ATOM 2892 N N . SER A 1 363 ? 3.382 22.318 -26.672 1.00 89.31 363 SER A N 1
ATOM 2893 C CA . SER A 1 363 ? 2.354 21.267 -26.731 1.00 89.31 363 SER A CA 1
ATOM 2894 C C . SER A 1 363 ? 0.941 21.735 -26.365 1.00 89.31 363 SER A C 1
ATOM 2896 O O . SER A 1 363 ? -0.025 21.035 -26.668 1.00 89.31 363 SER A O 1
ATOM 2898 N N . SER A 1 364 ? 0.791 22.894 -25.706 1.00 88.00 364 SER A N 1
ATOM 2899 C CA . SER A 1 364 ? -0.536 23.474 -25.437 1.00 88.00 364 SER A CA 1
ATOM 2900 C C . SER A 1 364 ? -1.165 24.077 -26.694 1.00 88.00 364 SER A C 1
ATOM 2902 O O . SER A 1 364 ? -2.390 24.132 -26.798 1.00 88.00 364 SER A O 1
ATOM 2904 N N . LEU A 1 365 ? -0.326 24.498 -27.648 1.00 87.31 365 LEU A N 1
ATOM 2905 C CA . LEU A 1 365 ? -0.746 25.050 -28.932 1.00 87.31 365 LEU A CA 1
ATOM 2906 C C . LEU A 1 365 ? -1.077 23.931 -29.925 1.00 87.31 365 LEU A C 1
ATOM 2908 O O . LEU A 1 365 ? -2.114 23.983 -30.584 1.00 87.31 365 LEU A O 1
ATOM 2912 N N . ASP A 1 366 ? -0.223 22.907 -30.003 1.00 85.25 366 ASP A N 1
ATOM 2913 C CA . ASP A 1 366 ? -0.475 21.684 -30.768 1.00 85.25 366 ASP A CA 1
ATOM 2914 C C . ASP A 1 366 ? 0.203 20.480 -30.082 1.00 85.25 366 ASP A C 1
ATOM 2916 O O . ASP A 1 366 ? 1.436 20.415 -30.020 1.00 85.25 366 ASP A O 1
ATOM 2920 N N . PRO A 1 367 ? -0.569 19.482 -29.608 1.00 80.81 367 PRO A N 1
ATOM 2921 C CA . PRO A 1 367 ? -0.032 18.296 -28.944 1.00 80.81 367 PRO A CA 1
ATOM 2922 C C . PRO A 1 367 ? 0.985 17.499 -29.768 1.00 80.81 367 PRO A C 1
ATOM 2924 O O . PRO A 1 367 ? 1.728 16.707 -29.196 1.00 80.81 367 PRO A O 1
ATOM 2927 N N . LYS A 1 368 ? 1.020 17.658 -31.098 1.00 84.94 368 LYS A N 1
ATOM 2928 C CA . LYS A 1 368 ? 1.960 16.943 -31.976 1.00 84.94 368 LYS A CA 1
ATOM 2929 C C . LYS A 1 368 ? 3.332 17.601 -32.087 1.00 84.94 368 LYS A C 1
ATOM 2931 O O . LYS A 1 368 ? 4.239 16.969 -32.622 1.00 84.94 368 LYS A O 1
ATOM 2936 N N . VAL A 1 369 ? 3.479 18.843 -31.626 1.00 86.56 369 VAL A N 1
ATOM 2937 C CA . VAL A 1 369 ? 4.711 19.625 -31.803 1.00 86.56 369 VAL A CA 1
ATOM 2938 C C . VAL A 1 369 ? 5.817 19.166 -30.863 1.00 86.56 369 VAL A C 1
ATOM 2940 O O . VAL A 1 369 ? 6.971 19.148 -31.269 1.00 86.56 369 VAL A O 1
ATOM 2943 N N . SER A 1 370 ? 5.479 18.771 -29.634 1.00 92.56 370 SER A N 1
ATOM 2944 C CA . SER A 1 370 ? 6.465 18.304 -28.657 1.00 92.56 370 SER A CA 1
ATOM 2945 C C . SER A 1 370 ? 6.453 16.782 -28.559 1.00 92.56 370 SER A C 1
ATOM 2947 O O . SER A 1 370 ? 5.464 16.160 -28.157 1.00 92.56 370 SER A O 1
ATOM 2949 N N . THR A 1 371 ? 7.574 16.179 -28.923 1.00 95.44 371 THR A N 1
ATOM 2950 C CA . THR A 1 371 ? 7.763 14.729 -28.980 1.00 95.44 371 THR A CA 1
ATOM 2951 C C . THR A 1 371 ? 8.707 14.243 -27.884 1.00 95.44 371 THR A C 1
ATOM 2953 O O . THR A 1 371 ? 9.370 15.036 -27.210 1.00 95.44 371 THR A O 1
ATOM 2956 N N . TRP A 1 372 ? 8.804 12.923 -27.704 1.00 95.50 372 TRP A N 1
ATOM 2957 C CA . TRP A 1 372 ? 9.819 12.350 -26.813 1.00 95.50 372 TRP A CA 1
ATOM 2958 C C . TRP A 1 372 ? 11.247 12.664 -27.270 1.00 95.50 372 TRP A C 1
ATOM 2960 O O . TRP A 1 372 ? 12.123 12.802 -26.423 1.00 95.50 372 TRP A O 1
ATOM 2970 N N . GLN A 1 373 ? 11.474 12.859 -28.571 1.00 95.31 373 GLN A N 1
ATOM 2971 C CA . GLN A 1 373 ? 12.748 13.339 -29.103 1.00 95.31 373 GLN A CA 1
ATOM 2972 C C . GLN A 1 373 ? 13.099 14.748 -28.610 1.00 95.31 373 GLN A C 1
ATOM 2974 O O . GLN A 1 373 ? 14.241 14.987 -28.217 1.00 95.31 373 GLN A O 1
ATOM 2979 N N . ASP A 1 374 ? 12.135 15.669 -28.590 1.00 94.31 374 ASP A N 1
ATOM 2980 C CA . ASP A 1 374 ? 12.360 17.031 -28.088 1.00 94.31 374 ASP A CA 1
ATOM 2981 C C . ASP A 1 374 ? 12.623 17.027 -26.580 1.00 94.31 374 ASP A C 1
ATOM 2983 O O . ASP A 1 374 ? 13.508 17.735 -26.097 1.00 94.31 374 ASP A O 1
ATOM 2987 N N . LEU A 1 375 ? 11.900 16.174 -25.846 1.00 95.75 375 LEU A N 1
ATOM 2988 C CA . LEU A 1 375 ? 12.126 15.967 -24.421 1.00 95.75 375 LEU A CA 1
ATOM 2989 C C . LEU A 1 375 ? 13.506 15.357 -24.146 1.00 95.75 375 LEU A C 1
ATOM 2991 O O . LEU A 1 375 ? 14.199 15.824 -23.251 1.00 95.75 375 LEU A O 1
ATOM 2995 N N . ALA A 1 376 ? 13.939 14.353 -24.908 1.00 95.19 376 ALA A N 1
ATOM 2996 C CA . ALA A 1 376 ? 15.257 13.743 -24.743 1.00 95.19 376 ALA A CA 1
ATOM 2997 C C . ALA A 1 376 ? 16.387 14.751 -25.016 1.00 95.19 376 ALA A C 1
ATOM 2999 O O . ALA A 1 376 ? 17.349 14.830 -24.253 1.00 95.19 376 ALA A O 1
ATOM 3000 N N . ASN A 1 377 ? 16.229 15.607 -26.028 1.00 93.62 377 ASN A N 1
ATOM 3001 C CA . ASN A 1 377 ? 17.194 16.663 -26.352 1.00 93.62 377 ASN A CA 1
ATOM 3002 C C . ASN A 1 377 ? 17.352 17.721 -25.245 1.00 93.62 377 ASN A C 1
ATOM 3004 O O . ASN A 1 377 ? 18.361 18.422 -25.219 1.00 93.62 377 ASN A O 1
ATOM 3008 N N . LEU A 1 378 ? 16.402 17.831 -24.310 1.00 94.69 378 LEU A N 1
ATOM 3009 C CA . LEU A 1 378 ? 16.573 18.655 -23.109 1.00 94.69 378 LEU A CA 1
ATOM 3010 C C . LEU A 1 378 ? 17.647 18.092 -22.165 1.00 94.69 378 LEU A C 1
ATOM 3012 O O . LEU A 1 378 ? 18.318 18.845 -21.452 1.00 94.69 378 LEU A O 1
ATOM 3016 N N . PHE A 1 379 ? 17.782 16.766 -22.146 1.00 94.62 379 PHE A N 1
ATOM 3017 C CA . PHE A 1 379 ? 18.687 16.051 -21.258 1.00 94.62 379 PHE A CA 1
ATOM 3018 C C . PHE A 1 379 ? 20.023 15.717 -21.921 1.00 94.62 379 PHE A C 1
ATOM 3020 O O . PHE A 1 379 ? 21.010 15.643 -21.203 1.00 94.62 379 PHE A O 1
ATOM 3027 N N . PHE A 1 380 ? 20.093 15.558 -23.246 1.00 93.56 380 PHE A N 1
ATOM 3028 C CA . PHE A 1 380 ? 21.326 15.201 -23.961 1.00 93.56 380 PHE A CA 1
ATOM 3029 C C . PHE A 1 380 ? 21.834 16.351 -24.844 1.00 93.56 380 PHE A C 1
ATOM 3031 O O . PHE A 1 380 ? 21.281 16.625 -25.909 1.00 93.56 380 PHE A O 1
ATOM 3038 N N . ASP A 1 381 ? 22.930 16.994 -24.435 1.00 84.12 381 ASP A N 1
ATOM 3039 C CA . ASP A 1 381 ? 23.505 18.192 -25.080 1.00 84.12 381 ASP A CA 1
ATOM 3040 C C . ASP A 1 381 ? 23.972 17.989 -26.537 1.00 84.12 381 ASP A C 1
ATOM 3042 O O . ASP A 1 381 ? 23.916 18.911 -27.351 1.00 84.12 381 ASP A O 1
ATOM 3046 N N . ARG A 1 382 ? 24.440 16.784 -26.876 1.00 80.94 382 ARG A N 1
ATOM 3047 C CA . ARG A 1 382 ? 24.944 16.407 -28.209 1.00 80.94 382 ARG A CA 1
ATOM 3048 C C . ARG A 1 382 ? 24.036 15.425 -28.939 1.00 80.94 382 ARG A C 1
ATOM 3050 O O . ARG A 1 382 ? 24.468 14.790 -29.898 1.00 80.94 382 ARG A O 1
ATOM 3057 N N . GLY A 1 383 ? 22.783 15.346 -28.503 1.00 82.88 383 GLY A N 1
ATOM 3058 C CA . GLY A 1 383 ? 21.744 14.564 -29.150 1.00 82.88 383 GLY A CA 1
ATOM 3059 C C . GLY A 1 383 ? 21.597 13.146 -28.609 1.00 82.88 383 GLY A C 1
ATOM 3060 O O . GLY A 1 383 ? 22.466 12.583 -27.940 1.00 82.88 383 GLY A O 1
ATOM 3061 N N . SER A 1 384 ? 20.434 12.593 -28.915 1.00 89.88 384 SER A N 1
ATOM 3062 C CA . SER A 1 384 ? 19.987 11.241 -28.588 1.00 89.88 384 SER A CA 1
ATOM 3063 C C . SER A 1 384 ? 19.042 10.772 -29.685 1.00 89.88 384 SER A C 1
ATOM 3065 O O . SER A 1 384 ? 18.474 11.619 -30.387 1.00 89.88 384 SER A O 1
ATOM 3067 N N . HIS A 1 385 ? 18.843 9.466 -29.821 1.00 91.62 385 HIS A N 1
ATOM 3068 C CA . HIS A 1 385 ? 17.762 8.941 -30.638 1.00 91.62 385 HIS A CA 1
ATOM 3069 C C . HIS A 1 385 ? 16.581 8.530 -29.761 1.00 91.62 385 HIS A C 1
ATOM 3071 O O . HIS A 1 385 ? 16.709 7.716 -28.849 1.00 91.62 385 HIS A O 1
ATOM 3077 N N . ALA A 1 386 ? 15.418 9.124 -30.018 1.00 93.69 386 ALA A N 1
ATOM 3078 C CA . ALA A 1 386 ? 14.201 8.849 -29.275 1.00 93.69 386 ALA A CA 1
ATOM 3079 C C . ALA A 1 386 ? 12.956 8.909 -30.168 1.00 93.69 386 ALA A C 1
ATOM 3081 O O . ALA A 1 386 ? 12.963 9.422 -31.293 1.00 93.69 386 ALA A O 1
ATOM 3082 N N . SER A 1 387 ? 11.848 8.390 -29.642 1.00 94.25 387 SER A N 1
ATOM 3083 C CA . SER A 1 387 ? 10.571 8.340 -30.349 1.00 94.25 387 SER A CA 1
ATOM 3084 C C . SER A 1 387 ? 10.084 9.730 -30.784 1.00 94.25 387 SER A C 1
ATOM 3086 O O . SER A 1 387 ? 10.031 10.682 -30.004 1.00 94.25 387 SER A O 1
ATOM 3088 N N . LYS A 1 388 ? 9.605 9.831 -32.028 1.00 94.06 388 LYS A N 1
ATOM 3089 C CA . LYS A 1 388 ? 8.933 11.033 -32.562 1.00 94.06 388 LYS A CA 1
ATOM 3090 C C . LYS A 1 388 ? 7.436 11.076 -32.248 1.00 94.06 388 LYS A C 1
ATOM 3092 O O . LYS A 1 388 ? 6.710 11.908 -32.787 1.00 94.06 388 LYS A O 1
ATOM 3097 N N . THR A 1 389 ? 6.936 10.161 -31.420 1.00 94.62 389 THR A N 1
ATOM 3098 C CA . THR A 1 389 ? 5.548 10.223 -30.959 1.00 94.62 389 THR A CA 1
ATOM 3099 C C . THR A 1 389 ? 5.354 11.405 -30.003 1.00 94.62 389 THR A C 1
ATOM 3101 O O . THR A 1 389 ? 6.288 11.748 -29.273 1.00 94.62 389 THR A O 1
ATOM 3104 N N . PRO A 1 390 ? 4.148 12.002 -29.957 1.00 94.62 390 PRO A N 1
ATOM 3105 C CA . PRO A 1 390 ? 3.814 13.037 -28.983 1.00 94.62 390 PRO A CA 1
ATOM 3106 C C . PRO A 1 390 ? 4.150 12.618 -27.549 1.00 94.62 390 PRO A C 1
ATOM 3108 O O . PRO A 1 390 ? 3.874 11.480 -27.150 1.00 94.62 390 PRO A O 1
ATOM 3111 N N . MET A 1 391 ? 4.735 13.535 -26.779 1.00 94.25 391 MET A N 1
ATOM 3112 C CA . MET A 1 391 ? 5.048 13.286 -25.372 1.00 94.25 391 MET A CA 1
ATOM 3113 C C . MET A 1 391 ? 3.778 13.284 -24.511 1.00 94.25 391 MET A C 1
ATOM 3115 O O . MET A 1 391 ? 2.800 13.979 -24.799 1.00 94.25 391 MET A O 1
ATOM 3119 N N . ASN A 1 392 ? 3.780 12.524 -23.413 1.00 94.44 392 ASN A N 1
ATOM 3120 C CA . ASN A 1 392 ? 2.653 12.539 -22.483 1.00 94.44 392 ASN A CA 1
ATOM 3121 C C . ASN A 1 392 ? 2.713 13.789 -21.593 1.00 94.44 392 ASN A C 1
ATOM 3123 O O . ASN A 1 392 ? 3.461 13.828 -20.616 1.00 94.44 392 ASN A O 1
ATOM 3127 N N . ARG A 1 393 ? 1.882 14.786 -21.913 1.00 94.19 393 ARG A N 1
ATOM 3128 C CA . ARG A 1 393 ? 1.832 16.075 -21.211 1.00 94.19 393 ARG A CA 1
ATOM 3129 C C . ARG A 1 393 ? 1.669 15.939 -19.694 1.00 94.19 393 ARG A C 1
ATOM 3131 O O . ARG A 1 393 ? 2.398 16.600 -18.974 1.00 94.19 393 ARG A O 1
ATOM 3138 N N . ILE A 1 394 ? 0.785 15.059 -19.215 1.00 94.69 394 ILE A N 1
ATOM 3139 C CA . ILE A 1 394 ? 0.511 14.890 -17.773 1.00 94.69 394 ILE A CA 1
ATOM 3140 C C . ILE A 1 394 ? 1.770 14.417 -17.037 1.00 94.69 394 ILE A C 1
ATOM 3142 O O . ILE A 1 394 ? 2.077 14.886 -15.948 1.00 94.69 394 ILE A O 1
ATOM 3146 N N . ILE A 1 395 ? 2.524 13.494 -17.642 1.00 96.62 395 ILE A N 1
ATOM 3147 C CA . ILE A 1 395 ? 3.763 12.980 -17.045 1.00 96.62 395 ILE A CA 1
ATOM 3148 C C . ILE A 1 395 ? 4.818 14.090 -16.945 1.00 96.62 395 ILE A C 1
ATOM 3150 O O . ILE A 1 395 ? 5.503 14.185 -15.928 1.00 96.62 395 ILE A O 1
ATOM 3154 N N . VAL A 1 396 ? 4.934 14.916 -17.987 1.00 96.62 396 VAL A N 1
ATOM 3155 C CA . VAL A 1 396 ? 5.895 16.026 -18.059 1.00 96.62 396 VAL A CA 1
ATOM 3156 C C . VAL A 1 396 ? 5.513 17.163 -17.108 1.00 96.62 396 VAL A C 1
ATOM 3158 O O . VAL A 1 396 ? 6.378 17.681 -16.410 1.00 96.62 396 VAL A O 1
ATOM 3161 N N . GLU A 1 397 ? 4.231 17.518 -17.048 1.00 96.62 397 GLU A N 1
ATOM 3162 C CA . GLU A 1 397 ? 3.682 18.561 -16.175 1.00 96.62 397 GLU A CA 1
ATOM 3163 C C . GLU A 1 397 ? 3.867 18.203 -14.699 1.00 96.62 397 GLU A C 1
ATOM 3165 O O . GLU A 1 397 ? 4.487 18.971 -13.968 1.00 96.62 397 GLU A O 1
ATOM 3170 N N . ASP A 1 398 ? 3.483 16.987 -14.293 1.00 96.50 398 ASP A N 1
ATOM 3171 C CA . ASP A 1 398 ? 3.663 16.529 -12.910 1.00 96.50 398 ASP A CA 1
ATOM 3172 C C . ASP A 1 398 ? 5.147 16.543 -12.486 1.00 96.50 398 ASP A C 1
ATOM 3174 O O . ASP A 1 398 ? 5.471 16.856 -11.338 1.00 96.50 398 ASP A O 1
ATOM 3178 N N . PHE A 1 399 ? 6.071 16.209 -13.397 1.00 97.56 399 PHE A N 1
ATOM 3179 C CA . PHE A 1 399 ? 7.509 16.232 -13.110 1.00 97.56 399 PHE A CA 1
ATOM 3180 C C . PHE A 1 399 ? 8.087 17.653 -13.061 1.00 97.56 399 PHE A C 1
ATOM 3182 O O . PHE A 1 399 ? 8.903 17.955 -12.187 1.00 97.56 399 PHE A O 1
ATOM 3189 N N . ALA A 1 400 ? 7.652 18.538 -13.961 1.00 96.69 400 ALA A N 1
ATOM 3190 C CA . ALA A 1 400 ? 8.028 19.948 -13.930 1.00 96.69 400 ALA A CA 1
ATOM 3191 C C . ALA A 1 400 ? 7.556 20.609 -12.626 1.00 96.69 400 ALA A C 1
ATOM 3193 O O . ALA A 1 400 ? 8.340 21.285 -11.957 1.00 96.69 400 ALA A O 1
ATOM 3194 N N . ASP A 1 401 ? 6.317 20.334 -12.212 1.00 95.44 401 ASP A N 1
ATOM 3195 C CA . ASP A 1 401 ? 5.761 20.813 -10.949 1.00 95.44 401 ASP A CA 1
ATOM 3196 C C . ASP A 1 401 ? 6.519 20.261 -9.741 1.00 95.44 401 ASP A C 1
ATOM 3198 O O . ASP A 1 401 ? 6.790 21.015 -8.801 1.00 95.44 401 ASP A O 1
ATOM 3202 N N . LEU A 1 402 ? 6.916 18.983 -9.767 1.00 95.31 402 LEU A N 1
ATOM 3203 C CA . LEU A 1 402 ? 7.748 18.388 -8.721 1.00 95.31 402 LEU A CA 1
ATOM 3204 C C . LEU A 1 402 ? 9.065 19.155 -8.547 1.00 95.31 402 LEU A C 1
ATOM 3206 O O . LEU A 1 402 ? 9.425 19.493 -7.419 1.00 95.31 402 LEU A O 1
ATOM 3210 N N . LEU A 1 403 ? 9.780 19.445 -9.637 1.00 95.06 403 LEU A N 1
ATOM 3211 C CA . LEU A 1 403 ? 11.045 20.184 -9.577 1.00 95.06 403 LEU A CA 1
ATOM 3212 C C . LEU A 1 403 ? 10.841 21.637 -9.133 1.00 95.06 403 LEU A C 1
ATOM 3214 O O . LEU A 1 403 ? 11.589 22.129 -8.292 1.00 95.06 403 LEU A O 1
ATOM 3218 N N . LYS A 1 404 ? 9.810 22.304 -9.658 1.00 94.25 404 LYS A N 1
ATOM 3219 C CA . LYS A 1 404 ? 9.517 23.720 -9.402 1.00 94.25 404 LYS A CA 1
ATOM 3220 C C . LYS A 1 404 ? 9.131 24.008 -7.953 1.00 94.25 404 LYS A C 1
ATOM 3222 O O . LYS A 1 404 ? 9.497 25.053 -7.419 1.00 94.25 404 LYS A O 1
ATOM 3227 N N . HIS A 1 405 ? 8.380 23.104 -7.327 1.00 91.25 405 HIS A N 1
ATOM 3228 C CA . HIS A 1 405 ? 7.895 23.281 -5.956 1.00 91.25 405 HIS A CA 1
ATOM 3229 C C . HIS A 1 405 ? 8.811 22.646 -4.902 1.00 91.25 405 HIS A C 1
ATOM 3231 O O . HIS A 1 405 ? 8.611 22.875 -3.708 1.00 91.25 405 HIS A O 1
ATOM 3237 N N . SER A 1 406 ? 9.817 21.874 -5.318 1.00 91.56 406 SER A N 1
ATOM 3238 C CA . SER A 1 406 ? 10.824 21.326 -4.409 1.00 91.56 406 SER A CA 1
ATOM 3239 C C . SER A 1 406 ? 11.838 22.399 -3.985 1.00 91.56 406 SER A C 1
ATOM 3241 O O . SER A 1 406 ? 12.195 23.265 -4.786 1.00 91.56 406 SER A O 1
ATOM 3243 N N . PRO A 1 407 ? 12.389 22.331 -2.758 1.00 91.06 407 PRO A N 1
ATOM 3244 C CA . PRO A 1 407 ? 13.573 23.107 -2.405 1.00 91.06 407 PRO A CA 1
ATOM 3245 C C . PRO A 1 407 ? 14.725 22.832 -3.375 1.00 91.06 407 PRO A C 1
ATOM 3247 O O . PRO A 1 407 ? 14.883 21.702 -3.836 1.00 91.06 407 PRO A O 1
ATOM 3250 N N . TYR A 1 408 ? 15.576 23.832 -3.614 1.00 90.62 408 TYR A N 1
ATOM 3251 C CA . TYR A 1 408 ? 16.663 23.741 -4.596 1.00 90.62 408 TYR A CA 1
ATOM 3252 C C . TYR A 1 408 ? 17.554 22.498 -4.404 1.00 90.62 408 TYR A C 1
ATOM 3254 O O . TYR A 1 408 ? 17.729 21.729 -5.340 1.00 90.62 408 TYR A O 1
ATOM 3262 N N . GLU A 1 409 ? 18.006 22.214 -3.177 1.00 91.56 409 GLU A N 1
ATOM 3263 C CA . GLU A 1 409 ? 18.822 21.019 -2.879 1.00 91.56 409 GLU A CA 1
ATOM 3264 C C . GLU A 1 409 ? 18.109 19.693 -3.212 1.00 91.56 409 GLU A C 1
ATOM 3266 O O . GLU A 1 409 ? 18.739 18.696 -3.559 1.00 91.56 409 GLU A O 1
ATOM 3271 N N . LYS A 1 410 ? 16.777 19.653 -3.089 1.00 93.62 410 LYS A N 1
ATOM 3272 C CA . LYS A 1 410 ? 15.973 18.477 -3.435 1.00 93.62 410 LYS A CA 1
ATOM 3273 C C . LYS A 1 410 ? 15.780 18.368 -4.941 1.00 93.62 410 LYS A C 1
ATOM 3275 O O . LYS A 1 410 ? 15.870 17.268 -5.473 1.00 93.62 410 LYS A O 1
ATOM 3280 N N . ALA A 1 411 ? 15.563 19.489 -5.623 1.00 94.31 411 ALA A N 1
ATOM 3281 C CA . ALA A 1 411 ? 15.525 19.527 -7.079 1.00 94.31 411 ALA A CA 1
ATOM 3282 C C . ALA A 1 411 ? 16.867 19.067 -7.684 1.00 94.31 411 ALA A C 1
ATOM 3284 O O . ALA A 1 411 ? 16.861 18.294 -8.639 1.00 94.31 411 ALA A O 1
ATOM 3285 N N . GLU A 1 412 ? 18.000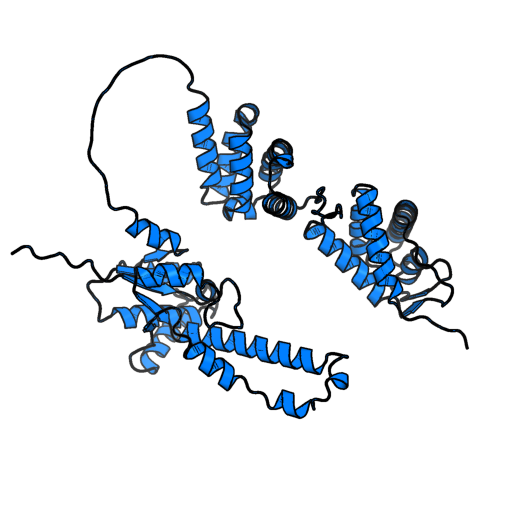 19.449 -7.082 1.00 94.69 412 GLU A N 1
ATOM 3286 C CA . GLU A 1 412 ? 19.328 18.935 -7.445 1.00 94.69 412 GLU A CA 1
ATOM 3287 C C . GLU A 1 412 ? 19.439 17.421 -7.233 1.00 94.69 412 GLU A C 1
ATOM 3289 O O . GLU A 1 412 ? 19.870 16.716 -8.142 1.00 94.69 412 GLU A O 1
ATOM 3294 N N . ASP A 1 413 ? 19.008 16.892 -6.081 1.00 93.44 413 ASP A N 1
ATOM 3295 C CA . ASP A 1 413 ? 19.047 15.443 -5.813 1.00 93.44 413 ASP A CA 1
ATOM 3296 C C . ASP A 1 413 ? 18.172 14.642 -6.799 1.00 93.44 413 ASP A C 1
ATOM 3298 O O . ASP A 1 413 ? 18.574 13.567 -7.257 1.00 93.44 413 ASP A O 1
ATOM 3302 N N . ILE A 1 414 ? 17.008 15.183 -7.185 1.00 94.88 414 ILE A N 1
ATOM 3303 C CA . ILE A 1 414 ? 16.128 14.601 -8.211 1.00 94.88 414 ILE A CA 1
ATOM 3304 C C . ILE A 1 414 ? 16.815 14.609 -9.579 1.00 94.88 414 ILE A C 1
ATOM 3306 O O . ILE A 1 414 ? 16.866 13.569 -10.242 1.00 94.88 414 ILE A O 1
ATOM 3310 N N . ALA A 1 415 ? 17.343 15.761 -10.003 1.00 95.12 415 ALA A N 1
ATOM 3311 C CA . ALA A 1 415 ? 17.990 15.922 -11.303 1.00 95.12 415 ALA A CA 1
ATOM 3312 C C . ALA A 1 415 ? 19.243 15.043 -11.425 1.00 95.12 415 ALA A C 1
ATOM 3314 O O . ALA A 1 415 ? 19.442 14.372 -12.435 1.00 95.12 415 ALA A O 1
ATOM 3315 N N . GLU A 1 416 ? 20.044 14.957 -10.365 1.00 94.25 416 GLU A N 1
ATOM 3316 C CA . GLU A 1 416 ? 21.222 14.096 -10.284 1.00 94.25 416 GLU A CA 1
ATOM 3317 C C . GLU A 1 416 ? 20.850 12.603 -10.275 1.00 94.25 416 GLU A C 1
ATOM 3319 O O . GLU A 1 416 ? 21.513 11.777 -10.908 1.00 94.25 416 GLU A O 1
ATOM 3324 N N . SER A 1 417 ? 19.760 12.231 -9.600 1.00 93.19 417 SER A N 1
ATOM 3325 C CA . SER A 1 417 ? 19.245 10.857 -9.636 1.00 93.19 417 SER A CA 1
ATOM 3326 C C . SER A 1 417 ? 18.738 10.480 -11.027 1.00 93.19 417 SER A C 1
ATOM 3328 O O . SER A 1 417 ? 18.992 9.368 -11.493 1.00 93.19 417 SER A O 1
ATOM 3330 N N . LEU A 1 418 ? 18.051 11.397 -11.717 1.00 95.25 418 LEU A N 1
ATOM 3331 C CA . LEU A 1 418 ? 17.655 11.224 -13.114 1.00 95.25 418 LEU A CA 1
ATOM 3332 C C . LEU A 1 418 ? 18.884 11.086 -14.021 1.00 95.25 418 LEU A C 1
ATOM 3334 O O . LEU A 1 418 ? 18.938 10.141 -14.806 1.00 95.25 418 LEU A O 1
ATOM 3338 N N . ARG A 1 419 ? 19.899 11.946 -13.849 1.00 94.38 419 ARG A N 1
ATOM 3339 C CA . ARG A 1 419 ? 21.165 11.903 -14.599 1.00 94.38 419 ARG A CA 1
ATOM 3340 C C . ARG A 1 419 ? 21.772 10.505 -14.588 1.00 94.38 419 ARG A C 1
ATOM 3342 O O . ARG A 1 419 ? 22.004 9.926 -15.643 1.00 94.38 419 ARG A O 1
ATOM 3349 N N . ARG A 1 420 ? 21.941 9.921 -13.397 1.00 92.69 420 ARG A N 1
ATOM 3350 C CA . ARG A 1 420 ? 22.504 8.567 -13.227 1.00 92.69 420 ARG A CA 1
ATOM 3351 C C . ARG A 1 420 ? 21.689 7.488 -13.930 1.00 92.69 420 ARG A C 1
ATOM 3353 O O . ARG A 1 420 ? 22.260 6.527 -14.435 1.00 92.69 420 ARG A O 1
ATOM 3360 N N . ARG A 1 421 ? 20.358 7.621 -13.951 1.00 93.31 421 ARG A N 1
ATOM 3361 C CA . ARG A 1 421 ? 19.490 6.677 -14.666 1.00 93.31 421 ARG A CA 1
ATOM 3362 C C . ARG A 1 421 ? 19.619 6.838 -16.179 1.00 93.31 421 ARG A C 1
ATOM 3364 O O . ARG A 1 421 ? 19.736 5.834 -16.871 1.00 93.31 421 ARG A O 1
ATOM 3371 N N . LEU A 1 422 ? 19.672 8.065 -16.687 1.00 92.00 422 LEU A N 1
ATOM 3372 C CA . LEU A 1 422 ? 19.858 8.328 -18.117 1.00 92.00 422 LEU A CA 1
ATOM 3373 C C . LEU A 1 422 ? 21.258 7.942 -18.614 1.00 92.00 422 LEU A C 1
ATOM 3375 O O . LEU A 1 422 ? 21.410 7.523 -19.755 1.00 92.00 422 LEU A O 1
ATOM 3379 N N . GLU A 1 423 ? 22.280 7.992 -17.758 1.00 89.44 423 GLU A N 1
ATOM 3380 C CA . GLU A 1 423 ? 23.627 7.516 -18.099 1.00 89.44 423 GLU A CA 1
ATOM 3381 C C . GLU A 1 423 ? 23.707 6.007 -18.359 1.00 89.44 423 GLU A C 1
ATOM 3383 O O . GLU A 1 423 ? 24.666 5.547 -18.979 1.00 89.44 423 GLU A O 1
ATOM 3388 N N . SER A 1 424 ? 22.706 5.239 -17.920 1.00 87.25 424 SER A N 1
ATOM 3389 C CA . SER A 1 424 ? 22.621 3.804 -18.207 1.00 87.25 424 SER A CA 1
ATOM 3390 C C . SER A 1 424 ? 22.076 3.474 -19.602 1.00 87.25 424 SER A C 1
ATOM 3392 O O . SER A 1 424 ? 22.118 2.310 -19.990 1.00 87.25 424 SER A O 1
ATOM 3394 N N . ILE A 1 425 ? 21.587 4.472 -20.352 1.00 88.44 425 ILE A N 1
ATOM 3395 C CA . ILE A 1 425 ? 21.121 4.298 -21.734 1.00 88.44 425 ILE A CA 1
ATOM 3396 C C . ILE A 1 425 ? 22.309 3.971 -22.647 1.00 88.44 425 ILE A C 1
ATOM 3398 O O . ILE A 1 425 ? 23.406 4.525 -22.481 1.00 88.44 425 ILE A O 1
ATOM 3402 N N . GLU A 1 426 ? 22.066 3.065 -23.597 1.00 84.69 426 GLU A N 1
ATOM 3403 C CA . GLU A 1 426 ? 23.049 2.566 -24.556 1.00 84.69 426 GLU A CA 1
ATOM 3404 C C . GLU A 1 426 ? 23.675 3.706 -25.370 1.00 84.69 426 GLU A C 1
ATOM 3406 O O . GLU A 1 426 ? 23.024 4.693 -25.716 1.00 84.69 426 GLU A O 1
ATOM 3411 N N . ILE A 1 427 ? 24.980 3.589 -25.616 1.00 85.00 427 ILE A N 1
ATOM 3412 C CA . ILE A 1 427 ? 25.751 4.590 -26.347 1.00 85.00 427 ILE A CA 1
ATOM 3413 C C . ILE A 1 427 ? 25.854 4.160 -27.806 1.00 85.00 427 ILE A C 1
ATOM 3415 O O . ILE A 1 427 ? 26.405 3.095 -28.086 1.00 85.00 427 ILE A O 1
ATOM 3419 N N . ASP A 1 428 ? 25.411 5.026 -28.716 1.00 82.56 428 ASP A N 1
ATOM 3420 C CA . ASP A 1 428 ? 25.670 4.866 -30.142 1.00 82.56 428 ASP A CA 1
ATOM 3421 C C . ASP A 1 428 ? 27.090 5.344 -30.483 1.00 82.56 428 ASP A C 1
ATOM 3423 O O . ASP A 1 428 ? 27.479 6.495 -30.225 1.00 82.56 428 ASP A O 1
ATOM 3427 N N . TYR A 1 429 ? 27.872 4.426 -31.052 1.00 74.88 429 TYR A N 1
ATOM 3428 C CA . TYR A 1 429 ? 29.203 4.684 -31.580 1.00 74.88 429 TYR A CA 1
ATOM 3429 C C . TYR A 1 429 ? 29.106 4.755 -33.106 1.00 74.88 429 TYR A C 1
ATOM 3431 O O . TYR A 1 429 ? 28.902 3.717 -33.740 1.00 74.88 429 TYR A O 1
ATOM 3439 N N . PRO A 1 430 ? 29.305 5.934 -33.722 1.00 67.38 430 PRO A N 1
ATOM 3440 C CA . PRO A 1 430 ? 29.359 6.020 -35.170 1.00 67.38 430 PRO A CA 1
ATOM 3441 C C . PRO A 1 430 ? 30.603 5.266 -35.656 1.00 67.38 430 PRO A C 1
ATOM 3443 O O . PRO A 1 430 ? 31.730 5.662 -35.346 1.00 67.38 430 PRO A O 1
ATOM 3446 N N . PHE A 1 431 ? 30.387 4.161 -36.372 1.00 53.81 431 PHE A N 1
ATOM 3447 C CA . PHE A 1 431 ? 31.432 3.413 -37.075 1.00 53.81 431 PHE A CA 1
ATOM 3448 C C . PHE A 1 431 ? 31.731 4.019 -38.445 1.00 53.81 431 PHE A C 1
ATOM 3450 O O . PHE A 1 431 ? 30.766 4.387 -39.157 1.00 53.81 431 PHE A O 1
#

Sequence (431 aa):
MSRKTEKAPVYVFVDTNYADRNNSFTHLFGNRKDLAELAKLTTLVIPKVVIDELINHKEKTYQSEKSRFIKNPFFSHIGVSGTDIEALGFEAIKEQLLKDQSIPYEVAHLGGSKEEAFNKIYSLAIQNIPPFDKGTDKGFKDACIALCVEQYLADKPDCESFLITKDSRLSEYFSPSKKTKVVDSAKAILATFNKKEPETRSDTGTNREKTAIPDCAISSKVNRLCNSRSFEETHLAIRDLAECSSGLSQKMAKKIIISTIENNQISWVANDQDIKDFILPLFRKVEKTLDNQTYSQIVDLLRISNERKDKYGRCQYSKQERAIYERFTDALISHVEDRHYLSTVNSEPTSIVSGLEKLLSDSSLDPKVSTWQDLANLFFDRGSHASKTPMNRIIVEDFADLLKHSPYEKAEDIAESLRRRLESIEIDYPF

Radius of gyration: 29.66 Å; chains: 1; bounding box: 62×64×88 Å

pLDDT: mean 86.45, std 13.99, range [29.12, 98.12]

Secondary structure (DSSP, 8-state):
-----PPPPEEEEE-HHHHTTT--SSSS-S-HHHHHHHHTTSEEEEEHHHHHHHHHHHHHHHHHHHHHHHT-TTGGGS---HHHHHT--SHHHHHHHHH--SS--EEE---S-HHHHHHHHHHHHHTT-TTSPTTSSTTHHHHHHHHHHHHHHTT--S-EEEEE---HHHHHHHTT-TTEEEESSHHHHHHHHHT------------------HHHHHHHHHHHHHT--SHHHHHHHHHHHHTTGGG--HHHHHHHHHHHHH-HHHHHTTTSHHHHHHHHHHHHHHGGGS-HHHHHHHHHHTT-----B-TTSPBP--HHHHHHHHHHHHHHHHHEEEEETT--B---HHHHHHHHHHHHHHHHH-TTTSBHHHHHHHHBTT-EEE--SBP-HHHHHHHHHHHHHS-HHHHHHHHHHHHHHHTTSPEE---

Foldseek 3Di:
DDDPPDDFAEEEEEALCCQAVQPDLQALGNNCPLLQVCLVPHAYEYEPLSSVVSLVVSQVVVVVVLVVCLPDPCNVVPPDDNVVSVPDHCVVSSVNNVPDPVGDHHYQYQDDPPVVLVVVLVVCQVVCAFPHHPPDSPCSSLSSSLNSVCVVCVPPPRHAYEYADPRVRSCVVCVVPPRYHYDPGSVVVVVVVVPDDDDDDDDDDDDDDDDDDPPVVLVVLLVQCLPPDALVSNLVSLVVNVVVVVVQDLVSLVSNLVSCQVPPRNLVCCQPPSNVVSNVVSCVSCVVVDDPVSNLSSCLSNVHFQQDADPVRHGDGHPLLVVLLCLLLVLLLVFFQAAAPPWAFDLQLVLLLVQLVVLLVVCVVPQLPRASQSNVCSTTVRGTDGDSGGDDNVSSVSNSCSLVPDDNSNNSVSSVVSRVSVVPGHYDDDD